Protein 6A1K (pdb70)

CATH classification: 3.40.718.10

Structure (mmCIF, N/CA/C/O backbone):
data_6A1K
#
_entry.id   6A1K
#
_cell.length_a   108.520
_cell.length_b   144.760
_cell.length_c   84.840
_cell.angle_alpha   90.000
_cell.angle_beta   90.000
_cell.angle_gamma   90.000
#
_symmetry.space_group_name_H-M   'C 2 2 2'
#
loop_
_entity.id
_entity.type
_entity.pdbx_description
1 polymer 'Phosphate acyltransferase'
2 non-polymer 'SULFATE ION'
3 water water
#
loop_
_atom_site.group_PDB
_atom_site.id
_atom_site.type_symbol
_atom_site.label_atom_id
_atom_site.label_alt_id
_atom_site.label_comp_id
_atom_site.label_asym_id
_atom_site.label_entity_id
_atom_site.label_seq_id
_atom_site.pdbx_PDB_ins_code
_atom_site.Cartn_x
_atom_site.Cartn_y
_atom_site.Cartn_z
_atom_site.occupancy
_atom_site.B_iso_or_equiv
_atom_site.auth_seq_id
_atom_site.auth_comp_id
_atom_site.auth_asym_id
_atom_site.auth_atom_id
_atom_site.pdbx_PDB_model_num
ATOM 1 N N . MET A 1 1 ? 41.526 42.660 21.997 1.00 33.96 1 MET A N 1
ATOM 2 C CA . MET A 1 1 ? 41.470 41.230 21.768 1.00 28.87 1 MET A CA 1
ATOM 3 C C . MET A 1 1 ? 42.068 40.769 20.436 1.00 25.25 1 MET A C 1
ATOM 4 O O . MET A 1 1 ? 41.604 41.167 19.367 1.00 21.58 1 MET A O 1
ATOM 9 N N . ARG A 1 2 ? 43.057 39.882 20.513 1.00 23.84 2 ARG A N 1
ATOM 10 C CA . ARG A 1 2 ? 43.783 39.403 19.345 1.00 23.54 2 ARG A CA 1
ATOM 11 C C . ARG A 1 2 ? 43.624 37.890 19.210 1.00 18.48 2 ARG A C 1
ATOM 12 O O . ARG A 1 2 ? 43.839 37.151 20.174 1.00 16.79 2 ARG A O 1
ATOM 14 N N . ILE A 1 3 ? 43.261 37.428 18.015 1.00 16.37 3 ILE A N 1
ATOM 15 C CA . ILE A 1 3 ? 43.107 36.001 17.737 1.00 17.81 3 ILE A CA 1
ATOM 16 C C . ILE A 1 3 ? 44.007 35.631 16.563 1.00 19.28 3 ILE A C 1
ATOM 17 O O . ILE A 1 3 ? 43.968 36.285 15.518 1.00 21.05 3 ILE A O 1
ATOM 22 N N . ALA A 1 4 ? 44.802 34.571 16.735 1.00 18.02 4 ALA A N 1
ATOM 23 C CA . ALA A 1 4 ? 45.645 34.022 15.678 1.00 14.98 4 ALA A CA 1
ATOM 24 C C . ALA A 1 4 ? 44.885 32.908 14.975 1.00 16.77 4 ALA A C 1
ATOM 25 O O . ALA A 1 4 ? 44.324 32.025 15.634 1.00 19.44 4 ALA A O 1
ATOM 27 N N . VAL A 1 5 ? 44.840 32.959 13.648 1.00 15.24 5 VAL A N 1
ATOM 28 C CA . VAL A 1 5 ? 44.102 31.980 12.859 1.00 17.63 5 VAL A CA 1
ATOM 29 C C . VAL A 1 5 ? 45.037 31.340 11.843 1.00 17.34 5 VAL A C 1
ATOM 30 O O . VAL A 1 5 ? 45.701 32.042 11.073 1.00 15.85 5 VAL A O 1
ATOM 34 N N . ASP A 1 6 ? 45.030 30.010 11.798 1.00 18.77 6 ASP A N 1
ATOM 35 C CA . ASP A 1 6 ? 45.781 29.264 10.797 1.00 17.82 6 ASP A CA 1
ATOM 36 C C . ASP A 1 6 ? 45.012 29.363 9.485 1.00 22.99 6 ASP A C 1
ATOM 37 O O . ASP A 1 6 ? 43.943 28.764 9.332 1.00 25.45 6 ASP A O 1
ATOM 42 N N . ALA A 1 7 ? 45.549 30.134 8.540 1.00 23.38 7 ALA A N 1
ATOM 43 C CA . ALA A 1 7 ? 44.883 30.323 7.263 1.00 23.53 7 ALA A CA 1
ATOM 44 C C . ALA A 1 7 ? 44.996 29.109 6.343 1.00 21.06 7 ALA A C 1
ATOM 45 O O . ALA A 1 7 ? 44.247 29.023 5.369 1.00 19.70 7 ALA A O 1
ATOM 47 N N . MET A 1 8 ? 45.927 28.194 6.602 1.00 23.00 8 MET A N 1
ATOM 48 C CA . MET A 1 8 ? 46.253 27.119 5.666 1.00 20.73 8 MET A CA 1
ATOM 49 C C . MET A 1 8 ? 45.562 25.790 5.966 1.00 20.82 8 MET A C 1
ATOM 50 O O . MET A 1 8 ? 45.393 24.984 5.056 1.00 21.92 8 MET A O 1
ATOM 55 N N . GLY A 1 9 ? 45.200 25.498 7.210 1.00 23.87 9 GLY A N 1
ATOM 56 C CA . GLY A 1 9 ? 44.545 24.231 7.491 1.00 22.54 9 GLY A CA 1
ATOM 57 C C . GLY A 1 9 ? 43.090 24.219 7.056 1.00 21.24 9 GLY A C 1
ATOM 58 O O . GLY A 1 9 ? 42.372 25.215 7.166 1.00 19.25 9 GLY A O 1
ATOM 59 N N . GLY A 1 10 ? 42.635 23.051 6.596 1.00 21.38 10 GLY A N 1
ATOM 60 C CA . GLY A 1 10 ? 41.234 22.841 6.250 1.00 22.05 10 GLY A CA 1
ATOM 61 C C . GLY A 1 10 ? 40.960 22.546 4.783 1.00 23.27 10 GLY A C 1
ATOM 62 O O . GLY A 1 10 ? 41.737 22.939 3.906 1.00 23.53 10 GLY A O 1
ATOM 63 N N . ASP A 1 11 ? 39.856 21.840 4.515 1.00 23.45 11 ASP A N 1
ATOM 64 C CA . ASP A 1 11 ? 39.535 21.415 3.149 1.00 27.18 11 ASP A CA 1
ATOM 65 C C . ASP A 1 11 ? 39.354 22.600 2.207 1.00 26.77 11 ASP A C 1
ATOM 66 O O . ASP A 1 11 ? 39.740 22.532 1.038 1.00 25.86 11 ASP A O 1
ATOM 71 N N . HIS A 1 12 ? 38.730 23.678 2.675 1.00 27.96 12 HIS A N 1
ATOM 72 C CA . HIS A 1 12 ? 38.493 24.837 1.829 1.00 25.66 12 HIS A CA 1
ATOM 73 C C . HIS A 1 12 ? 39.441 25.980 2.130 1.00 26.64 12 HIS A C 1
ATOM 74 O O . HIS A 1 12 ? 39.166 27.118 1.742 1.00 29.00 12 HIS A O 1
ATOM 81 N N . ALA A 1 13 ? 40.522 25.708 2.854 1.00 27.60 13 ALA A N 1
ATOM 82 C CA . ALA A 1 13 ? 41.544 26.711 3.096 1.00 26.24 13 ALA A CA 1
ATOM 83 C C . ALA A 1 13 ? 42.364 26.954 1.827 1.00 23.53 13 ALA A C 1
ATOM 84 O O . ALA A 1 13 ? 42.618 26.029 1.058 1.00 24.45 13 ALA A O 1
ATOM 86 N N . PRO A 1 14 ? 42.834 28.186 1.609 1.00 25.99 14 PRO A N 1
ATOM 87 C CA . PRO A 1 14 ? 42.728 29.301 2.555 1.00 27.69 14 PRO A CA 1
ATOM 88 C C . PRO A 1 14 ? 41.542 30.229 2.323 1.00 28.31 14 PRO A C 1
ATOM 89 O O . PRO A 1 14 ? 41.315 31.106 3.148 1.00 29.01 14 PRO A O 1
ATOM 93 N N . LYS A 1 15 ? 40.773 30.016 1.256 1.00 29.51 15 LYS A N 1
ATOM 94 C CA . LYS A 1 15 ? 39.730 30.976 0.906 1.00 27.72 15 LYS A CA 1
ATOM 95 C C . LYS A 1 15 ? 38.632 31.042 1.964 1.00 24.21 15 LYS A C 1
ATOM 96 O O . LYS A 1 15 ? 38.203 32.133 2.354 1.00 23.77 15 LYS A O 1
ATOM 102 N N . ALA A 1 16 ? 38.139 29.888 2.420 1.00 22.75 16 ALA A N 1
ATOM 103 C CA . ALA A 1 16 ? 37.040 29.895 3.385 1.00 20.04 16 ALA A CA 1
ATOM 104 C C . ALA A 1 16 ? 37.473 30.484 4.719 1.00 17.01 16 ALA A C 1
ATOM 105 O O . ALA A 1 16 ? 36.689 31.179 5.386 1.00 18.14 16 ALA A O 1
ATOM 107 N N . VAL A 1 17 ? 38.711 30.200 5.132 1.00 14.03 17 VAL A N 1
ATOM 108 C CA . VAL A 1 17 ? 39.217 30.732 6.390 1.00 20.17 17 VAL A CA 1
ATOM 109 C C . VAL A 1 17 ? 39.339 32.250 6.312 1.00 21.67 17 VAL A C 1
ATOM 110 O O . VAL A 1 17 ? 38.936 32.971 7.234 1.00 25.04 17 VAL A O 1
ATOM 114 N N . ILE A 1 18 ? 39.874 32.761 5.205 1.00 20.97 18 ILE A N 1
ATOM 115 C CA . ILE A 1 18 ? 40.009 34.208 5.039 1.00 20.41 18 ILE A CA 1
ATOM 116 C C . ILE A 1 18 ? 38.635 34.876 4.992 1.00 18.28 18 ILE A C 1
ATOM 117 O O . ILE A 1 18 ? 38.415 35.922 5.611 1.00 21.56 18 ILE A O 1
ATOM 122 N N . ASP A 1 19 ? 37.688 34.278 4.264 1.00 16.32 19 ASP A N 1
ATOM 123 C CA . ASP A 1 19 ? 36.339 34.834 4.182 1.00 18.05 19 ASP A CA 1
ATOM 124 C C . ASP A 1 19 ? 35.649 34.861 5.559 1.00 20.38 19 ASP A C 1
ATOM 125 O O . ASP A 1 19 ? 34.921 35.813 5.894 1.00 17.48 19 ASP A O 1
ATOM 130 N N . GLY A 1 20 ? 35.854 33.817 6.367 1.00 18.73 20 GLY A N 1
ATOM 131 C CA . GLY A 1 20 ? 35.310 33.834 7.716 1.00 14.69 20 GLY A CA 1
ATOM 132 C C . GLY A 1 20 ? 35.963 34.893 8.585 1.00 17.19 20 GLY A C 1
ATOM 133 O O . GLY A 1 20 ? 35.288 35.568 9.375 1.00 16.95 20 GLY A O 1
ATOM 134 N N . VAL A 1 21 ? 37.281 35.067 8.441 1.00 15.19 21 VAL A N 1
ATOM 135 C CA . VAL A 1 21 ? 37.975 36.116 9.181 1.00 16.01 21 VAL A CA 1
ATOM 136 C C . VAL A 1 21 ? 37.407 37.485 8.819 1.00 22.44 21 VAL A C 1
ATOM 137 O O . VAL A 1 21 ? 37.172 38.325 9.697 1.00 22.64 21 VAL A O 1
ATOM 141 N N . ILE A 1 22 ? 37.163 37.728 7.523 1.00 21.65 22 ILE A N 1
ATOM 142 C CA . ILE A 1 22 ? 36.587 39.002 7.096 1.00 19.92 22 ILE A CA 1
ATOM 143 C C . ILE A 1 22 ? 35.193 39.196 7.704 1.00 22.02 22 ILE A C 1
ATOM 144 O O . ILE A 1 22 ? 34.834 40.303 8.135 1.00 21.93 22 ILE A O 1
ATOM 149 N N . LYS A 1 23 ? 34.385 38.128 7.753 1.00 21.24 23 LYS A N 1
ATOM 150 C CA . LYS A 1 23 ? 33.079 38.238 8.413 1.00 19.47 23 LYS A CA 1
ATOM 151 C C . LYS A 1 23 ? 33.218 38.594 9.898 1.00 16.67 23 LYS A C 1
ATOM 152 O O . LYS A 1 23 ? 32.471 39.428 10.418 1.00 15.52 23 LYS A O 1
ATOM 158 N N . GLY A 1 24 ? 34.164 37.970 10.598 1.00 20.44 24 GLY A N 1
ATOM 159 C CA . GLY A 1 24 ? 34.365 38.307 12.004 1.00 21.25 24 GLY A CA 1
ATOM 160 C C . GLY A 1 24 ? 34.850 39.730 12.214 1.00 20.81 24 GLY A C 1
ATOM 161 O O . GLY A 1 24 ? 34.423 40.410 13.149 1.00 22.84 24 GLY A O 1
ATOM 162 N N . ILE A 1 25 ? 35.770 40.190 11.361 1.00 19.84 25 ILE A N 1
ATOM 163 C CA . ILE A 1 25 ? 36.270 41.559 11.447 1.00 22.44 25 ILE A CA 1
ATOM 164 C C . ILE A 1 25 ? 35.149 42.561 11.197 1.00 23.99 25 ILE A C 1
ATOM 165 O O . ILE A 1 25 ? 35.067 43.605 11.859 1.00 26.48 25 ILE A O 1
ATOM 170 N N . GLU A 1 26 ? 34.275 42.270 10.235 1.00 21.25 26 GLU A N 1
ATOM 171 C CA . GLU A 1 26 ? 33.158 43.172 9.996 1.00 25.35 26 GLU A CA 1
ATOM 172 C C . GLU A 1 26 ? 32.127 43.117 11.127 1.00 23.96 26 GLU A C 1
ATOM 173 O O . GLU A 1 26 ? 31.460 44.122 11.400 1.00 26.17 26 GLU A O 1
ATOM 179 N N . ALA A 1 27 ? 31.956 41.958 11.773 1.00 21.02 27 ALA A N 1
ATOM 180 C CA . ALA A 1 27 ? 30.969 41.846 12.848 1.00 22.18 27 ALA A CA 1
ATOM 181 C C . ALA A 1 27 ? 31.447 42.436 14.175 1.00 25.95 27 ALA A C 1
ATOM 182 O O . ALA A 1 27 ? 30.642 43.035 14.894 1.00 27.44 27 ALA A O 1
ATOM 184 N N . PHE A 1 28 ? 32.723 42.268 14.546 1.00 24.94 28 PHE A N 1
ATOM 185 C CA . PHE A 1 28 ? 33.186 42.655 15.883 1.00 24.34 28 PHE A CA 1
ATOM 186 C C . PHE A 1 28 ? 34.272 43.726 15.782 1.00 27.89 28 PHE A C 1
ATOM 187 O O . PHE A 1 28 ? 35.401 43.430 15.370 1.00 28.83 28 PHE A O 1
ATOM 195 N N . ASP A 1 29 ? 33.931 44.958 16.193 1.00 23.97 29 ASP A N 1
ATOM 196 C CA . ASP A 1 29 ? 34.849 46.098 16.117 1.00 26.88 29 ASP A CA 1
ATOM 197 C C . ASP A 1 29 ? 36.111 45.914 16.958 1.00 26.07 29 ASP A C 1
ATOM 198 O O . ASP A 1 29 ? 37.173 46.434 16.603 1.00 24.52 29 ASP A O 1
ATOM 203 N N . ASP A 1 30 ? 35.994 45.296 18.130 1.00 26.24 30 ASP A N 1
ATOM 204 C CA . ASP A 1 30 ? 37.126 45.169 19.045 1.00 27.28 30 ASP A CA 1
ATOM 205 C C . ASP A 1 30 ? 38.125 44.094 18.624 1.00 27.85 30 ASP A C 1
ATOM 206 O O . ASP A 1 30 ? 39.150 43.931 19.288 1.00 27.81 30 ASP A O 1
ATOM 211 N N . LEU A 1 31 ? 37.849 43.356 17.553 1.00 28.29 31 LEU A N 1
ATOM 212 C CA . LEU A 1 31 ? 38.613 42.170 17.186 1.00 23.54 31 LEU A CA 1
ATOM 213 C C . LEU A 1 31 ? 39.797 42.498 16.280 1.00 24.78 31 LEU A C 1
ATOM 214 O O . LEU A 1 31 ? 39.663 43.247 15.306 1.00 23.17 31 LEU A O 1
ATOM 219 N N . HIS A 1 32 ? 40.948 41.922 16.601 1.00 23.54 32 HIS A N 1
ATOM 220 C CA . HIS A 1 32 ? 42.137 41.970 15.763 1.00 24.77 32 HIS A CA 1
ATOM 221 C C . HIS A 1 32 ? 42.495 40.530 15.438 1.00 23.47 32 HIS A C 1
ATOM 222 O O . HIS A 1 32 ? 42.461 39.673 16.330 1.00 21.77 32 HIS A O 1
ATOM 229 N N . ILE A 1 33 ? 42.808 40.255 14.171 1.00 22.87 33 ILE A N 1
ATOM 230 C CA . ILE A 1 33 ? 43.103 38.901 13.710 1.00 21.95 33 ILE A CA 1
ATOM 231 C C . ILE A 1 33 ? 44.509 38.873 13.131 1.00 23.28 33 ILE A C 1
ATOM 232 O O . ILE A 1 33 ? 44.864 39.724 12.308 1.00 20.32 33 ILE A O 1
ATOM 237 N N . THR A 1 34 ? 45.294 37.876 13.531 1.00 22.09 34 THR A N 1
ATOM 238 C CA . THR A 1 34 ? 46.560 37.571 12.881 1.00 21.61 34 THR A CA 1
ATOM 239 C C . THR A 1 34 ? 46.351 36.322 12.028 1.00 19.08 34 THR A C 1
ATOM 240 O O . THR A 1 34 ? 46.158 35.232 12.561 1.00 18.81 34 THR A O 1
ATOM 244 N N . LEU A 1 35 ? 46.399 36.476 10.712 1.00 19.87 35 LEU A N 1
ATOM 245 C CA . LEU A 1 35 ? 46.229 35.369 9.775 1.00 19.56 35 LEU A CA 1
ATOM 246 C C . LEU A 1 35 ? 47.611 34.816 9.456 1.00 19.31 35 LEU A C 1
ATOM 247 O O . LEU A 1 35 ? 48.496 35.571 9.050 1.00 14.77 35 LEU A O 1
ATOM 252 N N . VAL A 1 36 ? 47.808 33.518 9.671 1.00 18.87 36 VAL A N 1
ATOM 253 C CA . VAL A 1 36 ? 49.124 32.894 9.576 1.00 17.73 36 VAL A CA 1
ATOM 254 C C . VAL A 1 36 ? 49.124 31.955 8.379 1.00 19.02 36 VAL A C 1
ATOM 255 O O . VAL A 1 36 ? 48.269 31.067 8.280 1.00 23.01 36 VAL A O 1
ATOM 259 N N . GLY A 1 37 ? 50.069 32.151 7.469 1.00 20.49 37 GLY A N 1
ATOM 260 C CA . GLY A 1 37 ? 50.164 31.275 6.313 1.00 19.03 37 GLY A CA 1
ATOM 261 C C . GLY A 1 37 ? 51.000 31.919 5.220 1.00 19.67 37 GLY A C 1
ATOM 262 O O . GLY A 1 37 ? 51.862 32.750 5.491 1.00 19.11 37 GLY A O 1
ATOM 263 N N . ASP A 1 38 ? 50.741 31.497 3.984 1.00 22.81 38 ASP A N 1
ATOM 264 C CA . ASP A 1 38 ? 51.449 32.084 2.848 1.00 23.78 38 ASP A CA 1
ATOM 265 C C . ASP A 1 38 ? 50.963 33.517 2.671 1.00 20.70 38 ASP A C 1
ATOM 266 O O . ASP A 1 38 ? 49.823 33.744 2.250 1.00 18.94 38 ASP A O 1
ATOM 271 N N . LYS A 1 39 ? 51.849 34.476 2.951 1.00 17.53 39 LYS A N 1
ATOM 272 C CA . LYS A 1 39 ? 51.450 35.872 3.046 1.00 17.16 39 LYS A CA 1
ATOM 273 C C . LYS A 1 39 ? 50.918 36.412 1.722 1.00 16.81 39 LYS A C 1
ATOM 274 O O . LYS A 1 39 ? 49.888 37.087 1.694 1.00 21.21 39 LYS A O 1
ATOM 280 N N . THR A 1 40 ? 51.617 36.155 0.612 1.00 20.16 40 THR A N 1
ATOM 281 C CA . THR A 1 40 ? 51.156 36.687 -0.676 1.00 14.99 40 THR A CA 1
ATOM 282 C C . THR A 1 40 ? 49.818 36.081 -1.077 1.00 19.87 40 THR A C 1
ATOM 283 O O . THR A 1 40 ? 48.921 36.797 -1.553 1.00 28.58 40 THR A O 1
ATOM 287 N N . THR A 1 41 ? 49.664 34.762 -0.904 1.00 22.85 41 THR A N 1
ATOM 288 C CA . THR A 1 41 ? 48.381 34.134 -1.212 1.00 27.44 41 THR A CA 1
ATOM 289 C C . THR A 1 41 ? 47.276 34.711 -0.334 1.00 27.59 41 THR A C 1
ATOM 290 O O . THR A 1 41 ? 46.196 35.051 -0.832 1.00 27.38 41 THR A O 1
ATOM 294 N N . ILE A 1 42 ? 47.550 34.874 0.966 1.00 22.00 42 ILE A N 1
ATOM 295 C CA . ILE A 1 42 ? 46.547 35.411 1.887 1.00 21.65 42 ILE A CA 1
ATOM 296 C C . ILE A 1 42 ? 46.151 36.812 1.461 1.00 21.13 42 ILE A C 1
ATOM 297 O O . ILE A 1 42 ? 44.967 37.169 1.463 1.00 23.69 42 ILE A O 1
ATOM 302 N N . GLU A 1 43 ? 47.140 37.624 1.083 1.00 22.70 43 GLU A N 1
ATOM 303 C CA . GLU A 1 43 ? 46.883 38.993 0.651 1.00 25.38 43 GLU A CA 1
ATOM 304 C C . GLU A 1 43 ? 46.083 39.037 -0.642 1.00 25.49 43 GLU A C 1
ATOM 305 O O . GLU A 1 43 ? 45.363 40.009 -0.881 1.00 29.31 43 GLU A O 1
ATOM 311 N N . SER A 1 44 ? 46.190 38.007 -1.487 1.00 27.60 44 SER A N 1
ATOM 312 C CA . SER A 1 44 ? 45.414 38.018 -2.727 1.00 35.01 44 SER A CA 1
ATOM 313 C C . SER A 1 44 ? 43.913 38.061 -2.446 1.00 42.25 44 SER A C 1
ATOM 314 O O . SER A 1 44 ? 43.161 38.705 -3.189 1.00 43.42 44 SER A O 1
ATOM 317 N N . HIS A 1 45 ? 43.452 37.389 -1.380 1.00 42.37 45 HIS A N 1
ATOM 318 C CA . HIS A 1 45 ? 42.030 37.378 -1.040 1.00 39.06 45 HIS A CA 1
ATOM 319 C C . HIS A 1 45 ? 41.615 38.572 -0.194 1.00 39.68 45 HIS A C 1
ATOM 320 O O . HIS A 1 45 ? 40.419 38.784 0.010 1.00 40.29 45 HIS A O 1
ATOM 327 N N . LEU A 1 46 ? 42.573 39.347 0.307 1.00 41.23 46 LEU A N 1
ATOM 328 C CA . LEU A 1 46 ? 42.324 40.431 1.246 1.00 42.44 46 LEU A CA 1
ATOM 329 C C . LEU A 1 46 ? 42.191 41.786 0.562 1.00 49.28 46 LEU A C 1
ATOM 330 O O . LEU A 1 46 ? 42.463 42.820 1.186 1.00 51.42 46 LEU A O 1
ATOM 335 N N . THR A 1 47 ? 41.751 41.822 -0.693 1.00 53.03 47 THR A N 1
ATOM 336 C CA . THR A 1 47 ? 41.779 43.100 -1.392 1.00 60.53 47 THR A CA 1
ATOM 337 C C . THR A 1 47 ? 40.622 44.025 -1.042 1.00 64.91 47 THR A C 1
ATOM 338 O O . THR A 1 47 ? 40.688 45.209 -1.386 1.00 64.90 47 THR A O 1
ATOM 342 N N . THR A 1 48 ? 39.577 43.539 -0.373 1.00 66.77 48 THR A N 1
ATOM 343 C CA . THR A 1 48 ? 38.447 44.392 -0.030 1.00 66.61 48 THR A CA 1
ATOM 344 C C . THR A 1 48 ? 38.368 44.758 1.446 1.00 65.65 48 THR A C 1
ATOM 345 O O . THR A 1 48 ? 37.893 45.849 1.768 1.00 67.14 48 THR A O 1
ATOM 347 N N . THR A 1 49 ? 38.811 43.882 2.347 1.00 63.82 49 THR A N 1
ATOM 348 C CA . THR A 1 49 ? 38.830 44.157 3.783 1.00 61.74 49 THR A CA 1
ATOM 349 C C . THR A 1 49 ? 40.205 43.862 4.371 1.00 60.27 49 THR A C 1
ATOM 350 O O . THR A 1 49 ? 40.659 42.714 4.330 1.00 58.53 49 THR A O 1
ATOM 352 N N . SER A 1 50 ? 40.892 44.906 4.878 1.00 61.47 50 SER A N 1
ATOM 353 C CA . SER A 1 50 ? 42.191 44.714 5.522 1.00 62.06 50 SER A CA 1
ATOM 354 C C . SER A 1 50 ? 42.387 45.563 6.784 1.00 60.88 50 SER A C 1
ATOM 355 O O . SER A 1 50 ? 43.536 45.798 7.182 1.00 64.31 50 SER A O 1
ATOM 358 N N . ASP A 1 51 ? 41.317 45.981 7.461 1.00 58.04 51 ASP A N 1
ATOM 359 C CA . ASP A 1 51 ? 41.426 46.963 8.544 1.00 57.66 51 ASP A CA 1
ATOM 360 C C . ASP A 1 51 ? 42.247 46.510 9.755 1.00 52.98 51 ASP A C 1
ATOM 361 O O . ASP A 1 51 ? 43.320 47.066 10.027 1.00 55.14 51 ASP A O 1
ATOM 363 N N . ARG A 1 52 ? 41.723 45.547 10.516 1.00 40.76 52 ARG A N 1
ATOM 364 C CA . ARG A 1 52 ? 42.318 45.045 11.755 1.00 30.46 52 ARG A CA 1
ATOM 365 C C . ARG A 1 52 ? 42.936 43.656 11.582 1.00 27.96 52 ARG A C 1
ATOM 366 O O . ARG A 1 52 ? 42.948 42.844 12.516 1.00 24.78 52 ARG A O 1
ATOM 374 N N . ILE A 1 53 ? 43.409 43.359 10.374 1.00 28.15 53 ILE A N 1
ATOM 375 C CA . ILE A 1 53 ? 44.026 42.084 10.032 1.00 26.87 53 ILE A CA 1
ATOM 376 C C . ILE A 1 53 ? 45.524 42.281 9.842 1.00 30.73 53 ILE A C 1
ATOM 377 O O . ILE A 1 53 ? 45.959 43.208 9.150 1.00 31.53 53 ILE A O 1
ATOM 382 N N . THR A 1 54 ? 46.304 41.431 10.492 1.00 28.64 54 THR A N 1
ATOM 383 C CA . THR A 1 54 ? 47.739 41.342 10.289 1.00 29.09 54 THR A CA 1
ATOM 384 C C . THR A 1 54 ? 48.018 39.992 9.648 1.00 23.74 54 THR A C 1
ATOM 385 O O . THR A 1 54 ? 47.415 38.995 10.033 1.00 23.36 54 THR A O 1
ATOM 389 N N . VAL A 1 55 ? 48.909 39.951 8.663 1.00 21.18 55 VAL A N 1
ATOM 390 C CA . VAL A 1 55 ? 49.246 38.707 7.979 1.00 20.66 55 VAL A CA 1
ATOM 391 C C . VAL A 1 55 ? 50.674 38.328 8.361 1.00 23.16 55 VAL A C 1
ATOM 392 O O . VAL A 1 55 ? 51.611 39.105 8.144 1.00 21.03 55 VAL A O 1
ATOM 396 N N . LEU A 1 56 ? 50.837 37.129 8.911 1.00 24.91 56 LEU A N 1
ATOM 397 C CA . LEU A 1 56 ? 52.121 36.608 9.353 1.00 24.16 56 LEU A CA 1
ATOM 398 C C . LEU A 1 56 ? 52.515 35.453 8.442 1.00 25.41 56 LEU A C 1
ATOM 399 O O . LEU A 1 56 ? 51.782 34.460 8.331 1.00 23.99 56 LEU A O 1
ATOM 404 N N . HIS A 1 57 ? 53.656 35.598 7.773 1.00 24.76 57 HIS A N 1
ATOM 405 C CA . HIS A 1 57 ? 54.079 34.632 6.770 1.00 25.22 57 HIS A CA 1
ATOM 406 C C . HIS A 1 57 ? 54.659 33.376 7.415 1.00 25.44 57 HIS A C 1
ATOM 407 O O . HIS A 1 57 ? 55.504 33.452 8.317 1.00 25.06 57 HIS A O 1
ATOM 414 N N . ALA A 1 58 ? 54.217 32.226 6.914 1.00 22.67 58 ALA A N 1
ATOM 415 C CA . ALA A 1 58 ? 54.695 30.911 7.303 1.00 22.22 58 ALA A CA 1
ATOM 416 C C . ALA A 1 58 ? 55.158 30.192 6.039 1.00 29.34 58 ALA A C 1
ATOM 417 O O . ALA A 1 58 ? 54.359 29.960 5.124 1.00 26.60 58 ALA A O 1
ATOM 419 N N . ASP A 1 59 ? 56.450 29.851 5.996 1.00 33.88 59 ASP A N 1
ATOM 420 C CA . ASP A 1 59 ? 57.050 29.242 4.810 1.00 38.34 59 ASP A CA 1
ATOM 421 C C . ASP A 1 59 ? 56.571 27.810 4.577 1.00 44.72 59 ASP A C 1
ATOM 422 O O . ASP A 1 59 ? 56.618 27.329 3.440 1.00 46.60 59 ASP A O 1
ATOM 424 N N . GLU A 1 60 ? 56.182 27.091 5.630 1.00 46.49 60 GLU A N 1
ATOM 425 C CA . GLU A 1 60 ? 55.816 25.685 5.514 1.00 49.43 60 GLU A CA 1
ATOM 426 C C . GLU A 1 60 ? 54.431 25.441 6.097 1.00 52.89 60 GLU A C 1
ATOM 427 O O . GLU A 1 60 ? 53.835 26.310 6.738 1.00 54.85 60 GLU A O 1
ATOM 433 N N . VAL A 1 61 ? 53.885 24.267 5.781 1.00 55.56 61 VAL A N 1
ATOM 434 C CA . VAL A 1 61 ? 52.570 23.837 6.242 1.00 56.33 61 VAL A CA 1
ATOM 435 C C . VAL A 1 61 ? 52.689 22.405 6.752 1.00 59.85 61 VAL A C 1
ATOM 436 O O . VAL A 1 61 ? 53.540 21.632 6.295 1.00 59.82 61 VAL A O 1
ATOM 440 N N . ILE A 1 62 ? 51.855 22.064 7.730 1.00 59.83 62 ILE A N 1
ATOM 441 C CA . ILE A 1 62 ? 51.753 20.696 8.228 1.00 61.59 62 ILE A CA 1
ATOM 442 C C . ILE A 1 62 ? 50.676 19.968 7.431 1.00 62.35 62 ILE A C 1
ATOM 443 O O . ILE A 1 62 ? 49.519 20.401 7.399 1.00 61.07 62 ILE A O 1
ATOM 448 N N . GLU A 1 63 ? 51.056 18.866 6.780 1.00 65.86 63 GLU A N 1
ATOM 449 C CA . GLU A 1 63 ? 50.114 18.107 5.968 1.00 66.11 63 GLU A CA 1
ATOM 450 C C . GLU A 1 63 ? 49.314 17.136 6.842 1.00 67.34 63 GLU A C 1
ATOM 451 O O . GLU A 1 63 ? 49.711 16.831 7.971 1.00 69.39 63 GLU A O 1
ATOM 453 N N . PRO A 1 64 ? 48.177 16.632 6.343 1.00 64.75 64 PRO A N 1
ATOM 454 C CA . PRO A 1 64 ? 47.358 15.728 7.173 1.00 65.25 64 PRO A CA 1
ATOM 455 C C . PRO A 1 64 ? 47.974 14.353 7.417 1.00 65.89 64 PRO A C 1
ATOM 456 O O . PRO A 1 64 ? 47.616 13.713 8.413 1.00 64.66 64 PRO A O 1
ATOM 460 N N . THR A 1 65 ? 48.881 13.874 6.559 1.00 67.07 65 THR A N 1
ATOM 461 C CA . THR A 1 65 ? 49.437 12.532 6.714 1.00 69.17 65 THR A CA 1
ATOM 462 C C . THR A 1 65 ? 50.659 12.473 7.623 1.00 71.25 65 THR A C 1
ATOM 463 O O . THR A 1 65 ? 51.137 11.372 7.920 1.00 74.74 65 THR A O 1
ATOM 465 N N . ASP A 1 66 ? 51.178 13.622 8.043 1.00 67.95 66 ASP A N 1
ATOM 466 C CA . ASP A 1 66 ? 52.369 13.650 8.892 1.00 66.13 66 ASP A CA 1
ATOM 467 C C . ASP A 1 66 ? 52.067 13.414 10.370 1.00 60.96 66 ASP A C 1
ATOM 468 O O . ASP A 1 66 ? 51.000 13.782 10.860 1.00 59.78 66 ASP A O 1
ATOM 473 N N . GLU A 1 67 ? 53.014 12.799 11.077 1.00 58.03 67 GLU A N 1
ATOM 474 C CA . GLU A 1 67 ? 52.839 12.535 12.505 1.00 56.33 67 GLU A CA 1
ATOM 475 C C . GLU A 1 67 ? 52.902 13.849 13.282 1.00 54.22 67 GLU A C 1
ATOM 476 O O . GLU A 1 67 ? 53.831 14.643 13.077 1.00 52.52 67 GLU A O 1
ATOM 478 N N . PRO A 1 68 ? 51.960 14.094 14.200 1.00 50.33 68 PRO A N 1
ATOM 479 C CA . PRO A 1 68 ? 51.852 15.433 14.812 1.00 47.50 68 PRO A CA 1
ATOM 480 C C . PRO A 1 68 ? 53.075 15.899 15.590 1.00 43.76 68 PRO A C 1
ATOM 481 O O . PRO A 1 68 ? 53.511 17.039 15.400 1.00 39.92 68 PRO A O 1
ATOM 485 N N . VAL A 1 69 ? 53.606 15.084 16.506 1.00 42.97 69 VAL A N 1
ATOM 486 C CA . VAL A 1 69 ? 54.711 15.551 17.343 1.00 40.70 69 VAL A CA 1
ATOM 487 C C . VAL A 1 69 ? 55.923 15.880 16.477 1.00 39.17 69 VAL A C 1
ATOM 488 O O . VAL A 1 69 ? 56.590 16.910 16.669 1.00 34.86 69 VAL A O 1
ATOM 492 N N . ARG A 1 70 ? 56.227 15.007 15.515 1.00 40.58 70 ARG A N 1
ATOM 493 C CA . ARG A 1 70 ? 57.363 15.244 14.636 1.00 39.61 70 ARG A CA 1
ATOM 494 C C . ARG A 1 70 ? 57.160 16.516 13.820 1.00 35.32 70 ARG A C 1
ATOM 495 O O . ARG A 1 70 ? 58.058 17.359 13.735 1.00 35.04 70 ARG A O 1
ATOM 497 N N . ALA A 1 71 ? 55.963 16.693 13.249 1.00 32.64 71 ALA A N 1
ATOM 498 C CA . ALA A 1 71 ? 55.705 17.883 12.442 1.00 32.44 71 ALA A CA 1
ATOM 499 C C . ALA A 1 71 ? 55.796 19.152 13.276 1.00 32.12 71 ALA A C 1
ATOM 500 O O . ALA A 1 71 ? 56.377 20.152 12.841 1.00 30.81 71 ALA A O 1
ATOM 502 N N . VAL A 1 72 ? 55.239 19.131 14.485 1.00 33.50 72 VAL A N 1
ATOM 503 C CA . VAL A 1 72 ? 55.245 20.328 15.317 1.00 37.01 72 VAL A CA 1
ATOM 504 C C . VAL A 1 72 ? 56.665 20.684 15.748 1.00 39.20 72 VAL A C 1
ATOM 505 O O . VAL A 1 72 ? 57.050 21.863 15.746 1.00 39.91 72 VAL A O 1
ATOM 509 N N . ARG A 1 73 ? 57.475 19.681 16.108 1.00 38.79 73 ARG A N 1
ATOM 510 C CA . ARG A 1 73 ? 58.838 19.985 16.540 1.00 38.82 73 ARG A CA 1
ATOM 511 C C . ARG A 1 73 ? 59.712 20.417 15.364 1.00 39.34 73 ARG A C 1
ATOM 512 O O . ARG A 1 73 ? 60.470 21.393 15.463 1.00 39.00 73 ARG A O 1
ATOM 514 N N . ARG A 1 74 ? 59.623 19.695 14.241 1.00 38.02 74 ARG A N 1
ATOM 515 C CA . ARG A 1 74 ? 60.509 19.950 13.107 1.00 38.50 74 ARG A CA 1
ATOM 516 C C . ARG A 1 74 ? 60.111 21.206 12.337 1.00 38.11 74 ARG A C 1
ATOM 517 O O . ARG A 1 74 ? 60.971 22.023 11.996 1.00 39.72 74 ARG A O 1
ATOM 525 N N . LYS A 1 75 ? 58.819 21.395 12.065 1.00 35.32 75 LYS A N 1
ATOM 526 C CA . LYS A 1 75 ? 58.393 22.460 11.156 1.00 35.75 75 LYS A CA 1
ATOM 527 C C . LYS A 1 75 ? 58.043 23.722 11.942 1.00 32.15 75 LYS A C 1
ATOM 528 O O . LYS A 1 75 ? 56.894 24.159 12.017 1.00 32.60 75 LYS A O 1
ATOM 534 N N . LYS A 1 76 ? 59.092 24.337 12.490 1.00 32.04 76 LYS A N 1
ATOM 535 C CA . LYS A 1 76 ? 58.935 25.529 13.314 1.00 31.19 76 LYS A CA 1
ATOM 536 C C . LYS A 1 76 ? 58.287 26.689 12.560 1.00 31.14 76 LYS A C 1
ATOM 537 O O . LYS A 1 76 ? 57.759 27.606 13.199 1.00 26.28 76 LYS A O 1
ATOM 539 N N . ASN A 1 77 ? 58.314 26.683 11.221 1.00 29.02 77 ASN A N 1
ATOM 540 C CA . ASN A 1 77 ? 57.740 27.779 10.448 1.00 27.65 77 ASN A CA 1
ATOM 541 C C . ASN A 1 77 ? 56.448 27.381 9.744 1.00 21.73 77 ASN A C 1
ATOM 542 O O . ASN A 1 77 ? 56.037 28.032 8.775 1.00 19.69 77 ASN A O 1
ATOM 547 N N . SER A 1 78 ? 55.808 26.314 10.203 1.00 21.93 78 SER A N 1
ATOM 548 C CA . SER A 1 78 ? 54.492 25.949 9.703 1.00 20.31 78 SER A CA 1
ATOM 549 C C . SER A 1 78 ? 53.447 26.925 10.227 1.00 21.76 78 SER A C 1
ATOM 550 O O . SER A 1 78 ? 53.615 27.535 11.286 1.00 26.77 78 SER A O 1
ATOM 553 N N . SER A 1 79 ? 52.344 27.064 9.484 1.00 20.88 79 SER A N 1
ATOM 554 C CA . SER A 1 79 ? 51.317 28.013 9.900 1.00 19.35 79 SER A CA 1
ATOM 555 C C . SER A 1 79 ? 50.738 27.642 11.268 1.00 20.63 79 SER A C 1
ATOM 556 O O . SER A 1 79 ? 50.391 28.521 12.061 1.00 18.13 79 SER A O 1
ATOM 559 N N . MET A 1 80 ? 50.617 26.351 11.564 1.00 24.31 80 MET A N 1
ATOM 560 C CA . MET A 1 80 ? 50.053 25.978 12.860 1.00 26.73 80 MET A CA 1
ATOM 561 C C . MET A 1 80 ? 51.003 26.301 14.010 1.00 27.27 80 MET A C 1
ATOM 562 O O . MET A 1 80 ? 50.561 26.767 15.071 1.00 30.71 80 MET A O 1
ATOM 567 N N . VAL A 1 81 ? 52.303 26.030 13.835 1.00 25.98 81 VAL A N 1
ATOM 568 C CA . VAL A 1 81 ? 53.262 26.281 14.908 1.00 19.79 81 VAL A CA 1
ATOM 569 C C . VAL A 1 81 ? 53.416 27.771 15.153 1.00 21.49 81 VAL A C 1
ATOM 570 O O . VAL A 1 81 ? 53.439 28.223 16.302 1.00 21.53 81 VAL A O 1
ATOM 574 N N . LEU A 1 82 ? 53.535 28.558 14.079 1.00 21.22 82 LEU A N 1
ATOM 575 C CA . LEU A 1 82 ? 53.656 30.008 14.227 1.00 20.41 82 LEU A CA 1
ATOM 576 C C . LEU A 1 82 ? 52.394 30.612 14.828 1.00 22.05 82 LEU A C 1
ATOM 577 O O . LEU A 1 82 ? 52.467 31.611 15.550 1.00 25.72 82 LEU A O 1
ATOM 582 N N . MET A 1 83 ? 51.231 30.047 14.510 1.00 19.83 83 MET A N 1
ATOM 583 C CA . MET A 1 83 ? 49.989 30.499 15.127 1.00 18.87 83 MET A CA 1
ATOM 584 C C . MET A 1 83 ? 50.013 30.284 16.640 1.00 15.09 83 MET A C 1
ATOM 585 O O . MET A 1 83 ? 49.728 31.206 17.413 1.00 17.39 83 MET A O 1
ATOM 590 N N . ALA A 1 84 ? 50.391 29.081 17.085 1.00 14.63 84 ALA A N 1
ATOM 591 C CA . ALA A 1 84 ? 50.435 28.799 18.525 1.00 15.88 84 ALA A CA 1
ATOM 592 C C . ALA A 1 84 ? 51.487 29.657 19.225 1.00 22.74 84 ALA A C 1
ATOM 593 O O . ALA A 1 84 ? 51.299 30.083 20.373 1.00 20.03 84 ALA A O 1
ATOM 595 N N . GLN A 1 85 ? 52.600 29.915 18.539 1.00 21.74 85 GLN A N 1
ATOM 596 C CA . GLN A 1 85 ? 53.663 30.758 19.069 1.00 21.74 85 GLN A CA 1
ATOM 597 C C . GLN A 1 85 ? 53.184 32.183 19.336 1.00 22.74 85 GLN A C 1
ATOM 598 O O . GLN A 1 85 ? 53.651 32.830 20.280 1.00 24.31 85 GLN A O 1
ATOM 604 N N . GLU A 1 86 ? 52.287 32.710 18.489 1.00 25.40 86 GLU A N 1
ATOM 605 C CA . GLU A 1 86 ? 51.701 34.026 18.747 1.00 22.92 86 GLU A CA 1
ATOM 606 C C . GLU A 1 86 ? 51.027 34.072 20.115 1.00 21.15 86 GLU A C 1
ATOM 607 O O . GLU A 1 86 ? 51.165 35.054 20.855 1.00 25.76 86 GLU A O 1
ATOM 613 N N . VAL A 1 87 ? 50.275 33.027 20.456 1.00 19.33 87 VAL A N 1
ATOM 614 C CA . VAL A 1 87 ? 49.623 32.949 21.759 1.00 20.82 87 VAL A CA 1
ATOM 615 C C . VAL A 1 87 ? 50.666 32.825 22.868 1.00 24.20 87 VAL A C 1
ATOM 616 O O . VAL A 1 87 ? 50.586 33.504 23.901 1.00 22.79 87 VAL A O 1
ATOM 620 N N . ALA A 1 88 ? 51.660 31.950 22.671 1.00 23.70 88 ALA A N 1
ATOM 621 C CA . ALA A 1 88 ? 52.657 31.716 23.711 1.00 27.19 88 ALA A CA 1
ATOM 622 C C . ALA A 1 88 ? 53.489 32.967 23.973 1.00 28.51 88 ALA A C 1
ATOM 623 O O . ALA A 1 88 ? 53.837 33.255 25.117 1.00 32.07 88 ALA A O 1
ATOM 625 N N . GLU A 1 89 ? 53.810 33.725 22.932 1.00 29.93 89 GLU A N 1
ATOM 626 C CA . GLU A 1 89 ? 54.563 34.961 23.091 1.00 28.81 89 GLU A CA 1
ATOM 627 C C . GLU A 1 89 ? 53.665 36.148 23.439 1.00 29.37 89 GLU A C 1
ATOM 628 O O . GLU A 1 89 ? 54.121 37.294 23.380 1.00 28.40 89 GLU A O 1
ATOM 630 N N . ASN A 1 90 ? 52.400 35.889 23.774 1.00 32.61 90 ASN A N 1
ATOM 631 C CA . ASN A 1 90 ? 51.428 36.882 24.224 1.00 34.30 90 ASN A CA 1
ATOM 632 C C . ASN A 1 90 ? 51.088 37.907 23.161 1.00 28.48 90 ASN A C 1
ATOM 633 O O . ASN A 1 90 ? 50.599 38.983 23.487 1.00 29.55 90 ASN A O 1
ATOM 638 N N . ARG A 1 91 ? 51.333 37.602 21.892 1.00 26.38 91 ARG A N 1
ATOM 639 C CA . ARG A 1 91 ? 50.886 38.466 20.812 1.00 25.46 91 ARG A CA 1
ATOM 640 C C . ARG A 1 91 ? 49.471 38.137 20.351 1.00 27.17 91 ARG A C 1
ATOM 641 O O . ARG A 1 91 ? 48.928 38.863 19.517 1.00 34.04 91 ARG A O 1
ATOM 649 N N . ALA A 1 92 ? 48.862 37.079 20.890 1.00 23.53 92 ALA A N 1
ATOM 650 C CA . ALA A 1 92 ? 47.472 36.741 20.627 1.00 19.49 92 ALA A CA 1
ATOM 651 C C . ALA A 1 92 ? 46.849 36.165 21.892 1.00 21.24 92 ALA A C 1
ATOM 652 O O . ALA A 1 92 ? 47.529 35.556 22.725 1.00 24.29 92 ALA A O 1
ATOM 654 N N . ASP A 1 93 ? 45.545 36.380 22.038 1.00 19.48 93 ASP A N 1
ATOM 655 C CA . ASP A 1 93 ? 44.802 35.858 23.182 1.00 22.74 93 ASP A CA 1
ATOM 656 C C . ASP A 1 93 ? 44.163 34.498 22.943 1.00 20.87 93 ASP A C 1
ATOM 657 O O . ASP A 1 93 ? 43.739 33.854 23.909 1.00 19.99 93 ASP A O 1
ATOM 662 N N . ALA A 1 94 ? 44.018 34.079 21.692 1.00 18.66 94 ALA A N 1
ATOM 663 C CA . ALA A 1 94 ? 43.382 32.808 21.375 1.00 18.69 94 ALA A CA 1
ATOM 664 C C . ALA A 1 94 ? 43.843 32.421 19.983 1.00 17.54 94 ALA A C 1
ATOM 665 O O . ALA A 1 94 ? 44.393 33.244 19.257 1.00 14.97 94 ALA A O 1
ATOM 667 N N . CYS A 1 95 ? 43.630 31.159 19.612 1.00 19.61 95 CYS A N 1
ATOM 668 C CA . CYS A 1 95 ? 43.959 30.777 18.244 1.00 18.41 95 CYS A CA 1
ATOM 669 C C . CYS A 1 95 ? 42.982 29.729 17.735 1.00 16.08 95 CYS A C 1
ATOM 670 O O . CYS A 1 95 ? 42.344 29.006 18.506 1.00 16.53 95 CYS A O 1
ATOM 673 N N . ILE A 1 96 ? 42.852 29.682 16.411 1.00 15.06 96 ILE A N 1
ATOM 674 C CA . ILE A 1 96 ? 41.890 28.820 15.731 1.00 16.41 96 ILE A CA 1
ATOM 675 C C . ILE A 1 96 ? 42.591 28.186 14.542 1.00 15.56 96 ILE A C 1
ATOM 676 O O . ILE A 1 96 ? 43.276 28.882 13.783 1.00 16.09 96 ILE A O 1
ATOM 681 N N . SER A 1 97 ? 42.419 26.872 14.364 1.00 13.31 97 SER A N 1
ATOM 682 C CA . SER A 1 97 ? 42.902 26.236 13.143 1.00 10.29 97 SER A CA 1
ATOM 683 C C . SER A 1 97 ? 41.866 25.236 12.646 1.00 18.00 97 SER A C 1
ATOM 684 O O . SER A 1 97 ? 41.194 24.577 13.444 1.00 16.97 97 SER A O 1
ATOM 687 N N . ALA A 1 98 ? 41.741 25.119 11.325 1.00 17.98 98 ALA A N 1
ATOM 688 C CA . ALA A 1 98 ? 40.927 24.072 10.725 1.00 20.85 98 ALA A CA 1
ATOM 689 C C . ALA A 1 98 ? 41.766 22.871 10.310 1.00 19.02 98 ALA A C 1
ATOM 690 O O . ALA A 1 98 ? 41.239 21.952 9.684 1.00 18.59 98 ALA A O 1
ATOM 692 N N . GLY A 1 99 ? 43.043 22.846 10.689 1.00 19.64 99 GLY A N 1
ATOM 693 C CA . GLY A 1 99 ? 43.966 21.805 10.289 1.00 21.11 99 GLY A CA 1
ATOM 694 C C . GLY A 1 99 ? 43.873 20.543 11.126 1.00 20.67 99 GLY A C 1
ATOM 695 O O . GLY A 1 99 ? 42.890 20.280 11.822 1.00 20.52 99 GLY A O 1
ATOM 696 N N . ASN A 1 100 ? 44.918 19.729 11.000 1.00 22.31 100 ASN A N 1
ATOM 697 C CA . ASN A 1 100 ? 44.960 18.397 11.586 1.00 28.66 100 ASN A CA 1
ATOM 698 C C . ASN A 1 100 ? 44.777 18.434 13.100 1.00 28.56 100 ASN A C 1
ATOM 699 O O . ASN A 1 100 ? 45.499 19.142 13.812 1.00 28.08 100 ASN A O 1
ATOM 704 N N . THR A 1 101 ? 43.814 17.650 13.590 1.00 27.91 101 THR A N 1
ATOM 705 C CA . THR A 1 101 ? 43.467 17.678 15.006 1.00 24.40 101 THR A CA 1
ATOM 706 C C . THR A 1 101 ? 44.657 17.317 15.890 1.00 23.90 101 THR A C 1
ATOM 707 O O . THR A 1 101 ? 44.962 18.028 16.854 1.00 21.31 101 THR A O 1
ATOM 711 N N . GLY A 1 102 ? 45.342 16.212 15.576 1.00 24.14 102 GLY A N 1
ATOM 712 C CA . GLY A 1 102 ? 46.460 15.790 16.404 1.00 19.46 102 GLY A CA 1
ATOM 713 C C . GLY A 1 102 ? 47.573 16.817 16.449 1.00 24.15 102 GLY A C 1
ATOM 714 O O . GLY A 1 102 ? 48.153 17.069 17.508 1.00 28.04 102 GLY A O 1
ATOM 715 N N . ALA A 1 103 ? 47.880 17.434 15.300 1.00 21.45 103 ALA A N 1
ATOM 716 C CA . ALA A 1 103 ? 48.909 18.466 15.269 1.00 24.06 103 ALA A CA 1
ATOM 717 C C . ALA A 1 103 ? 48.528 19.643 16.155 1.00 25.78 103 ALA A C 1
ATOM 718 O O . ALA A 1 103 ? 49.372 20.174 16.891 1.00 26.49 103 ALA A O 1
ATOM 720 N N . LEU A 1 104 ? 47.262 20.067 16.095 1.00 23.27 104 LEU A N 1
ATOM 721 C CA . LEU A 1 104 ? 46.821 21.206 16.892 1.00 24.51 104 LEU A CA 1
ATOM 722 C C . LEU A 1 104 ? 46.877 20.893 18.384 1.00 23.49 104 LEU A C 1
ATOM 723 O O . LEU A 1 104 ? 47.262 21.751 19.193 1.00 19.86 104 LEU A O 1
ATOM 728 N N . MET A 1 105 ? 46.492 19.672 18.770 1.00 21.32 105 MET A N 1
ATOM 729 C CA . MET A 1 105 ? 46.572 19.304 20.181 1.00 25.50 105 MET A CA 1
ATOM 730 C C . MET A 1 105 ? 48.019 19.280 20.646 1.00 26.23 105 MET A C 1
ATOM 731 O O . MET A 1 105 ? 48.338 19.747 21.743 1.00 28.29 105 MET A O 1
ATOM 736 N N . THR A 1 106 ? 48.916 18.770 19.804 1.00 26.21 106 THR A N 1
ATOM 737 C CA . THR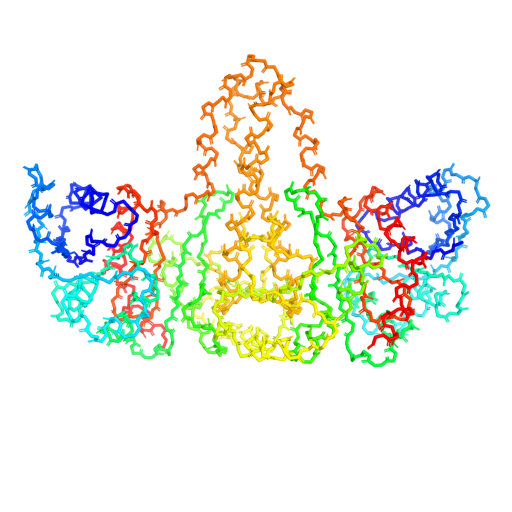 A 1 106 ? 50.332 18.767 20.149 1.00 27.94 106 THR A CA 1
ATOM 738 C C . THR A 1 106 ? 50.852 20.188 20.305 1.00 25.83 106 THR A C 1
ATOM 739 O O . THR A 1 106 ? 51.496 20.520 21.300 1.00 25.29 106 THR A O 1
ATOM 743 N N . ALA A 1 107 ? 50.552 21.049 19.338 1.00 26.39 107 ALA A N 1
ATOM 744 C CA . ALA A 1 107 ? 51.016 22.427 19.417 1.00 26.61 107 ALA A CA 1
ATOM 745 C C . ALA A 1 107 ? 50.416 23.145 20.625 1.00 31.24 107 ALA A C 1
ATOM 746 O O . ALA A 1 107 ? 51.105 23.910 21.310 1.00 34.03 107 ALA A O 1
ATOM 748 N N . GLY A 1 108 ? 49.128 22.927 20.897 1.00 28.04 108 GLY A N 1
ATOM 749 C CA . GLY A 1 108 ? 48.530 23.550 22.064 1.00 26.37 108 GLY A CA 1
ATOM 750 C C . GLY A 1 108 ? 49.211 23.125 23.349 1.00 25.68 108 GLY A C 1
ATOM 751 O O . GLY A 1 108 ? 49.624 23.961 24.155 1.00 25.81 108 GLY A O 1
ATOM 752 N N . LEU A 1 109 ? 49.405 21.819 23.519 1.00 25.35 109 LEU A N 1
ATOM 753 C CA . LEU A 1 109 ? 50.059 21.305 24.719 1.00 27.73 109 LEU A CA 1
ATOM 754 C C . LEU A 1 109 ? 51.513 21.748 24.808 1.00 32.32 109 LEU A C 1
ATOM 755 O O . LEU A 1 109 ? 51.959 22.237 25.853 1.00 34.00 109 LEU A O 1
ATOM 760 N N . PHE A 1 110 ? 52.275 21.570 23.727 1.00 36.13 110 PHE A N 1
ATOM 761 C CA . PHE A 1 110 ? 53.709 21.849 23.775 1.00 40.94 110 PHE A CA 1
ATOM 762 C C . PHE A 1 110 ? 53.991 23.343 23.851 1.00 35.67 110 PHE A C 1
ATOM 763 O O . PHE A 1 110 ? 54.858 23.780 24.613 1.00 36.32 110 PHE A O 1
ATOM 771 N N . ILE A 1 111 ? 53.300 24.137 23.041 1.00 29.84 111 ILE A N 1
ATOM 772 C CA . ILE A 1 111 ? 53.611 25.551 22.884 1.00 23.15 111 ILE A CA 1
ATOM 773 C C . ILE A 1 111 ? 52.745 26.430 23.781 1.00 23.14 111 ILE A C 1
ATOM 774 O O . ILE A 1 111 ? 53.252 27.321 24.458 1.00 26.11 111 ILE A O 1
ATOM 779 N N . VAL A 1 112 ? 51.426 26.240 23.773 1.00 24.91 112 VAL A N 1
ATOM 780 C CA . VAL A 1 112 ? 50.582 27.111 24.586 1.00 22.40 112 VAL A CA 1
ATOM 781 C C . VAL A 1 112 ? 50.681 26.738 26.064 1.00 23.92 112 VAL A C 1
ATOM 782 O O . VAL A 1 112 ? 50.781 27.619 26.929 1.00 25.67 112 VAL A O 1
ATOM 786 N N . GLY A 1 113 ? 50.653 25.446 26.386 1.00 21.43 113 GLY A N 1
ATOM 787 C CA . GLY A 1 113 ? 50.847 25.017 27.759 1.00 23.70 113 GLY A CA 1
ATOM 788 C C . GLY A 1 113 ? 49.547 24.897 28.541 1.00 24.99 113 GLY A C 1
ATOM 789 O O . GLY A 1 113 ? 48.514 25.458 28.186 1.00 28.86 113 GLY A O 1
ATOM 790 N N . ARG A 1 114 ? 49.609 24.144 29.634 1.00 26.76 114 ARG A N 1
ATOM 791 C CA . ARG A 1 114 ? 48.416 23.873 30.424 1.00 30.54 114 ARG A CA 1
ATOM 792 C C . ARG A 1 114 ? 48.162 24.942 31.478 1.00 27.56 114 ARG A C 1
ATOM 793 O O . ARG A 1 114 ? 49.085 25.576 31.985 1.00 30.95 114 ARG A O 1
ATOM 801 N N . ILE A 1 115 ? 46.877 25.152 31.778 1.00 27.83 115 ILE A N 1
ATOM 802 C CA . ILE A 1 115 ? 46.492 25.943 32.939 1.00 30.03 115 ILE A CA 1
ATOM 803 C C . ILE A 1 115 ? 47.088 25.300 34.188 1.00 29.27 115 ILE A C 1
ATOM 804 O O . ILE A 1 115 ? 47.173 24.070 34.294 1.00 27.12 115 ILE A O 1
ATOM 809 N N . LYS A 1 116 ? 47.549 26.132 35.121 1.00 32.07 116 LYS A N 1
ATOM 810 C CA . LYS A 1 116 ? 48.116 25.614 36.363 1.00 35.58 116 LYS A CA 1
ATOM 811 C C . LYS A 1 116 ? 47.075 24.809 37.130 1.00 31.35 116 LYS A C 1
ATOM 812 O O . LYS A 1 116 ? 45.988 25.304 37.434 1.00 34.54 116 LYS A O 1
ATOM 814 N N . GLY A 1 117 ? 47.411 23.568 37.454 1.00 26.93 117 GLY A N 1
ATOM 815 C CA . GLY A 1 117 ? 46.492 22.698 38.156 1.00 27.75 117 GLY A CA 1
ATOM 816 C C . GLY A 1 117 ? 45.679 21.780 37.273 1.00 29.87 117 GLY A C 1
ATOM 817 O O . GLY A 1 117 ? 45.037 20.862 37.795 1.00 26.49 117 GLY A O 1
ATOM 818 N N . ILE A 1 118 ? 45.734 21.964 35.953 1.00 32.81 118 ILE A N 1
ATOM 819 C CA . ILE A 1 118 ? 45.033 21.109 34.999 1.00 33.56 118 ILE A CA 1
ATOM 820 C C . ILE A 1 118 ? 46.002 20.023 34.549 1.00 36.51 118 ILE A C 1
ATOM 821 O O . ILE A 1 118 ? 47.071 20.317 34.006 1.00 38.40 118 ILE A O 1
ATOM 826 N N . ASP A 1 119 ? 45.639 18.766 34.798 1.00 35.90 119 ASP A N 1
ATOM 827 C CA . ASP A 1 119 ? 46.515 17.657 34.439 1.00 40.14 119 ASP A CA 1
ATOM 828 C C . ASP A 1 119 ? 46.528 17.383 32.934 1.00 38.41 119 ASP A C 1
ATOM 829 O O . ASP A 1 119 ? 47.597 17.334 32.317 1.00 34.91 119 ASP A O 1
ATOM 834 N N . ARG A 1 120 ? 45.354 17.192 32.324 1.00 38.55 120 ARG A N 1
ATOM 835 C CA . ARG A 1 120 ? 45.260 16.783 30.922 1.00 37.97 120 ARG A CA 1
ATOM 836 C C . ARG A 1 120 ? 44.218 17.619 30.205 1.00 32.14 120 ARG A C 1
ATOM 837 O O . ARG A 1 120 ? 43.090 17.791 30.716 1.00 25.78 120 ARG A O 1
ATOM 845 N N . PRO A 1 121 ? 44.514 18.155 29.019 1.00 27.15 121 PRO A N 1
ATOM 846 C CA . PRO A 1 121 ? 43.501 18.901 28.276 1.00 23.67 121 PRO A CA 1
ATOM 847 C C . PRO A 1 121 ? 42.431 17.965 27.728 1.00 20.41 121 PRO A C 1
ATOM 848 O O . PRO A 1 121 ? 42.599 16.748 27.675 1.00 21.06 121 PRO A O 1
ATOM 852 N N . ALA A 1 122 ? 41.298 18.552 27.348 1.00 21.13 122 ALA A N 1
ATOM 853 C 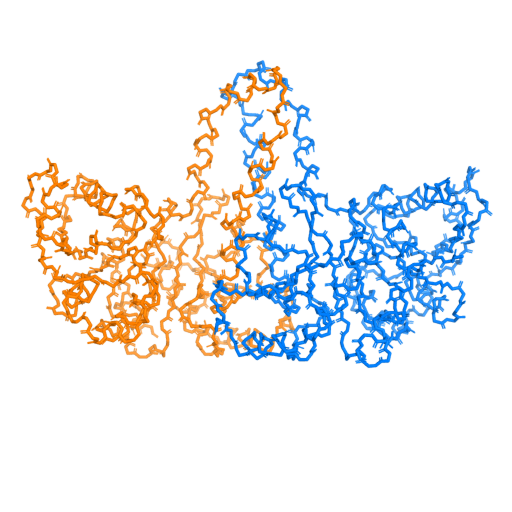CA . ALA A 1 122 ? 40.189 17.797 26.787 1.00 19.46 122 ALA A CA 1
ATOM 854 C C . ALA A 1 122 ? 39.716 18.456 25.506 1.00 17.78 122 ALA A C 1
ATOM 855 O O . ALA A 1 122 ? 39.635 19.682 25.428 1.00 18.98 122 ALA A O 1
ATOM 857 N N . LEU A 1 123 ? 39.339 17.627 24.535 1.00 19.39 123 LEU A N 1
ATOM 858 C CA . LEU A 1 123 ? 38.757 18.076 23.274 1.00 18.71 123 LEU A CA 1
ATOM 859 C C . LEU A 1 123 ? 37.242 18.083 23.440 1.00 17.79 123 LEU A C 1
ATOM 860 O O . LEU A 1 123 ? 36.652 17.072 23.843 1.00 17.17 123 LEU A O 1
ATOM 865 N N . ALA A 1 124 ? 36.630 19.242 23.222 1.00 15.40 124 ALA A N 1
ATOM 866 C CA . ALA A 1 124 ? 35.231 19.455 23.583 1.00 16.06 124 ALA A CA 1
ATOM 867 C C . ALA A 1 124 ? 34.446 20.151 22.482 1.00 14.21 124 ALA A C 1
ATOM 868 O O . ALA A 1 124 ? 34.408 21.396 22.440 1.00 19.45 124 ALA A O 1
ATOM 870 N N . PRO A 1 125 ? 33.757 19.414 21.626 1.00 12.44 125 PRO A N 1
ATOM 871 C CA . PRO A 1 125 ? 32.816 20.048 20.698 1.00 15.17 125 PRO A CA 1
ATOM 872 C C . PRO A 1 125 ? 31.437 20.213 21.315 1.00 18.47 125 PRO A C 1
ATOM 873 O O . PRO A 1 125 ? 31.053 19.510 22.250 1.00 17.68 125 PRO A O 1
ATOM 877 N N . THR A 1 126 ? 30.711 21.198 20.789 1.00 19.03 126 THR A N 1
ATOM 878 C CA . THR A 1 126 ? 29.305 21.403 21.117 1.00 22.31 126 THR A CA 1
ATOM 879 C C . THR A 1 126 ? 28.488 20.696 20.047 1.00 19.76 126 THR A C 1
ATOM 880 O O . THR A 1 126 ? 28.690 20.925 18.849 1.00 17.70 126 THR A O 1
ATOM 884 N N . LEU A 1 127 ? 27.614 19.805 20.471 1.00 19.15 127 LEU A N 1
ATOM 885 C CA . LEU A 1 127 ? 26.828 18.980 19.570 1.00 19.40 127 LEU A CA 1
ATOM 886 C C . LEU A 1 127 ? 25.372 19.425 19.590 1.00 23.62 127 LEU A C 1
ATOM 887 O O . LEU A 1 127 ? 24.913 20.031 20.563 1.00 22.80 127 LEU A O 1
ATOM 892 N N . PRO A 1 128 ? 24.613 19.139 18.533 1.00 20.81 128 PRO A N 1
ATOM 893 C CA . PRO A 1 128 ? 23.213 19.570 18.497 1.00 19.32 128 PRO A CA 1
ATOM 894 C C . PRO A 1 128 ? 22.298 18.700 19.347 1.00 20.51 128 PRO A C 1
ATOM 895 O O . PRO A 1 128 ? 22.623 17.579 19.731 1.00 21.84 128 PRO A O 1
ATOM 899 N N . THR A 1 129 ? 21.142 19.271 19.672 1.00 18.62 129 THR A N 1
ATOM 900 C CA . THR A 1 129 ? 20.061 18.554 20.324 1.00 19.44 129 THR A CA 1
ATOM 901 C C . THR A 1 129 ? 18.772 18.821 19.559 1.00 18.87 129 THR A C 1
ATOM 902 O O . THR A 1 129 ? 18.707 19.709 18.702 1.00 14.28 129 THR A O 1
ATOM 906 N N . VAL A 1 130 ? 17.740 18.038 19.880 1.00 17.77 130 VAL A N 1
ATOM 907 C CA . VAL A 1 130 ? 16.450 18.190 19.211 1.00 21.02 130 VAL A CA 1
ATOM 908 C C . VAL A 1 130 ? 15.886 19.584 19.445 1.00 22.01 130 VAL A C 1
ATOM 909 O O . VAL A 1 130 ? 15.346 20.215 18.525 1.00 22.31 130 VAL A O 1
ATOM 913 N N . SER A 1 131 ? 15.997 20.089 20.673 1.00 19.43 131 SER A N 1
ATOM 914 C CA . SER A 1 131 ? 15.503 21.430 20.980 1.00 21.84 131 SER A CA 1
ATOM 915 C C . SER A 1 131 ? 16.349 22.536 20.357 1.00 24.12 131 SER A C 1
ATOM 916 O O . SER A 1 131 ? 15.906 23.690 20.321 1.00 23.96 131 SER A O 1
ATOM 919 N N . GLY A 1 132 ? 17.558 22.219 19.893 1.00 21.67 132 GLY A N 1
ATOM 920 C CA . GLY A 1 132 ? 18.488 23.212 19.417 1.00 20.42 132 GLY A CA 1
ATOM 921 C C . GLY A 1 132 ? 19.363 23.839 20.482 1.00 22.88 132 GLY A C 1
ATOM 922 O O . GLY A 1 132 ? 20.255 24.622 20.134 1.00 26.56 132 GLY A O 1
ATOM 923 N N . ASP A 1 133 ? 19.159 23.498 21.765 1.00 20.96 133 ASP A N 1
ATOM 924 C CA . ASP A 1 133 ? 19.998 24.038 22.834 1.00 24.10 133 ASP A CA 1
ATOM 925 C C . ASP A 1 133 ? 21.440 23.563 22.718 1.00 23.92 133 ASP A C 1
ATOM 926 O O . ASP A 1 133 ? 22.373 24.290 23.083 1.00 25.80 133 ASP A O 1
ATOM 931 N N . GLY A 1 134 ? 21.647 22.333 22.270 1.00 19.07 134 GLY A N 1
ATOM 932 C CA . GLY A 1 134 ? 22.983 21.804 22.136 1.00 15.72 134 GLY A CA 1
ATOM 933 C C . GLY A 1 134 ? 23.565 21.375 23.476 1.00 18.55 134 GLY A C 1
ATOM 934 O O . GLY A 1 134 ? 23.088 21.728 24.553 1.00 16.67 134 GLY A O 1
ATOM 935 N N . PHE A 1 135 ? 24.659 20.628 23.398 1.00 19.44 135 PHE A N 1
ATOM 936 C CA . PHE A 1 135 ? 25.331 20.175 24.601 1.00 21.05 135 PHE A CA 1
ATOM 937 C C . PHE A 1 135 ? 26.806 19.965 24.296 1.00 21.78 135 PHE A C 1
ATOM 938 O O . PHE A 1 135 ? 27.207 19.749 23.151 1.00 18.23 135 PHE A O 1
ATOM 946 N N . LEU A 1 136 ? 27.603 20.012 25.353 1.00 19.58 136 LEU A N 1
ATOM 947 C CA . LEU A 1 136 ? 29.044 19.883 25.258 1.00 17.67 136 LEU A CA 1
ATOM 948 C C . LEU A 1 136 ? 29.451 18.440 25.561 1.00 14.02 136 LEU A C 1
ATOM 949 O O . LEU A 1 136 ? 29.063 17.887 26.588 1.00 15.92 136 LEU A O 1
ATOM 954 N N . LEU A 1 137 ? 30.202 17.830 24.654 1.00 16.37 137 LEU A N 1
ATOM 955 C CA . LEU A 1 137 ? 30.737 16.481 24.821 1.00 20.19 137 LEU A CA 1
ATOM 956 C C . LEU A 1 137 ? 32.242 16.603 24.963 1.00 20.42 137 LEU A C 1
ATOM 957 O O . LEU A 1 137 ? 32.901 17.240 24.126 1.00 19.65 137 LEU A O 1
ATOM 962 N N . LEU A 1 138 ? 32.772 16.197 26.097 1.00 19.52 138 LEU A N 1
ATOM 963 C CA . LEU A 1 138 ? 34.192 16.345 26.305 1.00 24.12 138 LEU A CA 1
ATOM 964 C C . LEU A 1 138 ? 34.698 15.165 27.063 1.00 33.08 138 LEU A C 1
ATOM 965 O O . LEU A 1 138 ? 34.388 14.947 28.224 1.00 37.00 138 LEU A O 1
ATOM 970 N N . ASP A 1 139 ? 35.373 14.249 26.384 1.00 34.96 139 ASP A N 1
ATOM 971 C CA . ASP A 1 139 ? 36.684 14.395 25.792 1.00 28.01 139 ASP A CA 1
ATOM 972 C C . ASP A 1 139 ? 36.545 13.443 24.631 1.00 23.66 139 ASP A C 1
ATOM 973 O O . ASP A 1 139 ? 36.291 12.252 24.817 1.00 22.54 139 ASP A O 1
ATOM 978 N N . VAL A 1 140 ? 36.715 13.962 23.428 1.00 25.40 140 VAL A N 1
ATOM 979 C CA . VAL A 1 140 ? 36.480 13.156 22.241 1.00 24.81 140 VAL A CA 1
ATOM 980 C C . VAL A 1 140 ? 37.792 12.742 21.582 1.00 33.40 140 VAL A C 1
ATOM 981 O O . VAL A 1 140 ? 37.874 12.626 20.358 1.00 36.95 140 VAL A O 1
ATOM 985 N N . GLY A 1 141 ? 38.799 12.424 22.386 1.00 40.61 141 GLY A N 1
ATOM 986 C CA . GLY A 1 141 ? 40.042 11.874 21.879 1.00 45.98 141 GLY A CA 1
ATOM 987 C C . GLY A 1 141 ? 41.317 12.659 22.108 1.00 42.72 141 GLY A C 1
ATOM 988 O O . GLY A 1 141 ? 42.353 12.287 21.548 1.00 46.85 141 GLY A O 1
ATOM 989 N N . ALA A 1 142 ? 41.293 13.711 22.921 1.00 33.20 142 ALA A N 1
ATOM 990 C CA . ALA A 1 142 ? 42.544 14.341 23.333 1.00 31.16 142 ALA A CA 1
ATOM 991 C C . ALA A 1 142 ? 43.381 13.418 24.217 1.00 35.00 142 ALA A C 1
ATOM 992 O O . ALA A 1 142 ? 44.611 13.409 24.115 1.00 38.43 142 ALA A O 1
ATOM 994 N N . ASN A 1 143 ? 42.750 12.660 25.109 1.00 37.07 143 ASN A N 1
ATOM 995 C CA . ASN A 1 143 ? 43.467 11.802 26.065 1.00 40.86 143 ASN A CA 1
ATOM 996 C C . ASN A 1 143 ? 42.833 10.412 26.126 1.00 43.61 143 ASN A C 1
ATOM 997 O O . ASN A 1 143 ? 41.791 10.250 26.737 1.00 47.05 143 ASN A O 1
ATOM 1002 N N . VAL A 1 144 ? 43.480 9.395 25.558 1.00 41.70 144 VAL A N 1
ATOM 1003 C CA . VAL A 1 144 ? 42.842 8.078 25.481 1.00 40.59 144 VAL A CA 1
ATOM 1004 C C . VAL A 1 144 ? 42.837 7.371 26.832 1.00 38.66 144 VAL A C 1
ATOM 1005 O O . VAL A 1 144 ? 41.872 6.675 27.174 1.00 37.26 144 VAL A O 1
ATOM 1009 N N . ASP A 1 145 ? 43.908 7.497 27.607 1.00 38.42 145 ASP A N 1
ATOM 1010 C CA . ASP A 1 145 ? 43.967 6.870 28.922 1.00 40.72 145 ASP A CA 1
ATOM 1011 C C . ASP A 1 145 ? 43.726 7.949 29.967 1.00 41.11 145 ASP A C 1
ATOM 1012 O O . ASP A 1 145 ? 44.545 8.860 30.126 1.00 48.06 145 ASP A O 1
ATOM 1017 N N . ALA A 1 146 ? 42.625 7.832 30.692 1.00 32.77 146 ALA A N 1
ATOM 1018 C CA . ALA A 1 146 ? 42.186 8.876 31.603 1.00 26.50 146 ALA A CA 1
ATOM 1019 C C . ALA A 1 146 ? 42.050 8.305 33.004 1.00 24.80 146 ALA A C 1
ATOM 1020 O O . ALA A 1 146 ? 41.797 7.110 33.181 1.00 27.07 146 ALA A O 1
ATOM 1022 N N . LYS A 1 147 ? 42.280 9.155 33.985 1.00 24.68 147 LYS A N 1
ATOM 1023 C CA . LYS A 1 147 ? 42.036 8.918 35.398 1.00 25.48 147 LYS A CA 1
ATOM 1024 C C . LYS A 1 147 ? 40.764 9.623 35.848 1.00 25.90 147 LYS A C 1
ATOM 1025 O O . LYS A 1 147 ? 40.273 10.536 35.175 1.00 22.52 147 LYS A O 1
ATOM 1027 N N . PRO A 1 148 ? 40.176 9.200 36.975 1.00 29.51 148 PRO A N 1
ATOM 1028 C CA . PRO A 1 148 ? 38.950 9.871 37.450 1.00 24.66 148 PRO A CA 1
ATOM 1029 C C . PRO A 1 148 ? 39.127 11.362 37.707 1.00 24.17 148 PRO A C 1
ATOM 1030 O O . PRO A 1 148 ? 38.226 12.168 37.404 1.00 23.16 148 PRO A O 1
ATOM 1034 N N . GLU A 1 149 ? 40.284 11.755 38.254 1.00 25.29 149 GLU A N 1
ATOM 1035 C CA . GLU A 1 149 ? 40.539 13.167 38.522 1.00 25.20 149 GLU A CA 1
ATOM 1036 C C . GLU A 1 149 ? 40.520 13.989 37.245 1.00 25.02 149 GLU A C 1
ATOM 1037 O O . GLU A 1 149 ? 40.039 15.132 37.251 1.00 32.34 149 GLU A O 1
ATOM 1039 N N . HIS A 1 150 ? 41.002 13.411 36.136 1.00 21.70 150 HIS A N 1
ATOM 1040 C CA . HIS A 1 150 ? 40.956 14.102 34.852 1.00 23.14 150 HIS A CA 1
ATOM 1041 C C . HIS A 1 150 ? 39.518 14.413 34.455 1.00 22.28 150 HIS A C 1
ATOM 1042 O O . HIS A 1 150 ? 39.197 15.544 34.063 1.00 21.08 150 HIS A O 1
ATOM 1049 N N . LEU A 1 151 ? 38.636 13.415 34.562 1.00 20.39 151 LEU A N 1
ATOM 1050 C CA . LEU A 1 151 ? 37.232 13.617 34.218 1.00 22.49 151 LEU A CA 1
ATOM 1051 C C . LEU A 1 151 ? 36.587 14.668 35.108 1.00 24.43 151 LEU A C 1
ATOM 1052 O O . LEU A 1 151 ? 35.740 15.443 34.644 1.00 24.05 151 LEU A O 1
ATOM 1057 N N . VAL A 1 152 ? 36.958 14.701 36.395 1.00 27.46 152 VAL A N 1
ATOM 1058 C CA . VAL A 1 152 ? 36.412 15.729 37.284 1.00 26.41 152 VAL A CA 1
ATOM 1059 C C . VAL A 1 152 ? 36.811 17.116 36.789 1.00 23.12 152 VAL A C 1
ATOM 1060 O O . VAL A 1 152 ? 35.989 18.049 36.744 1.00 22.47 152 VAL A O 1
ATOM 1064 N N . GLN A 1 153 ? 38.073 17.269 36.385 1.00 25.07 153 GLN A N 1
ATOM 1065 C CA . GLN A 1 153 ? 38.489 18.544 35.802 1.00 24.44 153 GLN A CA 1
ATOM 1066 C C . GLN A 1 153 ? 37.726 18.850 34.505 1.00 18.71 153 GLN A C 1
ATOM 1067 O O . GLN A 1 153 ? 37.372 20.006 34.245 1.00 15.65 153 GLN A O 1
ATOM 1073 N N . TYR A 1 154 ? 37.446 17.827 33.691 1.00 17.82 154 TYR A N 1
ATOM 1074 C CA . TYR A 1 154 ? 36.645 18.048 32.486 1.00 20.13 154 TYR A CA 1
ATOM 1075 C C . TYR A 1 154 ? 35.267 18.591 32.835 1.00 26.17 154 TYR A C 1
ATOM 1076 O O . TYR A 1 154 ? 34.755 19.494 32.158 1.00 23.00 154 TYR A O 1
ATOM 1085 N N . ALA A 1 155 ? 34.650 18.047 33.892 1.00 24.62 155 ALA A N 1
ATOM 1086 C CA . ALA A 1 155 ? 33.334 18.524 34.295 1.00 21.83 155 ALA A CA 1
ATOM 1087 C C . ALA A 1 155 ? 33.389 19.985 34.719 1.00 25.08 155 ALA A C 1
ATOM 1088 O O . ALA A 1 155 ? 32.508 20.784 34.363 1.00 22.59 155 ALA A O 1
ATOM 1090 N N . ILE A 1 156 ? 34.424 20.356 35.473 1.00 24.91 156 ILE A N 1
ATOM 1091 C CA . ILE A 1 156 ? 34.535 21.744 35.910 1.00 22.20 156 ILE A CA 1
ATOM 1092 C C . ILE A 1 156 ? 34.733 22.680 34.711 1.00 22.61 156 ILE A C 1
ATOM 1093 O O . ILE A 1 156 ? 34.083 23.730 34.608 1.00 27.91 156 ILE A O 1
ATOM 1098 N N . MET A 1 157 ? 35.617 22.312 33.781 1.00 19.41 157 MET A N 1
ATOM 1099 C CA . MET A 1 157 ? 35.883 23.182 32.632 1.00 15.93 157 MET A CA 1
ATOM 1100 C C . MET A 1 157 ? 34.656 23.321 31.743 1.00 17.01 157 MET A C 1
ATOM 1101 O O . MET A 1 157 ? 34.335 24.427 31.281 1.00 14.73 157 MET A O 1
ATOM 1106 N N . GLY A 1 158 ? 33.971 22.205 31.476 1.00 16.79 158 GLY A N 1
ATOM 1107 C CA . GLY A 1 158 ? 32.761 22.263 30.687 1.00 17.65 158 GLY A CA 1
ATOM 1108 C C . GLY A 1 158 ? 31.676 23.084 31.353 1.00 23.28 158 GLY A C 1
ATOM 1109 O O . GLY A 1 158 ? 30.891 23.751 30.667 1.00 22.62 158 GLY A O 1
ATOM 1110 N N . SER A 1 159 ? 31.604 23.041 32.693 1.00 18.94 159 SER A N 1
ATOM 1111 C CA . SER A 1 159 ? 30.615 23.852 33.393 1.00 19.34 159 SER A CA 1
ATOM 1112 C C . SER A 1 159 ? 30.940 25.335 33.280 1.00 19.16 159 SER A C 1
ATOM 1113 O O . SER A 1 159 ? 30.043 26.164 33.067 1.00 19.97 159 SER A O 1
ATOM 1118 N N . VAL A 1 160 ? 32.221 25.693 33.419 1.00 19.98 160 VAL A N 1
ATOM 1119 C CA . VAL A 1 160 ? 32.605 27.098 33.298 1.00 19.57 160 VAL A CA 1
ATOM 1120 C C . VAL A 1 160 ? 32.334 27.601 31.885 1.00 19.13 160 VAL A C 1
ATOM 1121 O O . VAL A 1 160 ? 31.822 28.707 31.699 1.00 20.86 160 VAL A O 1
ATOM 1125 N N . TYR A 1 161 ? 32.660 26.799 30.868 1.00 18.13 161 TYR A N 1
ATOM 1126 C CA . TYR A 1 161 ? 32.385 27.214 29.489 1.00 17.57 161 TYR A CA 1
ATOM 1127 C C . TYR A 1 161 ? 30.888 27.360 29.246 1.00 19.58 161 TYR A C 1
ATOM 1128 O O . TYR A 1 161 ? 30.430 28.355 28.666 1.00 18.40 161 TYR A O 1
ATOM 1137 N N . SER A 1 162 ? 30.108 26.376 29.695 1.00 20.26 162 SER A N 1
ATOM 1138 C CA . SER A 1 162 ? 28.669 26.418 29.473 1.00 21.72 162 SER A CA 1
ATOM 1139 C C . SER A 1 162 ? 28.050 27.646 30.135 1.00 23.32 162 SER A C 1
ATOM 1140 O O . SER A 1 162 ? 27.129 28.268 29.584 1.00 18.56 162 SER A O 1
ATOM 1143 N N . GLN A 1 163 ? 28.560 28.022 31.311 1.00 25.25 163 GLN A N 1
ATOM 1144 C CA . GLN A 1 163 ? 28.035 29.191 32.010 1.00 27.65 163 GLN A CA 1
ATOM 1145 C C . GLN A 1 163 ? 28.484 30.490 31.341 1.00 25.99 163 GLN A C 1
ATOM 1146 O O . GLN A 1 163 ? 27.661 31.364 31.042 1.00 26.30 163 GLN A O 1
ATOM 1152 N N . GLN A 1 164 ? 29.785 30.631 31.088 1.00 25.80 164 GLN A N 1
ATOM 1153 C CA . GLN A 1 164 ? 30.336 31.886 30.580 1.00 23.80 164 GLN A CA 1
ATOM 1154 C C . GLN A 1 164 ? 30.066 32.107 29.092 1.00 23.00 164 GLN A C 1
ATOM 1155 O O . GLN A 1 164 ? 29.841 33.247 28.671 1.00 22.67 164 GLN A O 1
ATOM 1161 N N . VAL A 1 165 ? 30.164 31.074 28.264 1.00 22.74 165 VAL A N 1
ATOM 1162 C CA . VAL A 1 165 ? 30.067 31.261 26.819 1.00 19.41 165 VAL A CA 1
ATOM 1163 C C . VAL A 1 165 ? 28.668 30.954 26.306 1.00 20.28 165 VAL A C 1
ATOM 1164 O O . VAL A 1 165 ? 28.121 31.702 25.498 1.00 23.74 165 VAL A O 1
ATOM 1168 N N . ARG A 1 166 ? 28.069 29.868 26.761 1.00 17.55 166 ARG A N 1
ATOM 1169 C CA . ARG A 1 166 ? 26.723 29.541 26.323 1.00 19.83 166 ARG A CA 1
ATOM 1170 C C . ARG A 1 166 ? 25.649 30.208 27.184 1.00 22.12 166 ARG A C 1
ATOM 1171 O O . ARG A 1 166 ? 24.468 30.130 26.848 1.00 20.14 166 ARG A O 1
ATOM 1179 N N . GLY A 1 167 ? 26.033 30.906 28.249 1.00 22.38 167 GLY A N 1
ATOM 1180 C CA . GLY A 1 167 ? 25.054 31.582 29.088 1.00 26.62 167 GLY A CA 1
ATOM 1181 C C . GLY A 1 167 ? 24.087 30.668 29.814 1.00 27.37 167 GLY A C 1
ATOM 1182 O O . GLY A 1 167 ? 22.959 31.079 30.093 1.00 25.33 167 GLY A O 1
ATOM 1183 N N . VAL A 1 168 ? 24.506 29.454 30.169 1.00 27.58 168 VAL A N 1
ATOM 1184 C CA . VAL A 1 168 ? 23.668 28.538 30.943 1.00 27.58 168 VAL A CA 1
ATOM 1185 C C . VAL A 1 168 ? 23.993 28.748 32.420 1.00 30.30 168 VAL A C 1
ATOM 1186 O O . VAL A 1 168 ? 25.132 28.522 32.849 1.00 28.52 168 VAL A O 1
ATOM 1190 N N . THR A 1 169 ? 22.988 29.173 33.202 1.00 33.60 169 THR A N 1
ATOM 1191 C CA . THR A 1 169 ? 23.241 29.616 34.578 1.00 36.47 169 THR A CA 1
ATOM 1192 C C . THR A 1 169 ? 23.808 28.497 35.455 1.00 33.28 169 THR A C 1
ATOM 1193 O O . THR A 1 169 ? 24.801 28.694 36.164 1.00 33.46 169 THR A O 1
ATOM 1197 N N . SER A 1 170 ? 23.175 27.326 35.448 1.00 29.05 170 SER A N 1
ATOM 1198 C CA . SER A 1 170 ? 23.592 26.199 36.282 1.00 29.69 170 SER A CA 1
ATOM 1199 C C . SER A 1 170 ? 23.670 24.961 35.399 1.00 27.91 170 SER A C 1
ATOM 1200 O O . SER A 1 170 ? 22.748 24.134 35.384 1.00 27.51 170 SER A O 1
ATOM 1203 N N . PRO A 1 171 ? 24.764 24.801 34.654 1.00 25.07 171 PRO A N 1
ATOM 1204 C CA . PRO A 1 171 ? 24.832 23.737 33.644 1.00 22.23 171 PRO A CA 1
ATOM 1205 C C . PRO A 1 171 ? 24.671 22.347 34.246 1.00 22.60 171 PRO A C 1
ATOM 1206 O O . PRO A 1 171 ? 25.373 21.969 35.184 1.00 24.82 171 PRO A O 1
ATOM 1210 N N . ARG A 1 172 ? 23.758 21.575 33.670 1.00 17.22 172 ARG A N 1
ATOM 1211 C CA . ARG A 1 172 ? 23.588 20.195 34.079 1.00 17.33 172 ARG A CA 1
ATOM 1212 C C . ARG A 1 172 ? 24.756 19.388 33.545 1.00 19.85 172 ARG A C 1
ATOM 1213 O O . ARG A 1 172 ? 24.979 19.322 32.330 1.00 20.23 172 ARG A O 1
ATOM 1221 N N . VAL A 1 173 ? 25.513 18.791 34.456 1.00 22.53 173 VAL A N 1
ATOM 1222 C CA . VAL A 1 173 ? 26.680 17.993 34.118 1.00 21.74 173 VAL A CA 1
ATOM 1223 C C . VAL A 1 173 ? 26.316 16.540 34.362 1.00 18.61 173 VAL A C 1
ATOM 1224 O O . VAL A 1 173 ? 25.935 16.167 35.478 1.00 21.77 173 VAL A O 1
ATOM 1228 N N . GLY A 1 174 ? 26.414 15.731 33.316 1.00 10.98 174 GLY A N 1
ATOM 1229 C CA . GLY A 1 174 ? 26.104 14.321 33.396 1.00 8.33 174 GLY A CA 1
ATOM 1230 C C . GLY A 1 174 ? 27.323 13.494 33.044 1.00 15.74 174 GLY A C 1
ATOM 1231 O O . GLY A 1 174 ? 28.192 13.926 32.279 1.00 19.38 174 GLY A O 1
ATOM 1232 N N . LEU A 1 175 ? 27.381 12.299 33.609 1.00 14.66 175 LEU A N 1
ATOM 1233 C CA . LEU A 1 175 ? 28.471 11.375 33.350 1.00 17.34 175 LEU A CA 1
ATOM 1234 C C . LEU A 1 175 ? 27.988 10.329 32.355 1.00 18.16 175 LEU A C 1
ATOM 1235 O O . LEU A 1 175 ? 27.054 9.583 32.655 1.00 20.03 175 LEU A O 1
ATOM 1240 N N . LEU A 1 176 ? 28.610 10.284 31.173 1.00 20.71 176 LEU A N 1
ATOM 1241 C CA . LEU A 1 176 ? 28.210 9.304 30.162 1.00 18.13 176 LEU A CA 1
ATOM 1242 C C . LEU A 1 176 ? 28.438 7.899 30.702 1.00 19.54 176 LEU A C 1
ATOM 1243 O O . LEU A 1 176 ? 29.518 7.580 31.202 1.00 20.14 176 LEU A O 1
ATOM 1248 N N . ASN A 1 177 ? 27.418 7.059 30.625 1.00 21.76 177 ASN A N 1
ATOM 1249 C CA . ASN A 1 177 ? 27.470 5.786 31.329 1.00 21.10 177 ASN A CA 1
ATOM 1250 C C . ASN A 1 177 ? 26.546 4.806 30.629 1.00 24.58 177 ASN A C 1
ATOM 1251 O O . ASN A 1 177 ? 25.848 5.154 29.673 1.00 21.52 177 ASN A O 1
ATOM 1256 N N . VAL A 1 178 ? 26.546 3.567 31.138 1.00 25.57 178 VAL A N 1
ATOM 1257 C CA . VAL A 1 178 ? 25.727 2.491 30.589 1.00 28.52 178 VAL A CA 1
ATOM 1258 C C . VAL A 1 178 ? 24.310 2.483 31.134 1.00 31.27 178 VAL A C 1
ATOM 1259 O O . VAL A 1 178 ? 23.464 1.743 30.616 1.00 34.78 178 VAL A O 1
ATOM 1263 N N . GLY A 1 179 ? 24.025 3.280 32.161 1.00 30.00 179 GLY A N 1
ATOM 1264 C CA . GLY A 1 179 ? 22.685 3.357 32.719 1.00 29.92 179 GLY A CA 1
ATOM 1265 C C . GLY A 1 179 ? 22.496 4.651 33.480 1.00 31.94 179 GLY A C 1
ATOM 1266 O O . GLY A 1 179 ? 23.450 5.386 33.737 1.00 32.90 179 GLY A O 1
ATOM 1267 N N . THR A 1 180 ? 21.229 4.938 33.816 1.00 33.90 180 THR A N 1
ATOM 1268 C CA . THR A 1 180 ? 20.877 6.086 34.651 1.00 35.45 180 THR A CA 1
ATOM 1269 C C . THR A 1 180 ? 21.121 5.830 36.134 1.00 37.37 180 THR A C 1
ATOM 1270 O O . THR A 1 180 ? 21.147 6.785 36.917 1.00 39.30 180 THR A O 1
ATOM 1274 N N . GLU A 1 181 ? 21.221 4.566 36.542 1.00 38.09 181 GLU A N 1
ATOM 1275 C CA . GLU A 1 181 ? 21.412 4.225 37.945 1.00 38.95 181 GLU A CA 1
ATOM 1276 C C . GLU A 1 181 ? 22.745 4.772 38.449 1.00 37.05 181 GLU A C 1
ATOM 1277 O O . GLU A 1 181 ? 23.701 4.923 37.685 1.00 39.08 181 GLU A O 1
ATOM 1283 N N . ASP A 1 182 ? 22.805 5.069 39.757 1.00 32.62 182 ASP A N 1
ATOM 1284 C CA . ASP A 1 182 ? 23.974 5.754 40.316 1.00 34.71 182 ASP A CA 1
ATOM 1285 C C . ASP A 1 182 ? 25.250 4.907 40.269 1.00 37.45 182 ASP A C 1
ATOM 1286 O O . ASP A 1 182 ? 26.332 5.438 40.000 1.00 41.93 182 ASP A O 1
ATOM 1291 N N . LYS A 1 183 ? 25.158 3.601 40.509 1.00 38.03 183 LYS A N 1
ATOM 1292 C CA . LYS A 1 183 ? 26.343 2.753 40.675 1.00 37.14 183 LYS A CA 1
ATOM 1293 C C . LYS A 1 183 ? 26.877 2.131 39.376 1.00 35.74 183 LYS A C 1
ATOM 1294 O O . LYS A 1 183 ? 27.775 1.282 39.434 1.00 37.06 183 LYS A O 1
ATOM 1300 N N . LYS A 1 184 ? 26.374 2.539 38.219 1.00 32.55 184 LYS A N 1
ATOM 1301 C CA . LYS A 1 184 ? 26.731 1.887 36.965 1.00 32.74 184 LYS A CA 1
ATOM 1302 C C . LYS A 1 184 ? 28.154 2.228 36.504 1.00 29.78 184 LYS A C 1
ATOM 1303 O O . LYS A 1 184 ? 28.789 3.175 36.976 1.00 26.42 184 LYS A O 1
ATOM 1309 N N . GLY A 1 185 ? 28.656 1.410 35.578 1.00 27.35 185 GLY A N 1
ATOM 1310 C CA . GLY A 1 185 ? 29.844 1.728 34.807 1.00 26.33 185 GLY A CA 1
ATOM 1311 C C . GLY A 1 185 ? 31.027 0.826 35.107 1.00 28.14 185 GLY A C 1
ATOM 1312 O O . GLY A 1 185 ? 30.971 -0.088 35.929 1.00 28.33 185 GLY A O 1
ATOM 1313 N N . ASN A 1 186 ? 32.098 1.074 34.356 1.00 28.31 186 ASN A N 1
ATOM 1314 C CA . ASN A 1 186 ? 33.355 0.401 34.614 1.00 28.49 186 ASN A CA 1
ATOM 1315 C C . ASN A 1 186 ? 34.072 1.113 35.762 1.00 30.35 186 ASN A C 1
ATOM 1316 O O . ASN A 1 186 ? 33.540 2.049 36.374 1.00 29.43 186 ASN A O 1
ATOM 1321 N N . GLU A 1 187 ? 35.290 0.656 36.074 1.00 29.26 187 GLU A N 1
ATOM 1322 C CA . GLU A 1 187 ? 35.989 1.156 37.254 1.00 26.82 187 GLU A CA 1
ATOM 1323 C C . GLU A 1 187 ? 36.185 2.665 37.177 1.00 26.95 187 GLU A C 1
ATOM 1324 O O . GLU A 1 187 ? 35.859 3.398 38.123 1.00 27.58 187 GLU A O 1
ATOM 1326 N N . LEU A 1 188 ? 36.685 3.148 36.032 1.00 25.07 188 LEU A N 1
ATOM 1327 C CA . LEU A 1 188 ? 36.932 4.577 35.873 1.00 22.88 188 LEU A CA 1
ATOM 1328 C C . LEU A 1 188 ? 35.648 5.378 36.053 1.00 22.05 188 LEU A C 1
ATOM 1329 O O . LEU A 1 188 ? 35.631 6.404 36.748 1.00 28.77 188 LEU A O 1
ATOM 1334 N N . THR A 1 189 ? 34.554 4.910 35.460 1.00 17.89 189 THR A N 1
ATOM 1335 C CA . THR A 1 189 ? 33.326 5.696 35.512 1.00 25.12 189 THR A CA 1
ATOM 1336 C C . THR A 1 189 ? 32.713 5.710 36.915 1.00 28.14 189 THR A C 1
ATOM 1337 O O . THR A 1 189 ? 32.226 6.752 37.363 1.00 24.95 189 THR A O 1
ATOM 1341 N N . LYS A 1 190 ? 32.688 4.568 37.600 1.00 31.16 190 LYS A N 1
ATOM 1342 C CA . LYS A 1 190 ? 32.159 4.567 38.964 1.00 34.27 190 LYS A CA 1
ATOM 1343 C C . LYS A 1 190 ? 33.008 5.395 39.941 1.00 31.75 190 LYS A C 1
ATOM 1344 O O . LYS A 1 190 ? 32.467 6.119 40.757 1.00 32.29 190 LYS A O 1
ATOM 1350 N N . GLN A 1 191 ? 34.329 5.302 39.847 1.00 30.07 191 GLN A N 1
ATOM 1351 C CA . GLN A 1 191 ? 35.179 6.135 40.696 1.00 27.97 191 GLN A CA 1
ATOM 1352 C C . GLN A 1 191 ? 34.933 7.612 40.411 1.00 27.51 191 GLN A C 1
ATOM 1353 O O . GLN A 1 191 ? 34.854 8.447 41.337 1.00 24.74 191 GLN A O 1
ATOM 1359 N N . THR A 1 192 ? 34.790 7.948 39.122 1.00 24.79 192 THR A N 1
ATOM 1360 C CA . THR A 1 192 ? 34.484 9.320 38.761 1.00 20.33 192 THR A CA 1
ATOM 1361 C C . THR A 1 192 ? 33.136 9.757 39.315 1.00 17.97 192 THR A C 1
ATOM 1362 O O . THR A 1 192 ? 33.009 10.873 39.819 1.00 15.68 192 THR A O 1
ATOM 1366 N N . PHE A 1 193 ? 32.119 8.893 39.242 1.00 16.00 193 PHE A N 1
ATOM 1367 C CA . PHE A 1 193 ? 30.803 9.278 39.748 1.00 18.71 193 PHE A CA 1
ATOM 1368 C C . PHE A 1 193 ? 30.902 9.669 41.206 1.00 23.67 193 PHE A C 1
ATOM 1369 O O . PHE A 1 193 ? 30.334 10.688 41.625 1.00 21.99 193 PHE A O 1
ATOM 1377 N N . GLN A 1 194 ? 31.653 8.889 41.990 1.00 24.41 194 GLN A N 1
ATOM 1378 C CA . GLN A 1 194 ? 31.722 9.196 43.412 1.00 27.62 194 GLN A CA 1
ATOM 1379 C C . GLN A 1 194 ? 32.433 10.522 43.656 1.00 29.90 194 GLN A C 1
ATOM 1380 O O . GLN A 1 194 ? 32.032 11.284 44.545 1.00 25.56 194 GLN A O 1
ATOM 1386 N N . ILE A 1 195 ? 33.494 10.822 42.892 1.00 30.72 195 ILE A N 1
ATOM 1387 C CA . ILE A 1 195 ? 34.141 12.127 43.086 1.00 27.43 195 ILE A CA 1
ATOM 1388 C C . ILE A 1 195 ? 33.231 13.266 42.632 1.00 29.79 195 ILE A C 1
ATOM 1389 O O . ILE A 1 195 ? 33.174 14.326 43.268 1.00 36.25 195 ILE A O 1
ATOM 1394 N N . LEU A 1 196 ? 32.536 13.083 41.509 1.00 27.45 196 LEU A N 1
ATOM 1395 C CA . LEU A 1 196 ? 31.648 14.116 40.983 1.00 24.38 196 LEU A CA 1
ATOM 1396 C C . LEU A 1 196 ? 30.542 14.431 41.974 1.00 24.38 196 LEU A C 1
ATOM 1397 O O . LEU A 1 196 ? 30.173 15.597 42.155 1.00 19.75 196 LEU A O 1
ATOM 1402 N N . LYS A 1 197 ? 30.036 13.396 42.653 1.00 28.09 197 LYS A N 1
ATOM 1403 C CA . LYS A 1 197 ? 29.008 13.561 43.674 1.00 30.41 197 LYS A CA 1
ATOM 1404 C C . LYS A 1 197 ? 29.472 14.472 44.804 1.00 29.97 197 LYS A C 1
ATOM 1405 O O . LYS A 1 197 ? 28.649 15.123 45.455 1.00 32.23 197 LYS A O 1
ATOM 1408 N N . GLU A 1 198 ? 30.774 14.520 45.065 1.00 27.94 198 GLU A N 1
ATOM 1409 C CA . GLU A 1 198 ? 31.324 15.351 46.125 1.00 30.33 198 GLU A CA 1
ATOM 1410 C C . GLU A 1 198 ? 31.902 16.666 45.621 1.00 32.15 198 GLU A C 1
ATOM 1411 O O . GLU A 1 198 ? 32.491 17.410 46.411 1.00 33.13 198 GLU A O 1
ATOM 1413 N N . THR A 1 199 ? 31.753 16.977 44.338 1.00 34.16 199 THR A N 1
ATOM 1414 C CA . THR A 1 199 ? 32.333 18.194 43.782 1.00 33.86 199 THR A CA 1
ATOM 1415 C C . THR A 1 199 ? 31.336 19.341 43.942 1.00 35.46 199 THR A C 1
ATOM 1416 O O . THR A 1 199 ? 30.252 19.327 43.346 1.00 31.36 199 THR A O 1
ATOM 1420 N N . ALA A 1 200 ? 31.738 20.357 44.711 1.00 40.32 200 ALA A N 1
ATOM 1421 C CA . ALA A 1 200 ? 30.800 21.368 45.199 1.00 41.81 200 ALA A CA 1
ATOM 1422 C C . ALA A 1 200 ? 30.354 22.329 44.104 1.00 40.85 200 ALA A C 1
ATOM 1423 O O . ALA A 1 200 ? 29.192 22.752 44.084 1.00 40.27 200 ALA A O 1
ATOM 1424 N N . ASN A 1 201 ? 31.266 22.720 43.217 1.00 37.99 201 ASN A N 1
ATOM 1425 C CA . ASN A 1 201 ? 31.043 23.856 42.331 1.00 35.76 201 ASN A CA 1
ATOM 1426 C C . ASN A 1 201 ? 30.322 23.490 41.027 1.00 31.01 201 ASN A C 1
ATOM 1427 O O . ASN A 1 201 ? 30.328 24.292 40.089 1.00 29.75 201 ASN A O 1
ATOM 1429 N N . ILE A 1 202 ? 29.711 22.309 40.939 1.00 26.17 202 ILE A N 1
ATOM 1430 C CA . ILE A 1 202 ? 29.061 21.864 39.714 1.00 27.48 202 ILE A CA 1
ATOM 1431 C C . ILE A 1 202 ? 27.657 21.375 40.044 1.00 28.16 202 ILE A C 1
ATOM 1432 O O . ILE A 1 202 ? 27.366 20.955 41.172 1.00 32.80 202 ILE A O 1
ATOM 1437 N N . ASN A 1 203 ? 26.779 21.439 39.043 1.00 20.74 203 ASN A N 1
ATOM 1438 C CA . ASN A 1 203 ? 25.429 20.897 39.148 1.00 21.18 203 ASN A CA 1
ATOM 1439 C C . ASN A 1 203 ? 25.466 19.510 38.512 1.00 21.48 203 ASN A C 1
ATOM 1440 O O . ASN A 1 203 ? 25.122 19.315 37.343 1.00 23.88 203 ASN A O 1
ATOM 1445 N N . PHE A 1 204 ? 25.915 18.534 39.306 1.00 21.66 204 PHE A N 1
ATOM 1446 C CA . PHE A 1 204 ? 26.049 17.157 38.848 1.00 22.44 204 PHE A CA 1
ATOM 1447 C C . PHE A 1 204 ? 24.679 16.499 38.902 1.00 25.67 204 PHE A C 1
ATOM 1448 O O . PHE A 1 204 ? 24.058 16.442 39.967 1.00 31.62 204 PHE A O 1
ATOM 1456 N N . ILE A 1 205 ? 24.170 16.075 37.743 1.00 23.60 205 ILE A N 1
ATOM 1457 C CA . ILE A 1 205 ? 22.860 15.448 37.680 1.00 19.15 205 ILE A CA 1
ATOM 1458 C C . ILE A 1 205 ? 22.941 13.936 37.558 1.00 17.38 205 ILE A C 1
ATOM 1459 O O . ILE A 1 205 ? 21.897 13.279 37.444 1.00 18.24 205 ILE A O 1
ATOM 1464 N N . GLY A 1 206 ? 24.134 13.361 37.591 1.00 15.55 206 GLY A N 1
ATOM 1465 C CA . GLY A 1 206 ? 24.262 11.923 37.630 1.00 16.78 206 GLY A CA 1
ATOM 1466 C C . GLY A 1 206 ? 24.646 11.297 36.306 1.00 18.99 206 GLY A C 1
ATOM 1467 O O . GLY A 1 206 ? 25.217 11.924 35.414 1.00 26.33 206 GLY A O 1
ATOM 1468 N N . ASN A 1 207 ? 24.373 10.003 36.219 1.00 18.94 207 ASN A N 1
ATOM 1469 C CA . ASN A 1 207 ? 24.659 9.234 35.021 1.00 20.30 207 ASN A CA 1
ATOM 1470 C C . ASN A 1 207 ? 23.653 9.534 33.919 1.00 24.75 207 ASN A C 1
ATOM 1471 O O . ASN A 1 207 ? 22.462 9.713 34.176 1.00 27.42 207 ASN A O 1
ATOM 1476 N N . VAL A 1 208 ? 24.141 9.589 32.681 1.00 27.33 208 VAL A N 1
ATOM 1477 C CA . VAL A 1 208 ? 23.292 9.772 31.512 1.00 28.51 208 VAL A CA 1
ATOM 1478 C C . VAL A 1 208 ? 23.599 8.653 30.531 1.00 25.81 208 VAL A C 1
ATOM 1479 O O . VAL A 1 208 ? 24.764 8.290 30.326 1.00 25.68 208 VAL A O 1
ATOM 1483 N N . GLU A 1 209 ? 22.547 8.098 29.940 1.00 25.39 209 GLU A N 1
ATOM 1484 C CA . GLU A 1 209 ? 22.665 7.040 28.951 1.00 24.98 209 GLU A CA 1
ATOM 1485 C C . GLU A 1 209 ? 22.903 7.646 27.567 1.00 21.29 209 GLU A C 1
ATOM 1486 O O . GLU A 1 209 ? 22.466 8.760 27.275 1.00 19.37 209 GLU A O 1
ATOM 1489 N N . ALA A 1 210 ? 23.626 6.909 26.717 1.00 21.96 210 ALA A N 1
ATOM 1490 C CA . ALA A 1 210 ? 23.999 7.443 25.408 1.00 21.84 210 ALA A CA 1
ATOM 1491 C C . ALA A 1 210 ? 22.778 7.671 24.515 1.00 22.90 210 ALA A C 1
ATOM 1492 O O . ALA A 1 210 ? 22.765 8.615 23.705 1.00 17.86 210 ALA A O 1
ATOM 1494 N N . ARG A 1 211 ? 21.734 6.882 24.714 1.00 24.19 211 ARG A N 1
ATOM 1495 C CA . ARG A 1 211 ? 20.544 6.970 23.881 1.00 24.42 211 ARG A CA 1
ATOM 1496 C C . ARG A 1 211 ? 19.849 8.322 23.973 1.00 26.59 211 ARG A C 1
ATOM 1497 O O . ARG A 1 211 ? 19.101 8.690 23.082 1.00 26.19 211 ARG A O 1
ATOM 1505 N N . ASP A 1 212 ? 20.088 9.046 25.057 1.00 28.82 212 ASP A N 1
ATOM 1506 C CA . ASP A 1 212 ? 19.439 10.330 25.281 1.00 24.27 212 ASP A CA 1
ATOM 1507 C C . ASP A 1 212 ? 20.314 11.531 24.938 1.00 23.10 212 ASP A C 1
ATOM 1508 O O . ASP A 1 212 ? 19.885 12.667 25.177 1.00 24.60 212 ASP A O 1
ATOM 1513 N N . LEU A 1 213 ? 21.508 11.327 24.358 1.00 19.96 213 LEU A N 1
ATOM 1514 C CA . LEU A 1 213 ? 22.431 12.459 24.208 1.00 18.18 213 LEU A CA 1
ATOM 1515 C C . LEU A 1 213 ? 21.818 13.627 23.437 1.00 21.05 213 LEU A C 1
ATOM 1516 O O . LEU A 1 213 ? 21.968 14.787 23.841 1.00 22.39 213 LEU A O 1
ATOM 1521 N N . LEU A 1 214 ? 21.132 13.349 22.323 1.00 18.06 214 LEU A N 1
ATOM 1522 C CA . LEU A 1 214 ? 20.605 14.421 21.488 1.00 18.15 214 LEU A CA 1
ATOM 1523 C C . LEU A 1 214 ? 19.266 14.935 21.982 1.00 17.84 214 LEU A C 1
ATOM 1524 O O . LEU A 1 214 ? 18.706 15.837 21.355 1.00 15.63 214 LEU A O 1
ATOM 1529 N N . ASP A 1 215 ? 18.761 14.406 23.098 1.00 22.32 215 ASP A N 1
ATOM 1530 C CA . ASP A 1 215 ? 17.443 14.762 23.611 1.00 25.67 215 ASP A CA 1
ATOM 1531 C C . ASP A 1 215 ? 17.522 15.720 24.797 1.00 22.36 215 ASP A C 1
ATOM 1532 O O . ASP A 1 215 ? 16.620 15.737 25.640 1.00 24.49 215 ASP A O 1
ATOM 1537 N N . ASP A 1 216 ? 18.573 16.546 24.848 1.00 18.02 216 ASP A N 1
ATOM 1538 C CA . ASP A 1 216 ? 18.733 17.579 25.871 1.00 21.72 216 ASP A CA 1
ATOM 1539 C C . ASP A 1 216 ? 18.738 16.985 27.283 1.00 26.84 216 ASP A C 1
ATOM 1540 O O . ASP A 1 216 ? 18.182 17.551 28.226 1.00 26.70 216 ASP A O 1
ATOM 1545 N N . VAL A 1 217 ? 19.433 15.857 27.428 1.00 27.45 217 VAL A N 1
ATOM 1546 C CA . VAL A 1 217 ? 19.598 15.192 28.715 1.00 29.47 217 VAL A CA 1
ATOM 1547 C C . VAL A 1 217 ? 20.532 15.968 29.643 1.00 25.25 217 VAL A C 1
ATOM 1548 O O . VAL A 1 217 ? 20.400 15.887 30.868 1.00 22.75 217 VAL A O 1
ATOM 1552 N N . ALA A 1 218 ? 21.488 16.714 29.090 1.00 19.98 218 ALA A N 1
ATOM 1553 C CA . ALA A 1 218 ? 22.481 17.407 29.896 1.00 17.38 218 ALA A CA 1
ATOM 1554 C C . ALA A 1 218 ? 23.056 18.565 29.092 1.00 18.02 218 ALA A C 1
ATOM 1555 O O . ALA A 1 218 ? 23.001 18.578 27.862 1.00 18.44 218 ALA A O 1
ATOM 1557 N N . ASP A 1 219 ? 23.578 19.558 29.811 1.00 21.24 219 ASP A N 1
ATOM 1558 C CA . ASP A 1 219 ? 24.317 20.641 29.174 1.00 21.15 219 ASP A CA 1
ATOM 1559 C C . ASP A 1 219 ? 25.766 20.267 28.901 1.00 21.28 219 ASP A C 1
ATOM 1560 O O . ASP A 1 219 ? 26.354 20.749 27.926 1.00 20.82 219 ASP A O 1
ATOM 1565 N N . VAL A 1 220 ? 26.355 19.448 29.767 1.00 22.29 220 VAL A N 1
ATOM 1566 C CA . VAL A 1 220 ? 27.725 18.976 29.649 1.00 21.58 220 VAL A CA 1
ATOM 1567 C C . VAL A 1 220 ? 27.712 17.476 29.880 1.00 20.89 220 VAL A C 1
ATOM 1568 O O . VAL A 1 220 ? 27.158 17.013 30.878 1.00 21.43 220 VAL A O 1
ATOM 1572 N N . VAL A 1 221 ? 28.316 16.714 28.975 1.00 20.44 221 VAL A N 1
ATOM 1573 C CA . VAL A 1 221 ? 28.388 15.264 29.122 1.00 15.89 221 VAL A CA 1
ATOM 1574 C C . VAL A 1 221 ? 29.859 14.880 29.150 1.00 18.03 221 VAL A C 1
ATOM 1575 O O . VAL A 1 221 ? 30.599 15.157 28.196 1.00 13.58 221 VAL A O 1
ATOM 1579 N N . VAL A 1 222 ? 30.276 14.226 30.233 1.00 16.56 222 VAL A N 1
ATOM 1580 C CA . VAL A 1 222 ? 31.680 13.971 30.512 1.00 16.82 222 VAL A CA 1
ATOM 1581 C C . VAL A 1 222 ? 31.966 12.500 30.270 1.00 16.52 222 VAL A C 1
ATOM 1582 O O . VAL A 1 222 ? 31.171 11.629 30.646 1.00 18.63 222 VAL A O 1
ATOM 1586 N N . THR A 1 223 ? 33.104 12.231 29.637 1.00 20.01 223 THR A N 1
ATOM 1587 C CA . THR A 1 223 ? 33.552 10.880 29.330 1.00 19.81 223 THR A CA 1
ATOM 1588 C C . THR A 1 223 ? 35.060 10.937 29.136 1.00 17.20 223 THR A C 1
ATOM 1589 O O . THR A 1 223 ? 35.653 12.016 29.083 1.00 12.42 223 THR A O 1
ATOM 1593 N N . ASP A 1 224 ? 35.683 9.757 29.073 1.00 21.23 224 ASP A N 1
ATOM 1594 C CA . ASP A 1 224 ? 37.087 9.659 28.701 1.00 21.73 224 ASP A CA 1
ATOM 1595 C C . ASP A 1 224 ? 37.262 9.741 27.174 1.00 20.53 224 ASP A C 1
ATOM 1596 O O . ASP A 1 224 ? 36.369 9.403 26.402 1.00 18.40 224 ASP A O 1
ATOM 1601 N N . GLY A 1 225 ? 38.469 10.138 26.755 1.00 20.27 225 GLY A N 1
ATOM 1602 C CA . GLY A 1 225 ? 38.730 10.444 25.354 1.00 20.73 225 GLY A CA 1
ATOM 1603 C C . GLY A 1 225 ? 38.465 9.301 24.396 1.00 21.16 225 GLY A C 1
ATOM 1604 O O . GLY A 1 225 ? 38.091 9.530 23.240 1.00 27.64 225 GLY A O 1
ATOM 1605 N N . PHE A 1 226 ? 38.700 8.067 24.830 1.00 16.90 226 PHE A N 1
ATOM 1606 C CA . PHE A 1 226 ? 38.420 6.927 23.963 1.00 17.71 226 PHE A CA 1
ATOM 1607 C C . PHE A 1 226 ? 36.919 6.738 23.752 1.00 19.55 226 PHE A C 1
ATOM 1608 O O . PHE A 1 226 ? 36.435 6.681 22.610 1.00 18.82 226 PHE A O 1
ATOM 1616 N N . THR A 1 227 ? 36.165 6.642 24.850 1.00 20.39 227 THR A N 1
ATOM 1617 C CA . THR A 1 227 ? 34.722 6.476 24.735 1.00 19.47 227 THR A CA 1
ATOM 1618 C C . THR A 1 227 ? 34.094 7.670 24.035 1.00 15.73 227 THR A C 1
ATOM 1619 O O . THR A 1 227 ? 33.171 7.508 23.238 1.00 14.81 227 THR A O 1
ATOM 1623 N N . GLY A 1 228 ? 34.568 8.881 24.332 1.00 18.25 228 GLY A N 1
ATOM 1624 C CA . GLY A 1 228 ? 34.014 10.058 23.682 1.00 15.64 228 GLY A CA 1
ATOM 1625 C C . GLY A 1 228 ? 34.275 10.072 22.186 1.00 20.65 228 GLY A C 1
ATOM 1626 O O . GLY A 1 228 ? 33.393 10.424 21.398 1.00 19.38 228 GLY A O 1
ATOM 1627 N N . ASN A 1 229 ? 35.492 9.685 21.776 1.00 17.71 229 ASN A N 1
ATOM 1628 C CA . ASN A 1 229 ? 35.828 9.620 20.354 1.00 16.42 229 ASN A CA 1
ATOM 1629 C C . ASN A 1 229 ? 34.934 8.611 19.639 1.00 13.88 229 ASN A C 1
ATOM 1630 O O . ASN A 1 229 ? 34.342 8.908 18.588 1.00 15.45 229 ASN A O 1
ATOM 1635 N N . VAL A 1 230 ? 34.794 7.416 20.223 1.00 17.18 230 VAL A N 1
ATOM 1636 C CA . VAL A 1 230 ? 33.888 6.410 19.665 1.00 21.61 230 VAL A CA 1
ATOM 1637 C C . VAL A 1 230 ? 32.450 6.938 19.602 1.00 20.46 230 VAL A C 1
ATOM 1638 O O . VAL A 1 230 ? 31.728 6.680 18.635 1.00 21.73 230 VAL A O 1
ATOM 1642 N N . THR A 1 231 ? 32.012 7.676 20.630 1.00 19.77 231 THR A N 1
ATOM 1643 C CA . THR A 1 231 ? 30.646 8.205 20.657 1.00 18.28 231 THR A CA 1
ATOM 1644 C C . THR A 1 231 ? 30.426 9.207 19.532 1.00 15.22 231 THR A C 1
ATOM 1645 O O . THR A 1 231 ? 29.416 9.160 18.818 1.00 16.72 231 THR A O 1
ATOM 1649 N N . LEU A 1 232 ? 31.366 10.133 19.373 1.00 17.88 232 LEU A N 1
ATOM 1650 C CA . LEU A 1 232 ? 31.251 11.161 18.348 1.00 18.96 232 LEU A CA 1
ATOM 1651 C C . LEU A 1 232 ? 31.232 10.549 16.946 1.00 19.75 232 LEU A C 1
ATOM 1652 O O . LEU A 1 232 ? 30.426 10.954 16.091 1.00 22.45 232 LEU A O 1
ATOM 1657 N N . LYS A 1 233 ? 32.109 9.575 16.682 1.00 15.13 233 LYS A N 1
ATOM 1658 C CA . LYS A 1 233 ? 32.085 8.962 15.356 1.00 16.52 233 LYS A CA 1
ATOM 1659 C C . LYS A 1 233 ? 30.813 8.145 15.141 1.00 15.00 233 LYS A C 1
ATOM 1660 O O . LYS A 1 233 ? 30.309 8.059 14.013 1.00 16.53 233 LYS A O 1
ATOM 1666 N N . THR A 1 234 ? 30.314 7.487 16.195 1.00 15.98 234 THR A N 1
ATOM 1667 C CA . THR A 1 234 ? 29.034 6.794 16.073 1.00 15.92 234 THR A CA 1
ATOM 1668 C C . THR A 1 234 ? 27.932 7.782 15.698 1.00 15.99 234 THR A C 1
ATOM 1669 O O . THR A 1 234 ? 27.105 7.503 14.821 1.00 14.78 234 THR A O 1
ATOM 1673 N N . LEU A 1 235 ? 27.931 8.962 16.327 1.00 19.31 235 LEU A N 1
ATOM 1674 C CA . LEU A 1 235 ? 26.927 9.973 16.000 1.00 18.68 235 LEU A CA 1
ATOM 1675 C C . LEU A 1 235 ? 27.033 10.386 14.540 1.00 19.78 235 LEU A C 1
ATOM 1676 O O . LEU A 1 235 ? 26.013 10.499 13.843 1.00 20.86 235 LEU A O 1
ATOM 1681 N N . GLU A 1 236 ? 28.262 10.576 14.051 1.00 19.37 236 GLU A N 1
ATOM 1682 C CA . GLU A 1 236 ? 28.457 11.001 12.664 1.00 21.15 236 GLU A CA 1
ATOM 1683 C C . GLU A 1 236 ? 27.947 9.948 11.687 1.00 18.46 236 GLU A C 1
ATOM 1684 O O . GLU A 1 236 ? 27.178 10.262 10.769 1.00 22.80 236 GLU A O 1
ATOM 1686 N N . GLY A 1 237 ? 28.355 8.687 11.873 1.00 16.44 237 GLY A N 1
ATOM 1687 C CA . GLY A 1 237 ? 27.884 7.627 10.979 1.00 15.57 237 GLY A CA 1
ATOM 1688 C C . GLY A 1 237 ? 26.374 7.429 11.033 1.00 16.88 237 GLY A C 1
ATOM 1689 O O . GLY A 1 237 ? 25.735 7.136 10.018 1.00 21.43 237 GLY A O 1
ATOM 1690 N N . SER A 1 238 ? 25.782 7.571 12.219 1.00 18.51 238 SER A N 1
ATOM 1691 C CA . SER A 1 238 ? 24.329 7.477 12.323 1.00 16.75 238 SER A CA 1
ATOM 1692 C C . SER A 1 238 ? 23.647 8.614 11.567 1.00 17.43 238 SER A C 1
ATOM 1693 O O . SER A 1 238 ? 22.656 8.391 10.855 1.00 19.55 238 SER A O 1
ATOM 1696 N N . ALA A 1 239 ? 24.180 9.838 11.687 1.00 17.09 239 ALA A N 1
ATOM 1697 C CA . ALA A 1 239 ? 23.629 10.957 10.920 1.00 20.00 239 ALA A CA 1
ATOM 1698 C C . ALA A 1 239 ? 23.716 10.701 9.411 1.00 18.40 239 ALA A C 1
ATOM 1699 O O . ALA A 1 239 ? 22.755 10.960 8.673 1.00 14.50 239 ALA A O 1
ATOM 1701 N N . LEU A 1 240 ? 24.842 10.166 8.933 1.00 22.58 240 LEU A N 1
ATOM 1702 C CA . LEU A 1 240 ? 24.940 9.879 7.496 1.00 24.32 240 LEU A CA 1
ATOM 1703 C C . LEU A 1 240 ? 23.938 8.813 7.068 1.00 22.17 240 LEU A C 1
ATOM 1704 O O . LEU A 1 240 ? 23.288 8.940 6.022 1.00 23.78 240 LEU A O 1
ATOM 1709 N N . SER A 1 241 ? 23.788 7.761 7.868 1.00 25.27 241 SER A N 1
ATOM 1710 C CA . SER A 1 241 ? 22.847 6.708 7.514 1.00 28.02 241 SER A CA 1
ATOM 1711 C C . SER A 1 241 ? 21.421 7.252 7.415 1.00 25.34 241 SER A C 1
ATOM 1712 O O . SER A 1 241 ? 20.690 6.963 6.454 1.00 24.44 241 SER A O 1
ATOM 1715 N N . ILE A 1 242 ? 21.001 8.042 8.406 1.00 23.86 242 ILE A N 1
ATOM 1716 C CA . ILE A 1 242 ? 19.623 8.516 8.379 1.00 23.31 242 ILE A CA 1
ATOM 1717 C C . ILE A 1 242 ? 19.411 9.519 7.250 1.00 19.51 242 ILE A C 1
ATOM 1718 O O . ILE A 1 242 ? 18.369 9.503 6.585 1.00 18.92 242 ILE A O 1
ATOM 1723 N N . PHE A 1 243 ? 20.397 10.381 6.985 1.00 18.46 243 PHE A N 1
ATOM 1724 C CA . PHE A 1 243 ? 20.236 11.302 5.861 1.00 19.06 243 PHE A CA 1
ATOM 1725 C C . PHE A 1 243 ? 20.102 10.545 4.541 1.00 21.13 243 PHE A C 1
ATOM 1726 O O . PHE A 1 243 ? 19.275 10.901 3.694 1.00 17.53 243 PHE A O 1
ATOM 1734 N N . LYS A 1 244 ? 20.869 9.476 4.391 1.00 24.36 244 LYS A N 1
ATOM 1735 C CA . LYS A 1 244 ? 20.823 8.653 3.197 1.00 27.09 244 LYS A CA 1
ATOM 1736 C C . LYS A 1 244 ? 19.447 8.004 3.018 1.00 27.12 244 LYS A C 1
ATOM 1737 O O . LYS A 1 244 ? 18.904 7.982 1.921 1.00 28.81 244 LYS A O 1
ATOM 1743 N N . MET A 1 245 ? 18.876 7.494 4.101 1.00 22.98 245 MET A N 1
ATOM 1744 C CA . MET A 1 245 ? 17.550 6.879 4.030 1.00 28.50 245 MET A CA 1
ATOM 1745 C C . MET A 1 245 ? 16.480 7.912 3.698 1.00 28.80 245 MET A C 1
ATOM 1746 O O . MET A 1 245 ? 15.557 7.640 2.914 1.00 29.32 245 MET A O 1
ATOM 1751 N N . MET A 1 246 ? 16.587 9.104 4.296 1.00 25.84 246 MET A N 1
ATOM 1752 C CA . MET A 1 246 ? 15.621 10.164 4.034 1.00 23.18 246 MET A CA 1
ATOM 1753 C C . MET A 1 246 ? 15.718 10.660 2.598 1.00 23.63 246 MET A C 1
ATOM 1754 O O . MET A 1 246 ? 14.697 10.923 1.954 1.00 23.51 246 MET A O 1
ATOM 1759 N N . ARG A 1 247 ? 16.937 10.794 2.076 1.00 22.89 247 ARG A N 1
ATOM 1760 C CA . ARG A 1 247 ? 17.091 11.233 0.699 1.00 21.98 247 ARG A CA 1
ATOM 1761 C C . ARG A 1 247 ? 16.482 10.224 -0.248 1.00 25.15 247 ARG A C 1
ATOM 1762 O O . ARG A 1 247 ? 15.875 10.595 -1.253 1.00 26.57 247 ARG A O 1
ATOM 1770 N N . ASP A 1 248 ? 16.602 8.941 0.078 1.00 28.70 248 ASP A N 1
ATOM 1771 C CA . ASP A 1 248 ? 15.972 7.943 -0.765 1.00 30.65 248 ASP A CA 1
ATOM 1772 C C . ASP A 1 248 ? 14.453 8.052 -0.696 1.00 31.85 248 ASP A C 1
ATOM 1773 O O . ASP A 1 248 ? 13.774 7.923 -1.720 1.00 31.99 248 ASP A O 1
ATOM 1778 N N . VAL A 1 249 ? 13.900 8.320 0.493 1.00 28.31 249 VAL A N 1
ATOM 1779 C CA . VAL A 1 249 ? 12.446 8.425 0.604 1.00 29.41 249 VAL A CA 1
ATOM 1780 C C . VAL A 1 249 ? 11.921 9.659 -0.139 1.00 28.79 249 VAL A C 1
ATOM 1781 O O . VAL A 1 249 ? 10.887 9.598 -0.814 1.00 29.05 249 VAL A O 1
ATOM 1785 N N . MET A 1 250 ? 12.634 10.785 -0.055 1.00 25.60 250 MET A N 1
ATOM 1786 C CA . MET A 1 250 ? 12.157 12.035 -0.646 1.00 24.58 250 MET A CA 1
ATOM 1787 C C . MET A 1 250 ? 12.502 12.197 -2.120 1.00 25.24 250 MET A C 1
ATOM 1788 O O . MET A 1 250 ? 11.964 13.107 -2.762 1.00 23.97 250 MET A O 1
ATOM 1793 N N . THR A 1 251 ? 13.319 11.314 -2.689 1.00 27.02 251 THR A N 1
ATOM 1794 C CA . THR A 1 251 ? 13.703 11.407 -4.094 1.00 30.74 251 THR A CA 1
ATOM 1795 C C . THR A 1 251 ? 13.380 10.129 -4.867 1.00 38.97 251 THR A C 1
ATOM 1796 O O . THR A 1 251 ? 13.888 9.928 -5.974 1.00 40.78 251 THR A O 1
ATOM 1798 N N . SER A 1 252 ? 12.516 9.278 -4.324 1.00 45.83 252 SER A N 1
ATOM 1799 C CA . SER A 1 252 ? 12.193 8.016 -4.971 1.00 49.87 252 SER A CA 1
ATOM 1800 C C . SER A 1 252 ? 11.148 8.185 -6.066 1.00 49.47 252 SER A C 1
ATOM 1801 O O . SER A 1 252 ? 10.225 8.998 -5.960 1.00 47.88 252 SER A O 1
ATOM 1804 N N . THR A 1 253 ? 11.300 7.373 -7.118 1.00 51.20 253 THR A N 1
ATOM 1805 C CA . THR A 1 253 ? 10.369 7.375 -8.245 1.00 51.38 253 THR A CA 1
ATOM 1806 C C . THR A 1 253 ? 8.982 6.902 -7.825 1.00 54.03 253 THR A C 1
ATOM 1807 O O . THR A 1 253 ? 7.979 7.294 -8.436 1.00 55.94 253 THR A O 1
ATOM 1811 N N . LEU A 1 254 ? 8.911 6.012 -6.829 1.00 53.13 254 LEU A N 1
ATOM 1812 C CA . LEU A 1 254 ? 7.628 5.487 -6.374 1.00 53.27 254 LEU A CA 1
ATOM 1813 C C . LEU A 1 254 ? 6.762 6.566 -5.737 1.00 55.36 254 LEU A C 1
ATOM 1814 O O . LEU A 1 254 ? 5.529 6.470 -5.778 1.00 56.97 254 LEU A O 1
ATOM 1816 N N . THR A 1 255 ? 7.371 7.602 -5.171 1.00 55.46 255 THR A N 1
ATOM 1817 C CA . THR A 1 255 ? 6.587 8.654 -4.544 1.00 55.60 255 THR A CA 1
ATOM 1818 C C . THR A 1 255 ? 5.992 9.593 -5.596 1.00 48.50 255 THR A C 1
ATOM 1819 O O . THR A 1 255 ? 6.407 9.626 -6.759 1.00 45.98 255 THR A O 1
ATOM 1821 N N . SER A 1 256 ? 5.017 10.383 -5.155 1.00 45.33 256 SER A N 1
ATOM 1822 C CA . SER A 1 256 ? 4.392 11.375 -6.017 1.00 39.93 256 SER A CA 1
ATOM 1823 C C . SER A 1 256 ? 5.438 12.323 -6.590 1.00 36.72 256 SER A C 1
ATOM 1824 O O . SER A 1 256 ? 6.310 12.823 -5.869 1.00 36.14 256 SER A O 1
ATOM 1827 N N . LYS A 1 257 ? 5.359 12.549 -7.905 1.00 31.35 257 LYS A N 1
ATOM 1828 C CA . LYS A 1 257 ? 6.294 13.466 -8.541 1.00 24.93 257 LYS A CA 1
ATOM 1829 C C . LYS A 1 257 ? 6.087 14.881 -8.023 1.00 22.90 257 LYS A C 1
ATOM 1830 O O . LYS A 1 257 ? 7.056 15.616 -7.822 1.00 21.02 257 LYS A O 1
ATOM 1836 N N . LEU A 1 258 ? 4.832 15.267 -7.770 1.00 26.32 258 LEU A N 1
ATOM 1837 C CA . LEU A 1 258 ? 4.547 16.578 -7.193 1.00 28.93 258 LEU A CA 1
ATOM 1838 C C . LEU A 1 258 ? 5.229 16.763 -5.840 1.00 28.72 258 LEU A C 1
ATOM 1839 O O . LEU A 1 258 ? 5.734 17.853 -5.539 1.00 22.70 258 LEU A O 1
ATOM 1844 N N . ALA A 1 259 ? 5.369 15.698 -5.061 1.00 33.22 259 ALA A N 1
ATOM 1845 C CA . ALA A 1 259 ? 6.077 15.839 -3.796 1.00 41.32 259 ALA A CA 1
ATOM 1846 C C . ALA A 1 259 ? 7.519 16.311 -4.012 1.00 42.59 259 ALA A C 1
ATOM 1847 O O . ALA A 1 259 ? 8.299 16.335 -3.059 1.00 37.57 259 ALA A O 1
ATOM 1849 N N . ALA A 1 260 ? 7.843 16.730 -5.263 1.00 46.51 260 ALA A N 1
ATOM 1850 C CA . ALA A 1 260 ? 9.046 17.487 -5.645 1.00 40.17 260 ALA A CA 1
ATOM 1851 C C . ALA A 1 260 ? 9.119 18.838 -4.945 1.00 39.63 260 ALA A C 1
ATOM 1852 O O . ALA A 1 260 ? 10.180 19.480 -4.934 1.00 40.52 260 ALA A O 1
ATOM 1854 N N . ALA A 1 261 ? 7.992 19.303 -4.407 1.00 34.98 261 ALA A N 1
ATOM 1855 C CA . ALA A 1 261 ? 8.022 20.411 -3.468 1.00 31.94 261 ALA A CA 1
ATOM 1856 C C . ALA A 1 261 ? 9.051 20.147 -2.371 1.00 29.01 261 ALA A C 1
ATOM 1857 O O . ALA A 1 261 ? 9.668 21.081 -1.851 1.00 33.04 261 ALA A O 1
ATOM 1859 N N . VAL A 1 262 ? 9.297 18.871 -2.058 1.00 27.14 262 VAL A N 1
ATOM 1860 C CA . VAL A 1 262 ? 10.182 18.489 -0.961 1.00 29.41 262 VAL A CA 1
ATOM 1861 C C . VAL A 1 262 ? 11.662 18.467 -1.334 1.00 28.35 262 VAL A C 1
ATOM 1862 O O . VAL A 1 262 ? 12.503 18.332 -0.431 1.00 24.95 262 VAL A O 1
ATOM 1866 N N . LEU A 1 263 ? 12.029 18.702 -2.607 1.00 27.11 263 LEU A N 1
ATOM 1867 C CA . LEU A 1 263 ? 13.455 18.612 -2.953 1.00 30.97 263 LEU A CA 1
ATOM 1868 C C . LEU A 1 263 ? 14.294 19.608 -2.152 1.00 33.72 263 LEU A C 1
ATOM 1869 O O . LEU A 1 263 ? 15.363 19.260 -1.634 1.00 31.25 263 LEU A O 1
ATOM 1874 N N . LYS A 1 264 ? 13.818 20.848 -2.035 1.00 38.16 264 LYS A N 1
ATOM 1875 C CA . LYS A 1 264 ? 14.550 21.875 -1.297 1.00 38.74 264 LYS A CA 1
ATOM 1876 C C . LYS A 1 264 ? 14.771 21.550 0.184 1.00 34.99 264 LYS A C 1
ATOM 1877 O O . LYS A 1 264 ? 15.815 21.963 0.725 1.00 31.10 264 LYS A O 1
ATOM 1881 N N . PRO A 1 265 ? 13.843 20.919 0.911 1.00 37.39 265 PRO A N 1
ATOM 1882 C CA . PRO A 1 265 ? 14.148 20.545 2.303 1.00 34.60 265 PRO A CA 1
ATOM 1883 C C . PRO A 1 265 ? 15.330 19.606 2.493 1.00 32.30 265 PRO A C 1
ATOM 1884 O O . PRO A 1 265 ? 15.854 19.565 3.616 1.00 31.07 265 PRO A O 1
ATOM 1888 N N . LYS A 1 266 ? 15.830 18.924 1.451 1.00 30.61 266 LYS A N 1
ATOM 1889 C CA . LYS A 1 266 ? 16.931 17.992 1.684 1.00 32.30 266 LYS A CA 1
ATOM 1890 C C . LYS A 1 266 ? 18.144 18.712 2.234 1.00 33.72 266 LYS A C 1
ATOM 1891 O O . LYS A 1 266 ? 18.719 18.299 3.252 1.00 32.85 266 LYS A O 1
ATOM 1897 N N . LEU A 1 267 ? 18.461 19.865 1.658 1.00 35.12 267 LEU A N 1
ATOM 1898 C CA . LEU A 1 267 ? 19.586 20.640 2.155 1.00 36.18 267 LEU A CA 1
ATOM 1899 C C . LEU A 1 267 ? 19.355 21.051 3.597 1.00 33.53 267 LEU A C 1
ATOM 1900 O O . LEU A 1 267 ? 20.234 20.860 4.450 1.00 39.71 267 LEU A O 1
ATOM 1905 N N . LYS A 1 268 ? 18.139 21.507 3.916 1.00 25.96 268 LYS A N 1
ATOM 1906 C CA . LYS A 1 268 ? 17.864 21.901 5.292 1.00 22.93 268 LYS A CA 1
ATOM 1907 C C . LYS A 1 268 ? 18.071 20.726 6.233 1.00 24.82 268 LYS A C 1
ATOM 1908 O O . LYS A 1 268 ? 18.657 20.879 7.313 1.00 26.60 268 LYS A O 1
ATOM 1910 N N . GLU A 1 269 ? 17.679 19.526 5.801 1.00 25.29 269 GLU A N 1
ATOM 1911 C CA . GLU A 1 269 ? 17.836 18.372 6.673 1.00 26.71 269 GLU A CA 1
ATOM 1912 C C . GLU A 1 269 ? 19.307 18.061 6.879 1.00 31.65 269 GLU A C 1
ATOM 1913 O O . GLU A 1 269 ? 19.753 17.848 8.019 1.00 33.25 269 GLU A O 1
ATOM 1919 N N . MET A 1 270 ? 20.091 18.143 5.805 1.00 33.39 270 MET A N 1
ATOM 1920 C CA . MET A 1 270 ? 21.526 17.945 5.934 1.00 40.77 270 MET A CA 1
ATOM 1921 C C . MET A 1 270 ? 22.118 18.952 6.906 1.00 44.34 270 MET A C 1
ATOM 1922 O O . MET A 1 270 ? 23.047 18.633 7.657 1.00 41.44 270 MET A O 1
ATOM 1927 N N . LYS A 1 271 ? 21.591 20.178 6.904 1.00 47.27 271 LYS A N 1
ATOM 1928 C CA . LYS A 1 271 ? 22.148 21.202 7.771 1.00 47.13 271 LYS A CA 1
ATOM 1929 C C . LYS A 1 271 ? 21.910 20.875 9.235 1.00 52.60 271 LYS A C 1
ATOM 1930 O O . LYS A 1 271 ? 22.789 21.101 10.074 1.00 53.86 271 LYS A O 1
ATOM 1932 N N . MET A 1 272 ? 20.743 20.308 9.558 1.00 57.14 272 MET A N 1
ATOM 1933 C CA . MET A 1 272 ? 20.334 20.252 10.960 1.00 58.42 272 MET A CA 1
ATOM 1934 C C . MET A 1 272 ? 21.252 19.375 11.803 1.00 59.10 272 MET A C 1
ATOM 1935 O O . MET A 1 272 ? 21.584 19.726 12.944 1.00 58.00 272 MET A O 1
ATOM 1940 N N . LYS A 1 273 ? 21.686 18.243 11.273 1.00 61.53 273 LYS A N 1
ATOM 1941 C CA . LYS A 1 273 ? 22.535 17.373 12.072 1.00 64.63 273 LYS A CA 1
ATOM 1942 C C . LYS A 1 273 ? 23.987 17.355 11.624 1.00 74.21 273 LYS A C 1
ATOM 1943 O O . LYS A 1 273 ? 24.886 17.466 12.462 1.00 74.04 273 LYS A O 1
ATOM 1949 N N . MET A 1 274 ? 24.233 17.305 10.312 1.00 81.63 274 MET A N 1
ATOM 1950 C CA . MET A 1 274 ? 25.596 17.112 9.826 1.00 83.59 274 MET A CA 1
ATOM 1951 C C . MET A 1 274 ? 26.507 18.259 10.243 1.00 83.71 274 MET A C 1
ATOM 1952 O O . MET A 1 274 ? 27.660 18.033 10.634 1.00 88.46 274 MET A O 1
ATOM 1954 N N . GLU A 1 275 ? 26.021 19.493 10.138 1.00 74.62 275 GLU A N 1
ATOM 1955 C CA . GLU A 1 275 ? 26.806 20.686 10.441 1.00 64.80 275 GLU A CA 1
ATOM 1956 C C . GLU A 1 275 ? 26.448 21.219 11.831 1.00 54.67 275 GLU A C 1
ATOM 1957 O O . GLU A 1 275 ? 25.459 21.941 11.984 1.00 52.54 275 GLU A O 1
ATOM 1959 N N . TYR A 1 276 ? 27.229 20.845 12.854 1.00 45.45 276 TYR A N 1
ATOM 1960 C CA . TYR A 1 276 ? 27.193 21.537 14.142 1.00 36.61 276 TYR A CA 1
ATOM 1961 C C . TYR A 1 276 ? 28.240 22.654 14.259 1.00 30.06 276 TYR A C 1
ATOM 1962 O O . TYR A 1 276 ? 28.506 23.123 15.374 1.00 25.11 276 TYR A O 1
ATOM 1971 N N . SER A 1 277 ? 28.840 23.085 13.143 1.00 29.55 277 SER A N 1
ATOM 1972 C CA . SER A 1 277 ? 29.845 24.153 13.187 1.00 26.09 277 SER A CA 1
ATOM 1973 C C . SER A 1 277 ? 29.251 25.492 13.624 1.00 24.08 277 SER A C 1
ATOM 1974 O O . SER A 1 277 ? 29.999 26.366 14.077 1.00 19.49 277 SER A O 1
ATOM 1977 N N . ASN A 1 278 ? 27.934 25.693 13.462 1.00 23.31 278 ASN A N 1
ATOM 1978 C CA . ASN A 1 278 ? 27.301 26.920 13.931 1.00 20.93 278 ASN A CA 1
ATOM 1979 C C . ASN A 1 278 ? 27.484 27.113 15.435 1.00 25.93 278 ASN A C 1
ATOM 1980 O O . ASN A 1 278 ? 27.295 28.236 15.929 1.00 22.70 278 ASN A O 1
ATOM 1985 N N . TYR A 1 279 ? 27.820 26.044 16.174 1.00 27.74 279 TYR A N 1
ATOM 1986 C CA . TYR A 1 279 ? 28.088 26.135 17.607 1.00 30.93 279 TYR A CA 1
ATOM 1987 C C . TYR A 1 279 ? 29.498 26.605 17.938 1.00 34.09 279 TYR A C 1
ATOM 1988 O O . TYR A 1 279 ? 29.748 26.958 19.098 1.00 35.66 279 TYR A O 1
ATOM 1997 N N . GLY A 1 280 ? 30.435 26.579 16.985 1.00 33.83 280 GLY A N 1
ATOM 1998 C CA . GLY A 1 280 ? 31.742 27.196 17.159 1.00 38.32 280 GLY A CA 1
ATOM 1999 C C . GLY A 1 280 ? 32.936 26.298 16.908 1.00 43.62 280 GLY A C 1
ATOM 2000 O O . GLY A 1 280 ? 34.009 26.794 16.557 1.00 53.78 280 GLY A O 1
ATOM 2001 N N . GLY A 1 281 ? 32.804 25.000 17.098 1.00 37.77 281 GLY A N 1
ATOM 2002 C CA . GLY A 1 281 ? 33.997 24.198 16.908 1.00 31.19 281 GLY A CA 1
ATOM 2003 C C . GLY A 1 281 ? 34.517 23.614 18.220 1.00 23.60 281 GLY A C 1
ATOM 2004 O O . GLY A 1 281 ? 34.109 24.000 19.320 1.00 24.16 281 GLY A O 1
ATOM 2005 N N . ALA A 1 282 ? 35.429 22.643 18.089 1.00 18.76 282 ALA A N 1
ATOM 2006 C CA . ALA A 1 282 ? 35.902 21.894 19.250 1.00 18.90 282 ALA A CA 1
ATOM 2007 C C . ALA A 1 282 ? 36.966 22.672 20.002 1.00 23.71 282 ALA A C 1
ATOM 2008 O O . ALA A 1 282 ? 38.034 22.965 19.461 1.00 24.31 282 ALA A O 1
ATOM 2010 N N . SER A 1 283 ? 36.699 22.951 21.269 1.00 26.82 283 SER A N 1
ATOM 2011 C CA . SER A 1 283 ? 37.638 23.705 22.081 1.00 30.06 283 SER A CA 1
ATOM 2012 C C . SER A 1 283 ? 38.599 22.759 22.802 1.00 27.04 283 SER A C 1
ATOM 2013 O O . SER A 1 283 ? 38.208 21.674 23.236 1.00 29.99 283 SER A O 1
ATOM 2016 N N . LEU A 1 284 ? 39.872 23.145 22.882 1.00 24.28 284 LEU A N 1
ATOM 2017 C CA . LEU A 1 284 ? 40.850 22.415 23.701 1.00 24.72 284 LEU A CA 1
ATOM 2018 C C . LEU A 1 284 ? 40.905 23.028 25.095 1.00 24.64 284 LEU A C 1
ATOM 2019 O O . LEU A 1 284 ? 41.684 23.947 25.361 1.00 27.12 284 LEU A O 1
ATOM 2024 N N . PHE A 1 285 ? 40.106 22.471 26.002 1.00 20.64 285 PHE A N 1
ATOM 2025 C CA . PHE A 1 285 ? 40.027 22.931 27.383 1.00 26.65 285 PHE A CA 1
ATOM 2026 C C . PHE A 1 285 ? 41.243 22.477 28.178 1.00 26.98 285 PHE A C 1
ATOM 2027 O O . PHE A 1 285 ? 41.742 21.358 28.007 1.00 28.49 285 PHE A O 1
ATOM 2035 N N . GLY A 1 286 ? 41.724 23.350 29.046 1.00 24.22 286 GLY A N 1
ATOM 2036 C CA . GLY A 1 286 ? 42.854 23.032 29.881 1.00 26.46 286 GLY A CA 1
ATOM 2037 C C . GLY A 1 286 ? 44.144 23.696 29.480 1.00 25.69 286 GLY A C 1
ATOM 2038 O O . GLY A 1 286 ? 45.119 23.608 30.234 1.00 29.11 286 GLY A O 1
ATOM 2039 N N . LEU A 1 287 ? 44.178 24.360 28.328 1.00 26.59 287 LEU A N 1
ATOM 2040 C CA . LEU A 1 287 ? 45.334 25.132 27.891 1.00 29.35 287 LEU A CA 1
ATOM 2041 C C . LEU A 1 287 ? 45.260 26.559 28.439 1.00 31.22 287 LEU A C 1
ATOM 2042 O O . LEU A 1 287 ? 44.195 27.049 28.817 1.00 30.28 287 LEU A O 1
ATOM 2047 N N . LYS A 1 288 ? 46.416 27.235 28.452 1.00 32.25 288 LYS A N 1
ATOM 2048 C CA . LYS A 1 288 ? 46.511 28.558 29.071 1.00 29.97 288 LYS A CA 1
ATOM 2049 C C . LYS A 1 288 ? 45.657 29.596 28.357 1.00 29.37 288 LYS A C 1
ATOM 2050 O O . LYS A 1 288 ? 45.296 30.610 28.965 1.00 32.48 288 LYS A O 1
ATOM 2056 N N . ALA A 1 289 ? 45.370 29.397 27.075 1.00 25.27 289 ALA A N 1
ATOM 2057 C CA . ALA A 1 289 ? 44.516 30.284 26.302 1.00 21.07 289 ALA A CA 1
ATOM 2058 C C . ALA A 1 289 ? 43.555 29.448 25.476 1.00 22.92 289 ALA A C 1
ATOM 2059 O O . ALA A 1 289 ? 43.762 28.238 25.314 1.00 22.74 289 ALA A O 1
ATOM 2061 N N . PRO A 1 290 ? 42.476 30.049 24.958 1.00 23.13 290 PRO A N 1
ATOM 2062 C CA . PRO A 1 290 ? 41.558 29.288 24.101 1.00 22.52 290 PRO A CA 1
ATOM 2063 C C . PRO A 1 290 ? 42.235 28.887 22.796 1.00 19.93 290 PRO A C 1
ATOM 2064 O O . PRO A 1 290 ? 42.816 29.720 22.090 1.00 22.32 290 PRO A O 1
ATOM 2068 N N . VAL A 1 291 ? 42.178 27.588 22.509 1.00 19.38 291 VAL A N 1
ATOM 2069 C CA . VAL A 1 291 ? 42.663 26.981 21.277 1.00 20.74 291 VAL A CA 1
ATOM 2070 C C . VAL A 1 291 ? 41.487 26.206 20.693 1.00 23.67 291 VAL A C 1
ATOM 2071 O O . VAL A 1 291 ? 40.910 25.349 21.373 1.00 22.25 291 VAL A O 1
ATOM 2075 N N . ILE A 1 292 ? 41.069 26.565 19.481 1.00 22.15 292 ILE A N 1
ATOM 2076 C CA . ILE A 1 292 ? 39.861 26.002 18.895 1.00 18.25 292 ILE A CA 1
ATOM 2077 C C . ILE A 1 292 ? 40.190 25.267 17.599 1.00 18.13 292 ILE A C 1
ATOM 2078 O O . ILE A 1 292 ? 40.763 25.847 16.665 1.00 15.05 292 ILE A O 1
ATOM 2083 N N . LYS A 1 293 ? 39.756 24.012 17.529 1.00 16.44 293 LYS A N 1
ATOM 2084 C CA . LYS A 1 293 ? 39.880 23.193 16.335 1.00 21.01 293 LYS A CA 1
ATOM 2085 C C . LYS A 1 293 ? 38.611 23.408 15.524 1.00 22.73 293 LYS A C 1
ATOM 2086 O O . LYS A 1 293 ? 37.527 22.959 15.907 1.00 21.34 293 LYS A O 1
ATOM 2092 N N . ALA A 1 294 ? 38.723 24.161 14.435 1.00 21.97 294 ALA A N 1
ATOM 2093 C CA . ALA A 1 294 ? 37.580 24.279 13.552 1.00 21.39 294 ALA A CA 1
ATOM 2094 C C . ALA A 1 294 ? 37.475 23.019 12.714 1.00 18.36 294 ALA A C 1
ATOM 2095 O O . ALA A 1 294 ? 38.482 22.385 12.388 1.00 19.35 294 ALA A O 1
ATOM 2097 N N . HIS A 1 295 ? 36.245 22.660 12.368 1.00 20.78 295 HIS A N 1
ATOM 2098 C CA . HIS A 1 295 ? 36.018 21.443 11.599 1.00 22.93 295 HIS A CA 1
ATOM 2099 C C . HIS A 1 295 ? 36.775 21.527 10.283 1.00 22.54 295 HIS A C 1
ATOM 2100 O O . HIS A 1 295 ? 36.920 22.606 9.697 1.00 22.05 295 HIS A O 1
ATOM 2102 N N . GLY A 1 296 ? 37.305 20.384 9.848 1.00 24.24 296 GLY A N 1
ATOM 2103 C CA . GLY A 1 296 ? 38.101 20.365 8.636 1.00 23.12 296 GLY A CA 1
ATOM 2104 C C . GLY A 1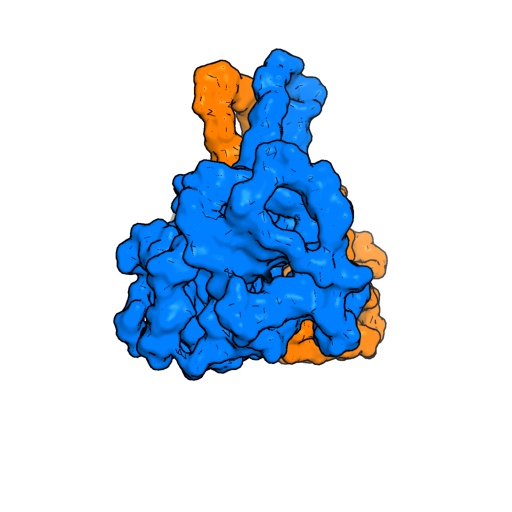 296 ? 37.347 20.856 7.418 1.00 23.52 296 GLY A C 1
ATOM 2105 O O . GLY A 1 296 ? 37.935 21.478 6.529 1.00 20.37 296 GLY A O 1
ATOM 2106 N N . SER A 1 297 ? 36.039 20.612 7.364 1.00 25.11 297 SER A N 1
ATOM 2107 C CA . SER A 1 297 ? 35.249 21.069 6.228 1.00 30.07 297 SER A CA 1
ATOM 2108 C C . SER A 1 297 ? 34.607 22.436 6.463 1.00 27.68 297 SER A C 1
ATOM 2109 O O . SER A 1 297 ? 33.632 22.773 5.779 1.00 27.83 297 SER A O 1
ATOM 2112 N N . SER A 1 298 ? 35.150 23.234 7.387 1.00 26.23 298 SER A N 1
ATOM 2113 C CA . SER A 1 298 ? 34.566 24.533 7.718 1.00 26.61 298 SER A CA 1
ATOM 2114 C C . SER A 1 298 ? 34.487 25.410 6.483 1.00 28.36 298 SER A C 1
ATOM 2115 O O . SER A 1 298 ? 35.464 25.533 5.739 1.00 29.39 298 SER A O 1
ATOM 2118 N N . ASP A 1 299 ? 33.306 25.990 6.246 1.00 28.01 299 ASP A N 1
ATOM 2119 C CA . ASP A 1 299 ? 33.155 27.056 5.268 1.00 29.83 299 ASP A CA 1
ATOM 2120 C C . ASP A 1 299 ? 33.336 28.387 5.994 1.00 28.15 299 ASP A C 1
ATOM 2121 O O . ASP A 1 299 ? 33.749 28.422 7.158 1.00 30.43 299 ASP A O 1
ATOM 2126 N N . SER A 1 300 ? 33.034 29.499 5.318 1.00 21.91 300 SER A N 1
ATOM 2127 C CA . SER A 1 300 ? 33.269 30.809 5.919 1.00 22.31 300 SER A CA 1
ATOM 2128 C C . SER A 1 300 ? 32.420 31.029 7.172 1.00 23.30 300 SER A C 1
ATOM 2129 O O . SER A 1 300 ? 32.920 31.562 8.172 1.00 25.84 300 SER A O 1
ATOM 2132 N N . ASN A 1 301 ? 31.142 30.615 7.149 1.00 19.71 301 ASN A N 1
ATOM 2133 C CA . ASN A 1 301 ? 30.283 30.770 8.326 1.00 20.58 301 ASN A CA 1
ATOM 2134 C C . ASN A 1 301 ? 30.804 29.983 9.526 1.00 18.14 301 ASN A C 1
ATOM 2135 O O . ASN A 1 301 ? 30.743 30.465 10.660 1.00 25.61 301 ASN A O 1
ATOM 2140 N N . ALA A 1 302 ? 31.288 28.761 9.299 1.00 17.13 302 ALA A N 1
ATOM 2141 C CA . ALA A 1 302 ? 31.871 27.967 10.375 1.00 19.67 302 ALA A CA 1
ATOM 2142 C C . ALA A 1 302 ? 33.066 28.676 11.015 1.00 25.06 302 ALA A C 1
ATOM 2143 O O . ALA A 1 302 ? 33.204 28.703 12.248 1.00 26.45 302 ALA A O 1
ATOM 2145 N N . VAL A 1 303 ? 33.941 29.253 10.189 1.00 22.14 303 VAL A N 1
ATOM 2146 C CA . VAL A 1 303 ? 35.090 29.992 10.695 1.00 21.96 303 VAL A CA 1
ATOM 2147 C C . VAL A 1 303 ? 34.619 31.194 11.490 1.00 20.30 303 VAL A C 1
ATOM 2148 O O . VAL A 1 303 ? 35.149 31.498 12.565 1.00 24.60 303 VAL A O 1
ATOM 2152 N N . PHE A 1 304 ? 33.593 31.879 10.983 1.00 17.86 304 PHE A N 1
ATOM 2153 C CA . PHE A 1 304 ? 33.027 33.021 11.688 1.00 15.82 304 PHE A CA 1
ATOM 2154 C C . PHE A 1 304 ? 32.513 32.622 13.072 1.00 17.68 304 PHE A C 1
ATOM 2155 O O . PHE A 1 304 ? 32.721 33.347 14.053 1.00 19.95 304 PHE A O 1
ATOM 2163 N N . HIS A 1 305 ? 31.809 31.490 13.168 1.00 15.98 305 HIS A N 1
ATOM 2164 C CA . HIS A 1 305 ? 31.277 31.074 14.467 1.00 20.97 305 HIS A CA 1
ATOM 2165 C C . HIS A 1 305 ? 32.380 30.632 15.421 1.00 19.28 305 HIS A C 1
ATOM 2166 O O . HIS A 1 305 ? 32.281 30.856 16.636 1.00 18.27 305 HIS A O 1
ATOM 2173 N N . ALA A 1 306 ? 33.438 30.014 14.894 1.00 22.46 306 ALA A N 1
ATOM 2174 C CA . ALA A 1 306 ? 34.601 29.711 15.724 1.00 17.18 306 ALA A CA 1
ATOM 2175 C C . ALA A 1 306 ? 35.229 30.989 16.271 1.00 18.26 306 ALA A C 1
ATOM 2176 O O . ALA A 1 306 ? 35.705 31.029 17.414 1.00 16.38 306 ALA A O 1
ATOM 2178 N N . ILE A 1 307 ? 35.275 32.035 15.447 1.00 19.36 307 ILE A N 1
ATOM 2179 C CA . ILE A 1 307 ? 35.783 33.318 15.911 1.00 17.25 307 ILE A CA 1
ATOM 2180 C C . ILE A 1 307 ? 34.889 33.874 17.012 1.00 19.19 307 ILE A C 1
ATOM 2181 O O . ILE A 1 307 ? 35.373 34.358 18.044 1.00 19.91 307 ILE A O 1
ATOM 2186 N N . ARG A 1 308 ? 33.569 33.791 16.822 1.00 17.24 308 ARG A N 1
ATOM 2187 C CA . ARG A 1 308 ? 32.639 34.343 17.800 1.00 16.46 308 ARG A CA 1
ATOM 2188 C C . ARG A 1 308 ? 32.787 33.634 19.149 1.00 18.64 308 ARG A C 1
ATOM 2189 O O . ARG A 1 308 ? 32.817 34.275 20.213 1.00 19.18 308 ARG A O 1
ATOM 2197 N N . GLN A 1 309 ? 32.945 32.311 19.109 1.00 16.81 309 GLN A N 1
ATOM 2198 C CA . GLN A 1 309 ? 33.153 31.523 20.314 1.00 15.76 309 GLN A CA 1
ATOM 2199 C C . GLN A 1 309 ? 34.484 31.860 20.990 1.00 18.91 309 GLN A C 1
ATOM 2200 O O . GLN A 1 309 ? 34.533 32.034 22.214 1.00 17.28 309 GLN A O 1
ATOM 2206 N N . ALA A 1 310 ? 35.569 31.986 20.211 1.00 20.28 310 ALA A N 1
ATOM 2207 C CA . ALA A 1 310 ? 36.869 32.325 20.797 1.00 21.05 310 ALA A CA 1
ATOM 2208 C C . ALA A 1 310 ? 36.848 33.698 21.448 1.00 19.60 310 ALA A C 1
ATOM 2209 O O . ALA A 1 310 ? 37.435 33.903 22.521 1.00 17.18 310 ALA A O 1
ATOM 2211 N N . ARG A 1 311 ? 36.180 34.649 20.800 1.00 18.71 311 ARG A N 1
ATOM 2212 C CA . ARG A 1 311 ? 36.009 35.989 21.345 1.00 19.04 311 ARG A CA 1
ATOM 2213 C C . ARG A 1 311 ? 35.283 35.952 22.695 1.00 20.40 311 ARG A C 1
ATOM 2214 O O . ARG A 1 311 ? 35.709 36.604 23.658 1.00 17.85 311 ARG A O 1
ATOM 2222 N N . GLU A 1 312 ? 34.185 35.190 22.791 1.00 17.73 312 GLU A N 1
ATOM 2223 C CA . GLU A 1 312 ? 33.510 35.085 24.087 1.00 21.99 312 GLU A CA 1
ATOM 2224 C C . GLU A 1 312 ? 34.390 34.394 25.131 1.00 25.68 312 GLU A C 1
ATOM 2225 O O . GLU A 1 312 ? 34.371 34.767 26.309 1.00 26.94 312 GLU A O 1
ATOM 2231 N N . MET A 1 313 ? 35.155 33.374 24.725 1.00 25.36 313 MET A N 1
ATOM 2232 C CA . MET A 1 313 ? 36.011 32.677 25.679 1.00 24.59 313 MET A CA 1
ATOM 2233 C C . MET A 1 313 ? 37.056 33.619 26.253 1.00 23.17 313 MET A C 1
ATOM 2234 O O . MET A 1 313 ? 37.405 33.528 27.437 1.00 20.88 313 MET A O 1
ATOM 2239 N N . VAL A 1 314 ? 37.587 34.514 25.419 1.00 22.31 314 VAL A N 1
ATOM 2240 C CA . VAL A 1 314 ? 38.566 35.479 25.904 1.00 21.66 314 VAL A CA 1
ATOM 2241 C C . VAL A 1 314 ? 37.890 36.540 26.770 1.00 22.30 314 VAL A C 1
ATOM 2242 O O . VAL A 1 314 ? 38.306 36.799 27.905 1.00 21.79 314 VAL A O 1
ATOM 2246 N N . SER A 1 315 ? 36.839 37.178 26.243 1.00 24.09 315 SER A N 1
ATOM 2247 C CA . SER A 1 315 ? 36.218 38.292 26.957 1.00 24.45 315 SER A CA 1
ATOM 2248 C C . SER A 1 315 ? 35.612 37.846 28.284 1.00 25.28 315 SER A C 1
ATOM 2249 O O . SER A 1 315 ? 35.570 38.630 29.240 1.00 22.95 315 SER A O 1
ATOM 2252 N N . GLN A 1 316 ? 35.144 36.599 28.370 1.00 23.52 316 GLN A N 1
ATOM 2253 C CA . GLN A 1 316 ? 34.537 36.104 29.593 1.00 20.39 316 GLN A CA 1
ATOM 2254 C C . GLN A 1 316 ? 35.533 35.380 30.488 1.00 19.57 316 GLN A C 1
ATOM 2255 O O . GLN A 1 316 ? 35.121 34.716 31.448 1.00 19.64 316 GLN A O 1
ATOM 2261 N N . ASN A 1 317 ? 36.828 35.508 30.195 1.00 23.67 317 ASN A N 1
ATOM 2262 C CA . ASN A 1 317 ? 37.918 35.056 31.068 1.00 27.79 317 ASN A CA 1
ATOM 2263 C C . ASN A 1 317 ? 37.794 33.587 31.458 1.00 26.17 317 ASN A C 1
ATOM 2264 O O . ASN A 1 317 ? 38.016 33.216 32.615 1.00 26.15 317 ASN A O 1
ATOM 2269 N N . VAL A 1 318 ? 37.457 32.732 30.488 1.00 26.42 318 VAL A N 1
ATOM 2270 C CA . VAL A 1 318 ? 37.211 31.324 30.812 1.00 24.37 318 VAL A CA 1
ATOM 2271 C C . VAL A 1 318 ? 38.450 30.660 31.408 1.00 25.04 318 VAL A C 1
ATOM 2272 O O . VAL A 1 318 ? 38.355 29.940 32.408 1.00 30.47 318 VAL A O 1
ATOM 2276 N N . ALA A 1 319 ? 39.627 30.889 30.823 1.00 23.43 319 ALA A N 1
ATOM 2277 C CA . ALA A 1 319 ? 40.833 30.212 31.308 1.00 27.47 319 ALA A CA 1
ATOM 2278 C C . ALA A 1 319 ? 41.121 30.545 32.774 1.00 28.32 319 ALA A C 1
ATOM 2279 O O . ALA A 1 319 ? 41.391 29.651 33.585 1.00 29.17 319 ALA A O 1
ATOM 2281 N N . ALA A 1 320 ? 41.068 31.830 33.132 1.00 28.24 320 ALA A N 1
ATOM 2282 C CA . ALA A 1 320 ? 41.327 32.231 34.512 1.00 29.95 320 ALA A CA 1
ATOM 2283 C C . ALA A 1 320 ? 40.288 31.646 35.458 1.00 31.66 320 ALA A C 1
ATOM 2284 O O . ALA A 1 320 ? 40.616 31.236 36.581 1.00 32.44 320 ALA A O 1
ATOM 2286 N N . LEU A 1 321 ? 39.023 31.620 35.029 1.00 30.04 321 LEU A N 1
ATOM 2287 C CA . LEU A 1 321 ? 37.974 31.066 35.872 1.00 24.45 321 LEU A CA 1
ATOM 2288 C C . LEU A 1 321 ? 38.193 29.581 36.097 1.00 24.75 321 LEU A C 1
ATOM 2289 O O . LEU A 1 321 ? 37.940 29.063 37.194 1.00 25.26 321 LEU A O 1
ATOM 2294 N N . ILE A 1 322 ? 38.647 28.876 35.063 1.00 25.93 322 ILE A N 1
ATOM 2295 C CA . ILE A 1 322 ? 38.980 27.467 35.219 1.00 24.34 322 ILE A CA 1
ATOM 2296 C C . ILE A 1 322 ? 40.141 27.301 36.189 1.00 29.08 322 ILE A C 1
ATOM 2297 O O . ILE A 1 322 ? 40.136 26.401 37.042 1.00 30.78 322 I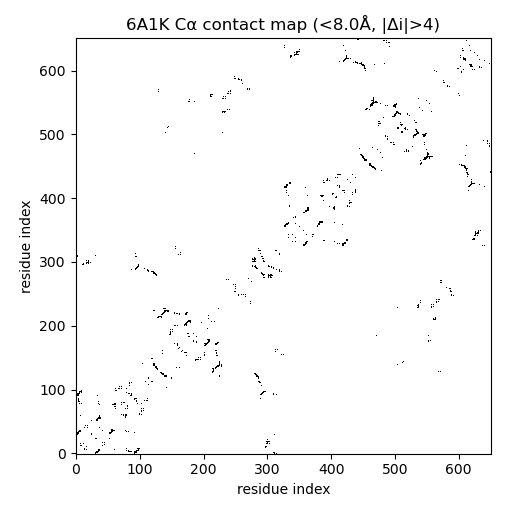LE A O 1
ATOM 2302 N N . GLN A 1 323 ? 41.144 28.172 36.092 1.00 28.24 323 GLN A N 1
ATOM 2303 C CA . GLN A 1 323 ? 42.271 28.064 37.009 1.00 31.49 323 GLN A CA 1
ATOM 2304 C C . GLN A 1 323 ? 41.807 28.221 38.449 1.00 32.90 323 GLN A C 1
ATOM 2305 O O . GLN A 1 323 ? 42.195 27.439 39.325 1.00 31.64 323 GLN A O 1
ATOM 2311 N N . GLU A 1 324 ? 40.951 29.209 38.705 1.00 33.20 324 GLU A N 1
ATOM 2312 C CA . GLU A 1 324 ? 40.439 29.398 40.056 1.00 34.37 324 GLU A CA 1
ATOM 2313 C C . GLU A 1 324 ? 39.590 28.216 40.517 1.00 34.89 324 GLU A C 1
ATOM 2314 O O . GLU A 1 324 ? 39.734 27.751 41.652 1.00 35.02 324 GLU A O 1
ATOM 2320 N N . GLU A 1 325 ? 38.709 27.707 39.655 1.00 37.71 325 GLU A N 1
ATOM 2321 C CA . GLU A 1 325 ? 37.781 26.651 40.055 1.00 39.87 325 GLU A CA 1
ATOM 2322 C C . GLU A 1 325 ? 38.433 25.303 40.346 1.00 40.70 325 GLU A C 1
ATOM 2323 O O . GLU A 1 325 ? 37.707 24.391 40.747 1.00 41.61 325 GLU A O 1
ATOM 2329 N N . VAL A 1 326 ? 39.741 25.133 40.170 1.00 42.00 326 VAL A N 1
ATOM 2330 C CA . VAL A 1 326 ? 40.376 23.840 40.445 1.00 42.90 326 VAL A CA 1
ATOM 2331 C C . VAL A 1 326 ? 41.529 23.972 41.444 1.00 43.48 326 VAL A C 1
ATOM 2332 O O . VAL A 1 326 ? 41.793 25.052 41.977 1.00 44.55 326 VAL A O 1
ATOM 2336 N N . MET B 1 1 ? 11.516 -28.627 18.153 1.00 49.45 1 MET B N 1
ATOM 2337 C CA . MET B 1 1 ? 12.213 -27.520 18.798 1.00 46.95 1 MET B CA 1
ATOM 2338 C C . MET B 1 1 ? 11.315 -26.797 19.794 1.00 38.49 1 MET B C 1
ATOM 2339 O O . MET B 1 1 ? 10.235 -26.336 19.423 1.00 33.64 1 MET B O 1
ATOM 2344 N N . ARG B 1 2 ? 11.768 -26.705 21.051 1.00 34.41 2 ARG B N 1
ATOM 2345 C CA . ARG B 1 2 ? 11.009 -26.092 22.133 1.00 34.41 2 ARG B CA 1
ATOM 2346 C C . ARG B 1 2 ? 11.774 -24.895 22.681 1.00 33.64 2 ARG B C 1
ATOM 2347 O O . ARG B 1 2 ? 12.962 -25.002 23.000 1.00 34.77 2 ARG B O 1
ATOM 2349 N N . ILE B 1 3 ? 11.094 -23.760 22.792 1.00 29.93 3 ILE B N 1
ATOM 2350 C CA . ILE B 1 3 ? 11.684 -22.542 23.328 1.00 25.01 3 ILE B CA 1
ATOM 2351 C C . ILE B 1 3 ? 10.839 -22.090 24.509 1.00 21.33 3 ILE B C 1
ATOM 2352 O O . ILE B 1 3 ? 9.605 -22.049 24.417 1.00 21.44 3 ILE B O 1
ATOM 2357 N N . ALA B 1 4 ? 11.500 -21.785 25.624 1.00 20.92 4 ALA B N 1
ATOM 2358 C CA . ALA B 1 4 ? 10.834 -21.250 26.804 1.00 20.88 4 ALA B CA 1
ATOM 2359 C C . ALA B 1 4 ? 10.876 -19.734 26.737 1.00 21.86 4 ALA B C 1
ATOM 2360 O O . ALA B 1 4 ? 11.946 -19.150 26.549 1.00 24.87 4 ALA B O 1
ATOM 2362 N N . VAL B 1 5 ? 9.714 -19.101 26.897 1.00 22.11 5 VAL B N 1
ATOM 2363 C CA . VAL B 1 5 ? 9.581 -17.653 26.795 1.00 20.42 5 VAL B CA 1
ATOM 2364 C C . VAL B 1 5 ? 8.989 -17.118 28.093 1.00 22.67 5 VAL B C 1
ATOM 2365 O O . VAL B 1 5 ? 8.003 -17.656 28.613 1.00 24.69 5 VAL B O 1
ATOM 2369 N N . ASP B 1 6 ? 9.603 -16.065 28.616 1.00 25.35 6 ASP B N 1
ATOM 2370 C CA . ASP B 1 6 ? 9.118 -15.362 29.795 1.00 24.74 6 ASP B CA 1
ATOM 2371 C C . ASP B 1 6 ? 7.954 -14.464 29.376 1.00 24.89 6 ASP B C 1
ATOM 2372 O O . ASP B 1 6 ? 8.135 -13.504 28.620 1.00 26.03 6 ASP B O 1
ATOM 2377 N N . ALA B 1 7 ? 6.742 -14.820 29.812 1.00 23.17 7 ALA B N 1
ATOM 2378 C CA . ALA B 1 7 ? 5.546 -14.055 29.485 1.00 21.07 7 ALA B CA 1
ATOM 2379 C C . ALA B 1 7 ? 5.408 -12.758 30.286 1.00 26.45 7 ALA B C 1
ATOM 2380 O O . ALA B 1 7 ? 4.619 -11.897 29.894 1.00 29.61 7 ALA B O 1
ATOM 2382 N N . MET B 1 8 ? 6.115 -12.603 31.408 1.00 21.38 8 MET B N 1
ATOM 2383 C CA . MET B 1 8 ? 5.861 -11.482 32.307 1.00 26.23 8 MET B CA 1
ATOM 2384 C C . MET B 1 8 ? 6.804 -10.291 32.133 1.00 28.12 8 MET B C 1
ATOM 2385 O O . MET B 1 8 ? 6.407 -9.160 32.430 1.00 31.32 8 MET B O 1
ATOM 2390 N N . GLY B 1 9 ? 8.042 -10.492 31.695 1.00 28.36 9 GLY B N 1
ATOM 2391 C CA . GLY B 1 9 ? 8.955 -9.373 31.554 1.00 25.30 9 GLY B CA 1
ATOM 2392 C C . GLY B 1 9 ? 8.693 -8.529 30.317 1.00 24.51 9 GLY B C 1
ATOM 2393 O O . GLY B 1 9 ? 8.345 -9.031 29.246 1.00 23.13 9 GLY B O 1
ATOM 2394 N N . GLY B 1 10 ? 8.914 -7.231 30.464 1.00 19.21 10 GLY B N 1
ATOM 2395 C CA . GLY B 1 10 ? 8.863 -6.285 29.368 1.00 26.02 10 GLY B CA 1
ATOM 2396 C C . GLY B 1 10 ? 7.744 -5.269 29.528 1.00 28.40 10 GLY B C 1
ATOM 2397 O O . GLY B 1 10 ? 6.700 -5.543 30.128 1.00 30.80 10 GLY B O 1
ATOM 2398 N N . ASP B 1 11 ? 7.953 -4.085 28.934 1.00 30.20 11 ASP B N 1
ATOM 2399 C CA . ASP B 1 11 ? 7.021 -2.969 29.110 1.00 31.11 11 ASP B CA 1
ATOM 2400 C C . ASP B 1 11 ? 5.612 -3.321 28.649 1.00 32.06 11 ASP B C 1
ATOM 2401 O O . ASP B 1 11 ? 4.632 -2.946 29.299 1.00 35.32 11 ASP B O 1
ATOM 2406 N N . HIS B 1 12 ? 5.489 -4.026 27.526 1.00 30.64 12 HIS B N 1
ATOM 2407 C CA . HIS B 1 12 ? 4.194 -4.386 26.968 1.00 28.41 12 HIS B CA 1
ATOM 2408 C C . HIS B 1 12 ? 3.830 -5.834 27.241 1.00 30.24 12 HIS B C 1
ATOM 2409 O O . HIS B 1 12 ? 2.938 -6.378 26.577 1.00 29.85 12 HIS B O 1
ATOM 2416 N N . ALA B 1 13 ? 4.546 -6.477 28.163 1.00 27.31 13 ALA B N 1
ATOM 2417 C CA . ALA B 1 13 ? 4.190 -7.801 28.620 1.00 28.06 13 ALA B CA 1
ATOM 2418 C C . ALA B 1 13 ? 2.955 -7.712 29.514 1.00 32.76 13 ALA B C 1
ATOM 2419 O O . ALA B 1 13 ? 2.773 -6.728 30.232 1.00 36.44 13 ALA B O 1
ATOM 2421 N N . PRO B 1 14 ? 2.091 -8.735 29.498 1.00 31.95 14 PRO B N 1
ATOM 2422 C CA . PRO B 1 14 ? 2.299 -9.981 28.756 1.00 30.73 14 PRO B CA 1
ATOM 2423 C C . PRO B 1 14 ? 1.649 -10.037 27.373 1.00 33.75 14 PRO B C 1
ATOM 2424 O O . PRO B 1 14 ? 1.891 -11.002 26.658 1.00 36.78 14 PRO B O 1
ATOM 2428 N N . LYS B 1 15 ? 0.878 -9.018 26.991 1.00 36.20 15 LYS B N 1
ATOM 2429 C CA . LYS B 1 15 ? 0.098 -9.101 25.755 1.00 33.97 15 LYS B CA 1
ATOM 2430 C C . LYS B 1 15 ? 1.002 -9.199 24.525 1.00 31.09 15 LYS B C 1
ATOM 2431 O O . LYS B 1 15 ? 0.818 -10.078 23.676 1.00 26.55 15 LYS B O 1
ATOM 2435 N N . ALA B 1 16 ? 2.014 -8.330 24.437 1.00 33.01 16 ALA B N 1
ATOM 2436 C CA . ALA B 1 16 ? 2.893 -8.322 23.267 1.00 25.81 16 ALA B CA 1
ATOM 2437 C C . ALA B 1 16 ? 3.711 -9.607 23.169 1.00 23.53 16 ALA B C 1
ATOM 2438 O O . ALA B 1 16 ? 3.989 -10.086 22.062 1.00 22.10 16 ALA B O 1
ATOM 2440 N N . VAL B 1 17 ? 4.129 -10.158 24.315 1.00 23.62 17 VAL B N 1
ATOM 2441 C CA . VAL B 1 17 ? 4.881 -11.411 24.328 1.00 24.50 17 VAL B CA 1
ATOM 2442 C C . VAL B 1 17 ? 4.012 -12.567 23.840 1.00 27.15 17 VAL B C 1
ATOM 2443 O O . VAL B 1 17 ? 4.433 -13.381 23.007 1.00 27.39 17 VAL B O 1
ATOM 2447 N N . ILE B 1 18 ? 2.785 -12.658 24.355 1.00 27.70 18 ILE B N 1
ATOM 2448 C CA . ILE B 1 18 ? 1.877 -13.728 23.943 1.00 28.90 18 ILE B CA 1
ATOM 2449 C C . ILE B 1 18 ? 1.533 -13.609 22.465 1.00 26.46 18 ILE B C 1
ATOM 2450 O O . ILE B 1 18 ? 1.510 -14.610 21.738 1.00 31.58 18 ILE B O 1
ATOM 2455 N N . ASP B 1 19 ? 1.252 -12.389 21.999 1.00 22.84 19 ASP B N 1
ATOM 2456 C CA . ASP B 1 19 ? 0.967 -12.166 20.582 1.00 28.00 19 ASP B CA 1
ATOM 2457 C C . ASP B 1 19 ? 2.164 -12.508 19.697 1.00 22.42 19 ASP B C 1
ATOM 2458 O O . ASP B 1 19 ? 1.998 -13.083 18.615 1.00 29.07 19 ASP B O 1
ATOM 2463 N N . GLY B 1 20 ? 3.377 -12.166 20.140 1.00 23.72 20 GLY B N 1
ATOM 2464 C CA . GLY B 1 20 ? 4.564 -12.519 19.370 1.00 21.24 20 GLY B CA 1
ATOM 2465 C C . GLY B 1 20 ? 4.791 -14.016 19.305 1.00 21.38 20 GLY B C 1
ATOM 2466 O O . GLY B 1 20 ? 5.229 -14.547 18.275 1.00 21.79 20 GLY B O 1
ATOM 2467 N N . VAL B 1 21 ? 4.534 -14.708 20.420 1.00 21.53 21 VAL B N 1
ATOM 2468 C CA . VAL B 1 21 ? 4.624 -16.165 20.477 1.00 20.02 21 VAL B CA 1
ATOM 2469 C C . VAL B 1 21 ? 3.622 -16.799 19.518 1.00 26.26 21 VAL B C 1
ATOM 2470 O O . VAL B 1 21 ? 3.954 -17.730 18.773 1.00 28.92 21 VAL B O 1
ATOM 2474 N N . ILE B 1 22 ? 2.396 -16.277 19.490 1.00 24.29 22 ILE B N 1
ATOM 2475 C CA . ILE B 1 22 ? 1.396 -16.797 18.564 1.00 27.15 22 ILE B CA 1
ATOM 2476 C C . ILE B 1 22 ? 1.838 -16.591 17.112 1.00 27.57 22 ILE B C 1
ATOM 2477 O O . ILE B 1 22 ? 1.636 -17.469 16.260 1.00 24.61 22 ILE B O 1
ATOM 2482 N N . LYS B 1 23 ? 2.442 -15.431 16.804 1.00 27.11 23 LYS B N 1
ATOM 2483 C CA . LYS B 1 23 ? 2.978 -15.212 15.455 1.00 27.21 23 LYS B CA 1
ATOM 2484 C C . LYS B 1 23 ? 4.078 -16.211 15.110 1.00 27.74 23 LYS B C 1
ATOM 2485 O O . LYS B 1 23 ? 4.156 -16.696 13.972 1.00 25.16 23 LYS B O 1
ATOM 2491 N N . GLY B 1 24 ? 4.963 -16.502 16.064 1.00 28.64 24 GLY B N 1
ATOM 2492 C CA . GLY B 1 24 ? 5.999 -17.487 15.798 1.00 27.68 24 GLY B CA 1
ATOM 2493 C C . GLY B 1 24 ? 5.434 -18.874 15.566 1.00 26.22 24 GLY B C 1
ATOM 2494 O O . GLY B 1 24 ? 5.885 -19.600 14.676 1.00 25.27 24 GLY B O 1
ATOM 2495 N N . ILE B 1 25 ? 4.442 -19.258 16.370 1.00 28.61 25 ILE B N 1
ATOM 2496 C CA . ILE B 1 25 ? 3.783 -20.553 16.227 1.00 32.02 25 ILE B CA 1
ATOM 2497 C C . ILE B 1 25 ? 3.098 -20.652 14.867 1.00 33.78 25 ILE B C 1
ATOM 2498 O O . ILE B 1 25 ? 3.101 -21.708 14.230 1.00 35.95 25 ILE B O 1
ATOM 2503 N N . GLU B 1 26 ? 2.481 -19.562 14.410 1.00 33.17 26 GLU B N 1
ATOM 2504 C CA . GLU B 1 26 ? 1.828 -19.595 13.107 1.00 32.22 26 GLU B CA 1
ATOM 2505 C C . GLU B 1 26 ? 2.843 -19.627 11.959 1.00 29.75 26 GLU B C 1
ATOM 2506 O O . GLU B 1 26 ? 2.583 -20.243 10.922 1.00 31.47 26 GLU B O 1
ATOM 2508 N N . ALA B 1 27 ? 3.996 -18.963 12.113 1.00 27.39 27 ALA B N 1
ATOM 2509 C CA . ALA B 1 27 ? 4.987 -18.928 11.030 1.00 27.98 27 ALA B CA 1
ATOM 2510 C C . ALA B 1 27 ? 5.807 -20.211 10.934 1.00 30.14 27 ALA B C 1
ATOM 2511 O O . ALA B 1 27 ? 6.219 -20.596 9.834 1.00 26.23 27 ALA B O 1
ATOM 2513 N N . PHE B 1 28 ? 6.109 -20.852 12.063 1.00 33.34 28 PHE B N 1
ATOM 2514 C CA . PHE B 1 28 ? 7.020 -21.993 12.101 1.00 32.41 28 PHE B CA 1
ATOM 2515 C C . PHE B 1 28 ? 6.299 -23.250 12.570 1.00 39.55 28 PHE B C 1
ATOM 2516 O O . PHE B 1 28 ? 5.905 -23.350 13.738 1.00 42.75 28 PHE B O 1
ATOM 2524 N N . ASP B 1 29 ? 6.163 -24.213 11.653 1.00 44.59 29 ASP B N 1
ATOM 2525 C CA . ASP B 1 29 ? 5.501 -25.489 11.927 1.00 47.52 29 ASP B CA 1
ATOM 2526 C C . ASP B 1 29 ? 6.164 -26.251 13.069 1.00 46.97 29 ASP B C 1
ATOM 2527 O O . ASP B 1 29 ? 5.479 -26.875 13.889 1.00 49.11 29 ASP B O 1
ATOM 2532 N N . ASP B 1 30 ? 7.499 -26.257 13.103 1.00 48.98 30 ASP B N 1
ATOM 2533 C CA . ASP B 1 30 ? 8.309 -27.033 14.038 1.00 49.20 30 ASP B CA 1
ATOM 2534 C C . ASP B 1 30 ? 8.398 -26.445 15.446 1.00 43.26 30 ASP B C 1
ATOM 2535 O O . ASP B 1 30 ? 9.027 -27.060 16.309 1.00 42.98 30 ASP B O 1
ATOM 2540 N N . LEU B 1 31 ? 7.834 -25.273 15.703 1.00 40.27 31 LEU B N 1
ATOM 2541 C CA . LEU B 1 31 ? 8.103 -24.570 16.949 1.00 36.70 31 LEU B CA 1
ATOM 2542 C C . LEU B 1 31 ? 7.140 -24.982 18.063 1.00 33.62 31 LEU B C 1
ATOM 2543 O O . LEU B 1 31 ? 5.918 -24.990 17.878 1.00 30.25 31 LEU B O 1
ATOM 2548 N N . HIS B 1 32 ? 7.701 -25.277 19.233 1.00 34.23 32 HIS B N 1
ATOM 2549 C CA . HIS B 1 32 ? 6.948 -25.494 20.461 1.00 39.82 32 HIS B CA 1
ATOM 2550 C C . HIS B 1 32 ? 7.386 -24.441 21.463 1.00 37.10 32 HIS B C 1
ATOM 2551 O O . HIS B 1 32 ? 8.586 -24.193 21.621 1.00 35.09 32 HIS B O 1
ATOM 2558 N N . ILE B 1 33 ? 6.421 -23.801 22.114 1.00 33.46 33 ILE B N 1
ATOM 2559 C CA . ILE B 1 33 ? 6.712 -22.714 23.036 1.00 30.55 33 ILE B CA 1
ATOM 2560 C C . ILE B 1 33 ? 6.150 -23.052 24.407 1.00 29.40 33 ILE B C 1
ATOM 2561 O O . ILE B 1 33 ? 4.987 -23.457 24.533 1.00 29.64 33 ILE B O 1
ATOM 2566 N N . THR B 1 34 ? 6.980 -22.877 25.429 1.00 26.53 34 THR B N 1
ATOM 2567 C CA . THR B 1 34 ? 6.542 -22.913 26.813 1.00 24.04 34 THR B CA 1
ATOM 2568 C C . THR B 1 34 ? 6.468 -21.475 27.325 1.00 25.70 34 THR B C 1
ATOM 2569 O O . THR B 1 34 ? 7.490 -20.810 27.494 1.00 29.62 34 THR B O 1
ATOM 2573 N N . LEU B 1 35 ? 5.263 -21.015 27.601 1.00 30.62 35 LEU B N 1
ATOM 2574 C CA . LEU B 1 35 ? 5.012 -19.664 28.075 1.00 31.77 35 LEU B CA 1
ATOM 2575 C C . LEU B 1 35 ? 5.034 -19.705 29.597 1.00 31.16 35 LEU B C 1
ATOM 2576 O O . LEU B 1 35 ? 4.234 -20.421 30.203 1.00 27.54 35 LEU B O 1
ATOM 2581 N N . VAL B 1 36 ? 5.918 -18.926 30.217 1.00 27.49 36 VAL B N 1
ATOM 2582 C CA . VAL B 1 36 ? 6.155 -19.011 31.654 1.00 23.51 36 VAL B CA 1
ATOM 2583 C C . VAL B 1 36 ? 5.605 -17.752 32.297 1.00 21.43 36 VAL B C 1
ATOM 2584 O O . VAL B 1 36 ? 6.029 -16.640 31.965 1.00 25.88 36 VAL B O 1
ATOM 2588 N N . GLY B 1 37 ? 4.682 -17.926 33.234 1.00 22.13 37 GLY B N 1
ATOM 2589 C CA . GLY B 1 37 ? 4.139 -16.791 33.958 1.00 26.15 37 GLY B CA 1
ATOM 2590 C C . GLY B 1 37 ? 2.877 -17.179 34.704 1.00 29.08 37 GLY B C 1
ATOM 2591 O O . GLY B 1 37 ? 2.626 -18.359 34.957 1.00 29.21 37 GLY B O 1
ATOM 2592 N N . ASP B 1 38 ? 2.086 -16.166 35.039 1.00 31.95 38 ASP B N 1
ATOM 2593 C CA . ASP B 1 38 ? 0.836 -16.381 35.760 1.00 34.58 38 ASP B CA 1
ATOM 2594 C C . ASP B 1 38 ? -0.203 -17.030 34.849 1.00 35.04 38 ASP B C 1
ATOM 2595 O O . ASP B 1 38 ? -0.620 -16.427 33.854 1.00 32.43 38 ASP B O 1
ATOM 2600 N N . LYS B 1 39 ? -0.632 -18.249 35.205 1.00 36.86 39 LYS B N 1
ATOM 2601 C CA . LYS B 1 39 ? -1.459 -19.058 34.308 1.00 39.54 39 LYS B CA 1
ATOM 2602 C C . LYS B 1 39 ? -2.770 -18.357 33.956 1.00 42.59 39 LYS B C 1
ATOM 2603 O O . LYS B 1 39 ? -3.161 -18.304 32.786 1.00 46.56 39 LYS B O 1
ATOM 2605 N N . THR B 1 40 ? -3.461 -17.806 34.954 1.00 41.89 40 THR B N 1
ATOM 2606 C CA . THR B 1 40 ? -4.723 -17.118 34.695 1.00 40.61 40 THR B CA 1
ATOM 2607 C C . THR B 1 40 ? -4.518 -15.893 33.804 1.00 42.29 40 THR B C 1
ATOM 2608 O O . THR B 1 40 ? -5.264 -15.681 32.837 1.00 45.84 40 THR B O 1
ATOM 2612 N N . THR B 1 41 ? -3.493 -15.086 34.098 1.00 43.12 41 THR B N 1
ATOM 2613 C CA . THR B 1 41 ? -3.213 -13.911 33.272 1.00 42.72 41 THR B CA 1
ATOM 2614 C C . THR B 1 41 ? -2.868 -14.303 31.836 1.00 41.14 41 THR B C 1
ATOM 2615 O O . THR B 1 41 ? -3.313 -13.649 30.886 1.00 40.90 41 THR B O 1
ATOM 2619 N N . ILE B 1 42 ? -2.043 -15.343 31.657 1.00 40.67 42 ILE B N 1
ATOM 2620 C CA . ILE B 1 42 ? -1.682 -15.788 30.311 1.00 38.81 42 ILE B CA 1
ATOM 2621 C C . ILE B 1 42 ? -2.911 -16.291 29.574 1.00 47.20 42 ILE B C 1
ATOM 2622 O O . ILE B 1 42 ? -3.118 -15.991 28.392 1.00 48.95 42 ILE B O 1
ATOM 2627 N N . GLU B 1 43 ? -3.743 -17.070 30.259 1.00 52.73 43 GLU B N 1
ATOM 2628 C CA . GLU B 1 43 ? -4.929 -17.612 29.617 1.00 55.45 43 GLU B CA 1
ATOM 2629 C C . GLU B 1 43 ? -5.910 -16.513 29.238 1.00 55.25 43 GLU B C 1
ATOM 2630 O O . GLU B 1 43 ? -6.686 -16.684 28.291 1.00 57.38 43 GLU B O 1
ATOM 2636 N N . SER B 1 44 ? -5.890 -15.380 29.950 1.00 52.36 44 SER B N 1
ATOM 2637 C CA . SER B 1 44 ? -6.746 -14.267 29.546 1.00 52.20 44 SER B CA 1
ATOM 2638 C C . SER B 1 44 ? -6.393 -13.772 28.144 1.00 53.09 44 SER B C 1
ATOM 2639 O O . SER B 1 44 ? -7.285 -13.483 27.337 1.00 55.79 44 SER B O 1
ATOM 2642 N N . HIS B 1 45 ? -5.101 -13.690 27.828 1.00 49.16 45 HIS B N 1
ATOM 2643 C CA . HIS B 1 45 ? -4.636 -13.174 26.548 1.00 50.06 45 HIS B CA 1
ATOM 2644 C C . HIS B 1 45 ? -4.526 -14.220 25.447 1.00 49.36 45 HIS B C 1
ATOM 2645 O O . HIS B 1 45 ? -4.204 -13.857 24.312 1.00 48.22 45 HIS B O 1
ATOM 2652 N N . LEU B 1 46 ? -4.773 -15.497 25.725 1.00 53.20 46 LEU B N 1
ATOM 2653 C CA . LEU B 1 46 ? -4.542 -16.520 24.705 1.00 57.56 46 LEU B CA 1
ATOM 2654 C C . LEU B 1 46 ? -5.763 -16.650 23.804 1.00 65.20 46 LEU B C 1
ATOM 2655 O O . LEU B 1 46 ? -6.773 -17.253 24.175 1.00 66.26 46 LEU B O 1
ATOM 2660 N N . THR B 1 47 ? -5.663 -16.058 22.611 1.00 69.86 47 THR B N 1
ATOM 2661 C CA . THR B 1 47 ? -6.704 -16.124 21.595 1.00 74.95 47 THR B CA 1
ATOM 2662 C C . THR B 1 47 ? -6.630 -17.412 20.788 1.00 76.90 47 THR B C 1
ATOM 2663 O O . THR B 1 47 ? -7.553 -17.708 20.023 1.00 78.11 47 THR B O 1
ATOM 2667 N N . THR B 1 48 ? -5.555 -18.173 20.947 1.00 76.47 48 THR B N 1
ATOM 2668 C CA . THR B 1 48 ? -5.296 -19.395 20.207 1.00 76.36 48 THR B CA 1
ATOM 2669 C C . THR B 1 48 ? -5.554 -20.618 21.081 1.00 75.25 48 THR B C 1
ATOM 2670 O O . THR B 1 48 ? -5.467 -20.570 22.310 1.00 75.31 48 THR B O 1
ATOM 2674 N N . THR B 1 49 ? -5.882 -21.721 20.423 1.00 74.74 49 THR B N 1
ATOM 2675 C CA . THR B 1 49 ? -5.936 -23.037 21.046 1.00 73.61 49 THR B CA 1
ATOM 2676 C C . THR B 1 49 ? -4.979 -23.851 20.186 1.00 71.98 49 THR B C 1
ATOM 2677 O O . THR B 1 49 ? -5.331 -24.275 19.080 1.00 75.75 49 THR B O 1
ATOM 2681 N N . SER B 1 50 ? -3.771 -24.075 20.696 1.00 65.04 50 SER B N 1
ATOM 2682 C CA . SER B 1 50 ? -2.750 -24.796 19.951 1.00 57.02 50 SER B CA 1
ATOM 2683 C C . SER B 1 50 ? -1.989 -25.716 20.883 1.00 47.79 50 SER B C 1
ATOM 2684 O O . SER B 1 50 ? -1.589 -25.307 21.977 1.00 42.24 50 SER B O 1
ATOM 2687 N N . ASP B 1 51 ? -1.827 -26.967 20.454 1.00 45.06 51 ASP B N 1
ATOM 2688 C CA . ASP B 1 51 ? -1.122 -27.958 21.248 1.00 42.32 51 ASP B CA 1
ATOM 2689 C C . ASP B 1 51 ? 0.356 -27.621 21.396 1.00 40.01 51 ASP B C 1
ATOM 2690 O O . ASP B 1 51 ? 1.046 -28.271 22.190 1.00 42.42 51 ASP B O 1
ATOM 2692 N N . ARG B 1 52 ? 0.857 -26.621 20.672 1.00 36.07 52 ARG B N 1
ATOM 2693 C CA . ARG B 1 52 ? 2.275 -26.313 20.703 1.00 36.37 52 ARG B CA 1
ATOM 2694 C C . ARG B 1 52 ? 2.579 -25.102 21.582 1.00 35.94 52 ARG B C 1
ATOM 2695 O O . ARG B 1 52 ? 3.721 -24.634 21.612 1.00 35.06 52 ARG B O 1
ATOM 2703 N N . ILE B 1 53 ? 1.590 -24.606 22.317 1.00 34.70 53 ILE B N 1
ATOM 2704 C CA . ILE B 1 53 ? 1.795 -23.587 23.337 1.00 32.22 53 ILE B CA 1
ATOM 2705 C C . ILE B 1 53 ? 1.418 -24.245 24.656 1.00 36.69 53 ILE B C 1
ATOM 2706 O O . ILE B 1 53 ? 0.277 -24.695 24.820 1.00 37.63 53 ILE B O 1
ATOM 2711 N N . THR B 1 54 ? 2.366 -24.313 25.586 1.00 36.88 54 THR B N 1
ATOM 2712 C CA . THR B 1 54 ? 2.111 -24.836 26.921 1.00 40.59 54 THR B CA 1
ATOM 2713 C C . THR B 1 54 ? 2.351 -23.731 27.937 1.00 42.00 54 THR B C 1
ATOM 2714 O O . THR B 1 54 ? 3.253 -22.917 27.759 1.00 43.77 54 THR B O 1
ATOM 2718 N N . VAL B 1 55 ? 1.541 -23.688 28.992 1.00 40.48 55 VAL B N 1
ATOM 2719 C CA . VAL B 1 55 ? 1.636 -22.649 30.013 1.00 39.02 55 VAL B CA 1
ATOM 2720 C C . VAL B 1 55 ? 2.226 -23.240 31.282 1.00 37.92 55 VAL B C 1
ATOM 2721 O O . VAL B 1 55 ? 1.733 -24.249 31.797 1.00 37.53 55 VAL B O 1
ATOM 2725 N N . LEU B 1 56 ? 3.300 -22.627 31.768 1.00 37.24 56 LEU B N 1
ATOM 2726 C CA . LEU B 1 56 ? 3.957 -23.035 32.999 1.00 36.38 56 LEU B CA 1
ATOM 2727 C C . LEU B 1 56 ? 3.749 -21.918 34.014 1.00 37.76 56 LEU B C 1
ATOM 2728 O O . LEU B 1 56 ? 4.168 -20.775 33.777 1.00 38.36 56 LEU B O 1
ATOM 2733 N N . HIS B 1 57 ? 3.092 -22.247 35.133 1.00 33.59 57 HIS B N 1
ATOM 2734 C CA . HIS B 1 57 ? 2.717 -21.240 36.117 1.00 32.65 57 HIS B CA 1
ATOM 2735 C C . HIS B 1 57 ? 3.918 -20.791 36.941 1.00 31.66 57 HIS B C 1
ATOM 2736 O O . HIS B 1 57 ? 4.714 -21.614 37.406 1.00 31.58 57 HIS B O 1
ATOM 2743 N N . ALA B 1 58 ? 4.043 -19.475 37.103 1.00 30.41 58 ALA B N 1
ATOM 2744 C CA . ALA B 1 58 ? 5.075 -18.856 37.920 1.00 33.60 58 ALA B CA 1
ATOM 2745 C C . ALA B 1 58 ? 4.394 -17.905 38.888 1.00 37.56 58 ALA B C 1
ATOM 2746 O O . ALA B 1 58 ? 3.727 -16.955 38.459 1.00 37.38 58 ALA B O 1
ATOM 2748 N N . ASP B 1 59 ? 4.560 -18.163 40.187 1.00 40.77 59 ASP B N 1
ATOM 2749 C CA . ASP B 1 59 ? 3.872 -17.376 41.208 1.00 45.30 59 ASP B CA 1
ATOM 2750 C C . ASP B 1 59 ? 4.415 -15.956 41.322 1.00 45.22 59 ASP B C 1
ATOM 2751 O O . ASP B 1 59 ? 3.671 -15.045 41.700 1.00 45.40 59 ASP B O 1
ATOM 2753 N N . GLU B 1 60 ? 5.694 -15.742 41.035 1.00 46.23 60 GLU B N 1
ATOM 2754 C CA . GLU B 1 60 ? 6.312 -14.440 41.253 1.00 46.83 60 GLU B CA 1
ATOM 2755 C C . GLU B 1 60 ? 6.977 -13.941 39.972 1.00 44.13 60 GLU B C 1
ATOM 2756 O O . GLU B 1 60 ? 7.126 -14.672 38.989 1.00 44.77 60 GLU B O 1
ATOM 2762 N N . VAL B 1 61 ? 7.307 -12.650 39.966 1.00 39.29 61 VAL B N 1
ATOM 2763 C CA . VAL B 1 61 ? 7.969 -12.017 38.836 1.00 39.97 61 VAL B CA 1
ATOM 2764 C C . VAL B 1 61 ? 9.124 -11.167 39.349 1.00 39.14 61 VAL B C 1
ATOM 2765 O O . VAL B 1 61 ? 9.052 -10.566 40.425 1.00 37.50 61 VAL B O 1
ATOM 2769 N N . ILE B 1 62 ? 10.192 -11.109 38.561 1.00 36.98 62 ILE B N 1
ATOM 2770 C CA . ILE B 1 62 ? 11.316 -10.231 38.850 1.00 34.77 62 ILE B CA 1
ATOM 2771 C C . ILE B 1 62 ? 11.020 -8.889 38.193 1.00 35.14 62 ILE B C 1
ATOM 2772 O O . ILE B 1 62 ? 10.860 -8.808 36.972 1.00 33.91 62 ILE B O 1
ATOM 2777 N N . GLU B 1 63 ? 10.940 -7.844 39.010 1.00 38.20 63 GLU B N 1
ATOM 2778 C CA . GLU B 1 63 ? 10.551 -6.519 38.554 1.00 40.32 63 GLU B CA 1
ATOM 2779 C C . GLU B 1 63 ? 11.749 -5.792 37.961 1.00 36.35 63 GLU B C 1
ATOM 2780 O O . GLU B 1 63 ? 12.895 -6.215 38.130 1.00 33.43 63 GLU B O 1
ATOM 2786 N N . PRO B 1 64 ? 11.517 -4.693 37.236 1.00 35.68 64 PRO B N 1
ATOM 2787 C CA . PRO B 1 64 ? 12.653 -3.980 36.639 1.00 36.58 64 PRO B CA 1
ATOM 2788 C C . PRO B 1 64 ? 13.572 -3.366 37.673 1.00 38.30 64 PRO B C 1
ATOM 2789 O O . PRO B 1 64 ? 14.753 -3.166 37.374 1.00 39.13 64 PRO B O 1
ATOM 2793 N N . THR B 1 65 ? 13.078 -3.078 38.877 1.00 41.03 65 THR B N 1
ATOM 2794 C CA . THR B 1 65 ? 13.879 -2.485 39.943 1.00 42.46 65 THR B CA 1
ATOM 2795 C C . THR B 1 65 ? 14.552 -3.507 40.859 1.00 40.43 65 THR B C 1
ATOM 2796 O O . THR B 1 65 ? 15.334 -3.100 41.723 1.00 44.12 65 THR B O 1
ATOM 2800 N N . ASP B 1 66 ? 14.308 -4.809 40.688 1.00 39.59 66 ASP B N 1
ATOM 2801 C CA . ASP B 1 66 ? 14.905 -5.799 41.584 1.00 42.35 66 ASP B CA 1
ATOM 2802 C C . ASP B 1 66 ? 16.396 -5.976 41.302 1.00 40.55 66 ASP B C 1
ATOM 2803 O O . ASP B 1 66 ? 16.879 -5.712 40.200 1.00 40.90 66 ASP B O 1
ATOM 2808 N N . GLU B 1 67 ? 17.137 -6.369 42.340 1.00 38.50 67 GLU B N 1
ATOM 2809 C CA . GLU B 1 67 ? 18.567 -6.652 42.215 1.00 37.56 67 GLU B CA 1
ATOM 2810 C C . GLU B 1 67 ? 18.774 -8.000 41.537 1.00 36.59 67 GLU B C 1
ATOM 2811 O O . GLU B 1 67 ? 18.116 -8.974 41.906 1.00 40.46 67 GLU B O 1
ATOM 2817 N N . PRO B 1 68 ? 19.671 -8.104 40.556 1.00 35.90 68 PRO B N 1
ATOM 2818 C CA . PRO B 1 68 ? 19.766 -9.360 39.781 1.00 32.34 68 PRO B CA 1
ATOM 2819 C C . PRO B 1 68 ? 20.129 -10.598 40.590 1.00 29.38 68 PRO B C 1
ATOM 2820 O O . PRO B 1 68 ? 19.400 -11.598 40.529 1.00 32.55 68 PRO B O 1
ATOM 2824 N N . VAL B 1 69 ? 21.235 -10.580 41.343 1.00 28.69 69 VAL B N 1
ATOM 2825 C CA . VAL B 1 69 ? 21.625 -11.783 42.084 1.00 27.35 69 VAL B CA 1
ATOM 2826 C C . VAL B 1 69 ? 20.586 -12.110 43.149 1.00 30.51 69 VAL B C 1
ATOM 2827 O O . VAL B 1 69 ? 20.102 -13.248 43.249 1.00 30.34 69 VAL B O 1
ATOM 2831 N N . ARG B 1 70 ? 20.199 -11.102 43.936 1.00 30.45 70 ARG B N 1
ATOM 2832 C CA . ARG B 1 70 ? 19.261 -11.330 45.033 1.00 29.62 70 ARG B CA 1
ATOM 2833 C C . ARG B 1 70 ? 17.903 -11.791 44.519 1.00 28.90 70 ARG B C 1
ATOM 2834 O O . ARG B 1 70 ? 17.311 -12.724 45.068 1.00 30.07 70 ARG B O 1
ATOM 2842 N N . ALA B 1 71 ? 17.383 -11.154 43.471 1.00 29.14 71 ALA B N 1
ATOM 2843 C CA . ALA B 1 71 ? 16.100 -11.604 42.940 1.00 26.59 71 ALA B CA 1
ATOM 2844 C C . ALA B 1 71 ? 16.201 -13.014 42.375 1.00 28.44 71 ALA B C 1
ATOM 2845 O O . ALA B 1 71 ? 15.303 -13.834 42.590 1.00 28.87 71 ALA B O 1
ATOM 2847 N N . VAL B 1 72 ? 17.283 -13.322 41.653 1.00 30.18 72 VAL B N 1
ATOM 2848 C CA . VAL B 1 72 ? 17.373 -14.642 41.027 1.00 32.95 72 VAL B CA 1
ATOM 2849 C C . VAL B 1 72 ? 17.454 -15.738 42.084 1.00 33.35 72 VAL B C 1
ATOM 2850 O O . VAL B 1 72 ? 16.827 -16.796 41.945 1.00 33.18 72 VAL B O 1
ATOM 2854 N N . ARG B 1 73 ? 18.226 -15.509 43.154 1.00 34.47 73 ARG B N 1
ATOM 2855 C CA . ARG B 1 73 ? 18.332 -16.510 44.215 1.00 31.28 73 ARG B CA 1
ATOM 2856 C C . ARG B 1 73 ? 17.065 -16.571 45.064 1.00 32.34 73 ARG B C 1
ATOM 2857 O O . ARG B 1 73 ? 16.603 -17.660 45.422 1.00 32.98 73 ARG B O 1
ATOM 2865 N N . ARG B 1 74 ? 16.502 -15.413 45.413 1.00 35.47 74 ARG B N 1
ATOM 2866 C CA . ARG B 1 74 ? 15.356 -15.371 46.319 1.00 38.42 74 ARG B CA 1
ATOM 2867 C C . ARG B 1 74 ? 14.074 -15.843 45.637 1.00 41.01 74 ARG B C 1
ATOM 2868 O O . ARG B 1 74 ? 13.276 -16.573 46.237 1.00 41.73 74 ARG B O 1
ATOM 2870 N N . LYS B 1 75 ? 13.842 -15.419 44.399 1.00 42.37 75 LYS B N 1
ATOM 2871 C CA . LYS B 1 75 ? 12.572 -15.679 43.720 1.00 39.71 75 LYS B CA 1
ATOM 2872 C C . LYS B 1 75 ? 12.699 -16.907 42.817 1.00 40.91 75 LYS B C 1
ATOM 2873 O O . LYS B 1 75 ? 12.725 -16.825 41.584 1.00 40.69 75 LYS B O 1
ATOM 2879 N N . LYS B 1 76 ? 12.787 -18.067 43.477 1.00 39.00 76 LYS B N 1
ATOM 2880 C CA . LYS B 1 76 ? 12.947 -19.344 42.791 1.00 37.10 76 LYS B CA 1
ATOM 2881 C C . LYS B 1 76 ? 11.773 -19.681 41.874 1.00 35.20 76 LYS B C 1
ATOM 2882 O O . LYS B 1 76 ? 11.918 -20.532 40.988 1.00 35.71 76 LYS B O 1
ATOM 2884 N N . ASN B 1 77 ? 10.603 -19.082 42.101 1.00 32.12 77 ASN B N 1
ATOM 2885 C CA . ASN B 1 77 ? 9.404 -19.348 41.314 1.00 34.74 77 ASN B CA 1
ATOM 2886 C C . ASN B 1 77 ? 9.026 -18.170 40.426 1.00 31.10 77 ASN B C 1
ATOM 2887 O O . ASN B 1 77 ? 7.848 -18.009 40.088 1.00 28.02 77 ASN B O 1
ATOM 2892 N N . SER B 1 78 ? 9.980 -17.293 40.121 1.00 28.51 78 SER B N 1
ATOM 2893 C CA . SER B 1 78 ? 9.730 -16.218 39.177 1.00 25.89 78 SER B CA 1
ATOM 2894 C C . SER B 1 78 ? 9.659 -16.769 37.750 1.00 26.34 78 SER B C 1
ATOM 2895 O O . SER B 1 78 ? 10.154 -17.861 37.446 1.00 27.90 78 SER B O 1
ATOM 2898 N N . SER B 1 79 ? 8.988 -16.017 36.875 1.00 23.99 79 SER B N 1
ATOM 2899 C CA . SER B 1 79 ? 8.849 -16.475 35.492 1.00 23.92 79 SER B CA 1
ATOM 2900 C C . SER B 1 79 ? 10.208 -16.595 34.816 1.00 22.18 79 SER B C 1
ATOM 2901 O O . SER B 1 79 ? 10.448 -17.538 34.056 1.00 24.16 79 SER B O 1
ATOM 2904 N N . MET B 1 80 ? 11.129 -15.680 35.126 1.00 23.46 80 MET B N 1
ATOM 2905 C CA . MET B 1 80 ? 12.452 -15.714 34.509 1.00 24.31 80 MET B CA 1
ATOM 2906 C C . MET B 1 80 ? 13.255 -16.916 34.970 1.00 22.61 80 MET B C 1
ATOM 2907 O O . MET B 1 80 ? 13.947 -17.556 34.166 1.00 17.16 80 MET B O 1
ATOM 2912 N N . VAL B 1 81 ? 13.205 -17.212 36.270 1.00 28.43 81 VAL B N 1
ATOM 2913 C CA . VAL B 1 81 ? 13.974 -18.324 36.818 1.00 25.12 81 VAL B CA 1
ATOM 2914 C C . VAL B 1 81 ? 13.405 -19.650 36.343 1.00 26.35 81 VAL B C 1
ATOM 2915 O O . VAL B 1 81 ? 14.151 -20.532 35.905 1.00 30.25 81 VAL B O 1
ATOM 2919 N N . LEU B 1 82 ? 12.072 -19.801 36.381 1.00 28.32 82 LEU B N 1
ATOM 2920 C CA . LEU B 1 82 ? 11.475 -21.050 35.906 1.00 26.24 82 LEU B CA 1
ATOM 2921 C C . LEU B 1 82 ? 11.758 -21.255 34.424 1.00 25.44 82 LEU B C 1
ATOM 2922 O O . LEU B 1 82 ? 12.048 -22.378 33.989 1.00 25.61 82 LEU B O 1
ATOM 2927 N N . MET B 1 83 ? 11.753 -20.166 33.647 1.00 27.45 83 MET B N 1
ATOM 2928 C CA . MET B 1 83 ? 12.099 -20.243 32.226 1.00 28.08 83 MET B CA 1
ATOM 2929 C C . MET B 1 83 ? 13.523 -20.764 32.043 1.00 25.60 83 MET B C 1
ATOM 2930 O O . MET B 1 83 ? 13.771 -21.675 31.239 1.00 24.00 83 MET B O 1
ATOM 2935 N N . ALA B 1 84 ? 14.472 -20.210 32.801 1.00 24.44 84 ALA B N 1
ATOM 2936 C CA . ALA B 1 84 ? 15.853 -20.669 32.704 1.00 22.40 84 ALA B CA 1
ATOM 2937 C C . ALA B 1 84 ? 15.999 -22.112 33.177 1.00 24.68 84 ALA B C 1
ATOM 2938 O O . ALA B 1 84 ? 16.779 -22.884 32.603 1.00 25.28 84 ALA B O 1
ATOM 2940 N N . GLN B 1 85 ? 15.262 -22.496 34.224 1.00 28.99 85 GLN B N 1
ATOM 2941 C CA . GLN B 1 85 ? 15.338 -23.870 34.708 1.00 31.23 85 GLN B CA 1
ATOM 2942 C C . GLN B 1 85 ? 14.858 -24.856 33.649 1.00 31.45 85 GLN B C 1
ATOM 2943 O O . GLN B 1 85 ? 15.403 -25.962 33.533 1.00 35.16 85 GLN B O 1
ATOM 2949 N N . GLU B 1 86 ? 13.845 -24.474 32.860 1.00 29.18 86 GLU B N 1
ATOM 2950 C CA . GLU B 1 86 ? 13.420 -25.316 31.739 1.00 25.96 86 GLU B CA 1
ATOM 2951 C C . GLU B 1 86 ? 14.583 -25.632 30.810 1.00 24.80 86 GLU B C 1
ATOM 2952 O O . GLU B 1 86 ? 14.722 -26.762 30.336 1.00 26.14 86 GLU B O 1
ATOM 2958 N N . VAL B 1 87 ? 15.406 -24.633 30.502 1.00 27.75 87 VAL B N 1
ATOM 2959 C CA . VAL B 1 87 ? 16.564 -24.876 29.648 1.00 30.04 87 VAL B CA 1
ATOM 2960 C C . VAL B 1 87 ? 17.572 -25.776 30.356 1.00 32.79 87 VAL B C 1
ATOM 2961 O O . VAL B 1 87 ? 18.120 -26.710 29.754 1.00 30.22 87 VAL B O 1
ATOM 2965 N N . ALA B 1 88 ? 17.832 -25.506 31.644 1.00 34.95 88 ALA B N 1
ATOM 2966 C CA . ALA B 1 88 ? 18.846 -26.259 32.380 1.00 37.21 88 ALA B CA 1
ATOM 2967 C C . ALA B 1 88 ? 18.462 -27.723 32.516 1.00 39.57 88 ALA B C 1
ATOM 2968 O O . ALA B 1 88 ? 19.325 -28.605 32.452 1.00 40.96 88 ALA B O 1
ATOM 2970 N N . GLU B 1 89 ? 17.175 -27.999 32.715 1.00 41.99 89 GLU B N 1
ATOM 2971 C CA . GLU B 1 89 ? 16.659 -29.354 32.847 1.00 41.84 89 GLU B CA 1
ATOM 2972 C C . GLU B 1 89 ? 16.341 -30.005 31.503 1.00 45.05 89 GLU B C 1
ATOM 2973 O O . GLU B 1 89 ? 15.696 -31.058 31.480 1.00 45.80 89 GLU B O 1
ATOM 2976 N N . ASN B 1 90 ? 16.749 -29.390 30.389 1.00 46.70 90 ASN B N 1
ATOM 2977 C CA . ASN B 1 90 ? 16.585 -29.946 29.043 1.00 50.30 90 ASN B CA 1
ATOM 2978 C C . ASN B 1 90 ? 15.116 -30.106 28.636 1.00 48.43 90 ASN B C 1
ATOM 2979 O O . ASN B 1 90 ? 14.793 -30.928 27.777 1.00 49.53 90 ASN B O 1
ATOM 2984 N N . ARG B 1 91 ? 14.208 -29.366 29.263 1.00 44.22 91 ARG B N 1
ATOM 2985 C CA . ARG B 1 91 ? 12.824 -29.290 28.817 1.00 38.22 91 ARG B CA 1
ATOM 2986 C C . ARG B 1 91 ? 12.609 -28.198 27.771 1.00 37.58 91 ARG B C 1
ATOM 2987 O O . ARG B 1 91 ? 11.480 -28.016 27.311 1.00 39.80 91 ARG B O 1
ATOM 2989 N N . ALA B 1 92 ? 13.644 -27.423 27.449 1.00 36.13 92 ALA B N 1
ATOM 2990 C CA . ALA B 1 92 ? 13.612 -26.427 26.385 1.00 37.29 92 ALA B CA 1
ATOM 2991 C C . ALA B 1 92 ? 15.011 -26.309 25.798 1.00 36.57 92 ALA B C 1
ATOM 2992 O O . ALA B 1 92 ? 16.001 -26.554 26.492 1.00 40.94 92 ALA B O 1
ATOM 2994 N N . ASP B 1 93 ? 15.088 -25.948 24.509 1.00 32.08 93 ASP B N 1
ATOM 2995 C CA . ASP B 1 93 ? 16.365 -25.772 23.816 1.00 32.63 93 ASP B CA 1
ATOM 2996 C C . ASP B 1 93 ? 16.910 -24.349 23.874 1.00 30.69 93 ASP B C 1
ATOM 2997 O O . ASP B 1 93 ? 18.103 -24.145 23.603 1.00 27.59 93 ASP B O 1
ATOM 3002 N N . ALA B 1 94 ? 16.062 -23.367 24.172 1.00 28.57 94 ALA B N 1
ATOM 3003 C CA . ALA B 1 94 ? 16.451 -21.963 24.204 1.00 25.73 94 ALA B CA 1
ATOM 3004 C C . ALA B 1 94 ? 15.444 -21.234 25.081 1.00 25.77 94 ALA B C 1
ATOM 3005 O O . ALA B 1 94 ? 14.376 -21.769 25.396 1.00 25.42 94 ALA B O 1
ATOM 3007 N N . CYS B 1 95 ? 15.789 -20.008 25.482 1.00 20.47 95 CYS B N 1
ATOM 3008 C CA . CYS B 1 95 ? 14.827 -19.196 26.220 1.00 20.98 95 CYS B CA 1
ATOM 3009 C C . CYS B 1 95 ? 14.952 -17.728 25.835 1.00 19.67 95 CYS B C 1
ATOM 3010 O O . CYS B 1 95 ? 16.003 -17.263 25.384 1.00 20.29 95 CYS B O 1
ATOM 3013 N N . ILE B 1 96 ? 13.853 -17.004 26.004 1.00 19.60 96 ILE B N 1
ATOM 3014 C CA . ILE B 1 96 ? 13.771 -15.601 25.617 1.00 19.51 96 ILE B CA 1
ATOM 3015 C C . ILE B 1 96 ? 13.066 -14.827 26.714 1.00 19.80 96 ILE B C 1
ATOM 3016 O O . ILE B 1 96 ? 12.001 -15.243 27.188 1.00 17.72 96 ILE B O 1
ATOM 3021 N N . SER B 1 97 ? 13.637 -13.690 27.099 1.00 19.85 97 SER B N 1
ATOM 3022 C CA . SER B 1 97 ? 12.928 -12.803 28.007 1.00 21.86 97 SER B CA 1
ATOM 3023 C C . SER B 1 97 ? 13.138 -11.362 27.568 1.00 22.15 97 SER B C 1
ATOM 3024 O O . SER B 1 97 ? 14.193 -11.008 27.042 1.00 25.07 97 SER B O 1
ATOM 3027 N N . ALA B 1 98 ? 12.111 -10.539 27.756 1.00 21.30 98 ALA B N 1
ATOM 3028 C CA . ALA B 1 98 ? 12.244 -9.094 27.605 1.00 21.51 98 ALA B CA 1
ATOM 3029 C C . ALA B 1 98 ? 12.413 -8.397 28.944 1.00 22.20 98 ALA B C 1
ATOM 3030 O O . ALA B 1 98 ? 12.405 -7.164 28.995 1.00 25.94 98 ALA B O 1
ATOM 3032 N N . GLY B 1 99 ? 12.584 -9.157 30.023 1.00 22.81 99 GLY B N 1
ATOM 3033 C CA . GLY B 1 99 ? 12.634 -8.605 31.357 1.00 26.58 99 GLY B CA 1
ATOM 3034 C C . GLY B 1 99 ? 13.989 -8.026 31.709 1.00 32.03 99 GLY B C 1
ATOM 3035 O O . GLY B 1 99 ? 14.844 -7.777 30.851 1.00 31.61 99 GLY B O 1
ATOM 3036 N N . ASN B 1 100 ? 14.183 -7.841 33.015 1.00 32.63 100 ASN B N 1
ATOM 3037 C CA . ASN B 1 100 ? 15.341 -7.143 33.560 1.00 30.98 100 ASN B CA 1
ATOM 3038 C C . ASN B 1 100 ? 16.637 -7.753 33.047 1.00 25.04 100 ASN B C 1
ATOM 3039 O O . ASN B 1 100 ? 16.912 -8.941 33.266 1.00 23.75 100 ASN B O 1
ATOM 3044 N N . THR B 1 101 ? 17.442 -6.906 32.390 1.00 20.15 101 THR B N 1
ATOM 3045 C CA . THR B 1 101 ? 18.645 -7.361 31.697 1.00 22.38 101 THR B CA 1
ATOM 3046 C C . THR B 1 101 ? 19.649 -7.995 32.652 1.00 22.82 101 THR B C 1
ATOM 3047 O O . THR B 1 101 ? 20.207 -9.063 32.366 1.00 20.76 101 THR B O 1
ATOM 3051 N N . GLY B 1 102 ? 19.945 -7.315 33.761 1.00 22.61 102 GLY B N 1
ATOM 3052 C CA . GLY B 1 102 ? 20.882 -7.870 34.721 1.00 18.75 102 GLY B CA 1
ATOM 3053 C C . GLY B 1 102 ? 20.384 -9.178 35.294 1.00 20.73 102 GLY B C 1
ATOM 3054 O O . GLY B 1 102 ? 21.152 -10.132 35.456 1.00 24.71 102 GLY B O 1
ATOM 3055 N N . ALA B 1 103 ? 19.082 -9.248 35.586 1.00 20.43 103 ALA B N 1
ATOM 3056 C CA . ALA B 1 103 ? 18.501 -10.481 36.103 1.00 20.53 103 ALA B CA 1
ATOM 3057 C C . ALA B 1 103 ? 18.615 -11.612 35.094 1.00 21.61 103 ALA B C 1
ATOM 3058 O O . ALA B 1 103 ? 18.906 -12.755 35.468 1.00 25.59 103 ALA B O 1
ATOM 3060 N N . LEU B 1 104 ? 18.349 -11.322 33.812 1.00 23.05 104 LEU B N 1
ATOM 3061 C CA . LEU B 1 104 ? 18.403 -12.365 32.789 1.00 19.93 104 LEU B CA 1
ATOM 3062 C C . LEU B 1 104 ? 19.824 -12.878 32.600 1.00 20.02 104 LEU B C 1
ATOM 3063 O O . LEU B 1 104 ? 20.039 -14.080 32.426 1.00 19.64 104 LEU B O 1
ATOM 3068 N N . MET B 1 105 ? 20.807 -11.977 32.612 1.00 23.45 105 MET B N 1
ATOM 3069 C CA . MET B 1 105 ? 22.192 -12.404 32.464 1.00 27.84 105 MET B CA 1
ATOM 3070 C C . MET B 1 105 ? 22.638 -13.222 33.673 1.00 26.62 105 MET B C 1
ATOM 3071 O O . MET B 1 105 ? 23.305 -14.256 33.522 1.00 22.25 105 MET B O 1
ATOM 3076 N N . THR B 1 106 ? 22.230 -12.800 34.878 1.00 22.52 106 THR B N 1
ATOM 3077 C CA . THR B 1 106 ? 22.517 -13.580 36.082 1.00 26.30 106 THR B CA 1
ATOM 3078 C C . THR B 1 106 ? 21.876 -14.967 36.017 1.00 27.23 106 THR B C 1
ATOM 3079 O O . THR B 1 106 ? 22.517 -15.968 36.361 1.00 27.63 106 THR B O 1
ATOM 3083 N N . ALA B 1 107 ? 20.606 -15.047 35.601 1.00 27.35 107 ALA B N 1
ATOM 3084 C CA . ALA B 1 107 ? 19.952 -16.351 35.490 1.00 27.74 107 ALA B CA 1
ATOM 3085 C C . ALA B 1 107 ? 20.655 -17.226 34.464 1.00 32.00 107 ALA B C 1
ATOM 3086 O O . ALA B 1 107 ? 20.829 -18.432 34.677 1.00 35.42 107 ALA B O 1
ATOM 3088 N N . GLY B 1 108 ? 21.057 -16.641 33.335 1.00 30.72 108 GLY B N 1
ATOM 3089 C CA . GLY B 1 108 ? 21.806 -17.414 32.365 1.00 28.79 108 GLY B CA 1
ATOM 3090 C C . GLY B 1 108 ? 23.084 -17.960 32.967 1.00 23.13 108 GLY B C 1
ATOM 3091 O O . GLY B 1 108 ? 23.395 -19.145 32.830 1.00 21.20 108 GLY B O 1
ATOM 3092 N N . LEU B 1 109 ? 23.813 -17.111 33.686 1.00 26.47 109 LEU B N 1
ATOM 3093 C CA . LEU B 1 109 ? 25.066 -17.520 34.310 1.00 31.73 109 LEU B CA 1
ATOM 3094 C C . LEU B 1 109 ? 24.826 -18.579 35.392 1.00 32.47 109 LEU B C 1
ATOM 3095 O O . LEU B 1 109 ? 25.481 -19.627 35.407 1.00 32.71 109 LEU B O 1
ATOM 3100 N N . PHE B 1 110 ? 23.873 -18.320 36.297 1.00 30.36 110 PHE B N 1
ATOM 3101 C CA . PHE B 1 110 ? 23.621 -19.198 37.441 1.00 31.58 110 PHE B CA 1
ATOM 3102 C C . PHE B 1 110 ? 22.946 -20.506 37.038 1.00 31.74 110 PHE B C 1
ATOM 3103 O O . PHE B 1 110 ? 23.307 -21.573 37.542 1.00 28.59 110 PHE B O 1
ATOM 3111 N N . ILE B 1 111 ? 21.924 -20.444 36.187 1.00 33.40 111 ILE B N 1
ATOM 3112 C CA . ILE B 1 111 ? 21.078 -21.611 35.910 1.00 29.00 111 ILE B CA 1
ATOM 3113 C C . ILE B 1 111 ? 21.508 -22.343 34.645 1.00 28.46 111 ILE B C 1
ATOM 3114 O O . ILE B 1 111 ? 21.684 -23.560 34.655 1.00 31.90 111 ILE B O 1
ATOM 3119 N N . VAL B 1 112 ? 21.653 -21.621 33.533 1.00 23.59 112 VAL B N 1
ATOM 3120 C CA . VAL B 1 112 ? 22.018 -22.260 32.276 1.00 22.21 112 VAL B CA 1
ATOM 3121 C C . VAL B 1 112 ? 23.490 -22.650 32.271 1.00 26.42 112 VAL B C 1
ATOM 3122 O O . VAL B 1 112 ? 23.855 -23.747 31.831 1.00 27.87 112 VAL B O 1
ATOM 3126 N N . GLY B 1 113 ? 24.357 -21.761 32.734 1.00 29.65 113 GLY B N 1
ATOM 3127 C CA . GLY B 1 113 ? 25.763 -22.071 32.880 1.00 28.48 113 GLY B CA 1
ATOM 3128 C C . GLY B 1 113 ? 26.577 -21.739 31.638 1.00 29.47 113 GLY B C 1
ATOM 3129 O O . GLY B 1 113 ? 26.069 -21.645 30.521 1.00 28.08 113 GLY B O 1
ATOM 3130 N N . ARG B 1 114 ? 27.875 -21.569 31.852 1.00 29.97 114 ARG B N 1
ATOM 3131 C CA . ARG B 1 114 ? 28.786 -21.190 30.785 1.00 33.91 114 ARG B CA 1
ATOM 3132 C C . ARG B 1 114 ? 29.349 -22.415 30.084 1.00 32.48 114 ARG B C 1
ATOM 3133 O O . ARG B 1 114 ? 29.586 -23.455 30.703 1.00 32.25 114 ARG B O 1
ATOM 3141 N N . ILE B 1 115 ? 29.575 -22.266 28.778 1.00 29.82 115 ILE B N 1
ATOM 3142 C CA . ILE B 1 115 ? 30.328 -23.257 28.025 1.00 33.29 115 ILE B CA 1
ATOM 3143 C C . ILE B 1 115 ? 31.720 -23.387 28.624 1.00 37.49 115 ILE B C 1
ATOM 3144 O O . ILE B 1 115 ? 32.336 -22.396 29.043 1.00 36.60 115 ILE B O 1
ATOM 3149 N N . LYS B 1 116 ? 32.219 -24.622 28.681 1.00 41.79 116 LYS B N 1
ATOM 3150 C CA . LYS B 1 116 ? 33.561 -24.865 29.193 1.00 42.57 116 LYS B CA 1
ATOM 3151 C C . LYS B 1 116 ? 34.587 -24.134 28.339 1.00 41.14 116 LYS B C 1
ATOM 3152 O O . LYS B 1 116 ? 34.611 -24.279 27.113 1.00 44.10 116 LYS B O 1
ATOM 3154 N N . GLY B 1 117 ? 35.441 -23.352 28.991 1.00 38.08 117 GLY B N 1
ATOM 3155 C CA . GLY B 1 117 ? 36.450 -22.561 28.320 1.00 37.79 117 GLY B CA 1
ATOM 3156 C C . GLY B 1 117 ? 36.104 -21.105 28.099 1.00 42.10 117 GLY B C 1
ATOM 3157 O O . GLY B 1 117 ? 36.983 -20.339 27.681 1.00 46.48 117 GLY B O 1
ATOM 3158 N N . ILE B 1 118 ? 34.868 -20.692 28.365 1.00 41.56 118 ILE B N 1
ATOM 3159 C CA . ILE B 1 118 ? 34.470 -19.290 28.266 1.00 41.02 118 ILE B CA 1
ATOM 3160 C C . ILE B 1 118 ? 34.504 -18.687 29.662 1.00 39.01 118 ILE B C 1
ATOM 3161 O O . ILE B 1 118 ? 33.822 -19.172 30.571 1.00 41.27 118 ILE B O 1
ATOM 3166 N N . ASP B 1 119 ? 35.321 -17.651 29.847 1.00 38.48 119 ASP B N 1
ATOM 3167 C CA . ASP B 1 119 ? 35.368 -16.980 31.140 1.00 41.72 119 ASP B CA 1
ATOM 3168 C C . ASP B 1 119 ? 34.116 -16.135 31.366 1.00 41.64 119 ASP B C 1
ATOM 3169 O O . ASP B 1 119 ? 33.472 -16.230 32.417 1.00 39.04 119 ASP B O 1
ATOM 3174 N N . ARG B 1 120 ? 33.775 -15.272 30.408 1.00 41.76 120 ARG B N 1
ATOM 3175 C CA . ARG B 1 120 ? 32.621 -14.395 30.555 1.00 39.67 120 ARG B CA 1
ATOM 3176 C C . ARG B 1 120 ? 31.799 -14.405 29.271 1.00 38.62 120 ARG B C 1
ATOM 3177 O O . ARG B 1 120 ? 32.349 -14.162 28.185 1.00 38.47 120 ARG B O 1
ATOM 3185 N N . PRO B 1 121 ? 30.493 -14.625 29.360 1.00 37.28 121 PRO B N 1
ATOM 3186 C CA . PRO B 1 121 ? 29.645 -14.520 28.171 1.00 33.64 121 PRO B CA 1
ATOM 3187 C C . PRO B 1 121 ? 29.509 -13.065 27.738 1.00 33.77 121 PRO B C 1
ATOM 3188 O O . PRO B 1 121 ? 29.821 -12.132 28.478 1.00 33.77 121 PRO B O 1
ATOM 3192 N N . ALA B 1 122 ? 29.033 -12.875 26.508 1.00 30.67 122 ALA B N 1
ATOM 3193 C CA . ALA B 1 122 ? 28.888 -11.540 25.944 1.00 28.86 122 ALA B CA 1
ATOM 3194 C C . ALA B 1 122 ? 27.482 -11.330 25.404 1.00 28.23 122 ALA B C 1
ATOM 3195 O O . ALA B 1 122 ? 26.830 -12.261 24.932 1.00 29.84 122 ALA B O 1
ATOM 3197 N N . LEU B 1 123 ? 27.026 -10.085 25.470 1.00 25.63 123 LEU B N 1
ATOM 3198 C CA . LEU B 1 123 ? 25.744 -9.693 24.904 1.00 20.94 123 LEU B CA 1
ATOM 3199 C C . LEU B 1 123 ? 25.968 -9.244 23.460 1.00 19.89 123 LEU B C 1
ATOM 3200 O O . LEU B 1 123 ? 26.731 -8.308 23.214 1.00 23.21 123 LEU B O 1
ATOM 3205 N N . ALA B 1 124 ? 25.339 -9.928 22.507 1.00 22.00 124 ALA B N 1
ATOM 3206 C CA . ALA B 1 124 ? 25.658 -9.771 21.085 1.00 25.83 124 ALA B CA 1
ATOM 3207 C C . ALA B 1 124 ? 24.415 -9.667 20.208 1.00 25.42 124 ALA B C 1
ATOM 3208 O O . ALA B 1 124 ? 23.823 -10.700 19.848 1.00 32.13 124 ALA B O 1
ATOM 3210 N N . PRO B 1 125 ? 23.983 -8.458 19.848 1.00 22.05 125 PRO B N 1
ATOM 3211 C CA . PRO B 1 125 ? 22.913 -8.301 18.859 1.00 23.30 125 PRO B CA 1
ATOM 3212 C C . PRO B 1 125 ? 23.463 -8.175 17.442 1.00 26.91 125 PRO B C 1
ATOM 3213 O O . PRO B 1 125 ? 24.629 -7.813 17.210 1.00 25.10 125 PRO B O 1
ATOM 3217 N N . THR B 1 126 ? 22.590 -8.491 16.489 1.00 25.88 126 THR B N 1
ATOM 3218 C CA . THR B 1 126 ? 22.851 -8.278 15.069 1.00 30.97 126 THR B CA 1
ATOM 3219 C C . THR B 1 126 ? 22.216 -6.962 14.626 1.00 29.68 126 THR B C 1
ATOM 3220 O O . THR B 1 126 ? 21.012 -6.771 14.790 1.00 29.50 126 THR B O 1
ATOM 3224 N N . LEU B 1 127 ? 23.019 -6.070 14.041 1.00 29.10 127 LEU B N 1
ATOM 3225 C CA . LEU B 1 127 ? 22.616 -4.745 13.616 1.00 27.51 127 LEU B CA 1
ATOM 3226 C C . LEU B 1 127 ? 22.564 -4.672 12.094 1.00 29.07 127 LEU B C 1
ATOM 3227 O O . LEU B 1 127 ? 23.274 -5.423 11.412 1.00 30.11 127 LEU B O 1
ATOM 3232 N N . PRO B 1 128 ? 21.735 -3.786 11.537 1.00 28.56 128 PRO B N 1
ATOM 3233 C CA . PRO B 1 128 ? 21.635 -3.671 10.078 1.00 32.19 128 PRO B CA 1
ATOM 3234 C C . PRO B 1 128 ? 22.758 -2.827 9.491 1.00 34.54 128 PRO B C 1
ATOM 3235 O O . PRO B 1 128 ? 23.387 -2.008 10.163 1.00 36.92 128 PRO B O 1
ATOM 3239 N N . THR B 1 129 ? 22.990 -3.036 8.202 1.00 33.81 129 THR B N 1
ATOM 3240 C CA . THR B 1 129 ? 23.921 -2.233 7.429 1.00 36.92 129 THR B CA 1
ATOM 3241 C C . THR B 1 129 ? 23.239 -1.767 6.148 1.00 45.30 129 THR B C 1
ATOM 3242 O O . THR B 1 129 ? 22.164 -2.251 5.774 1.00 47.69 129 THR B O 1
ATOM 3246 N N . VAL B 1 130 ? 23.895 -0.824 5.465 1.00 46.73 130 VAL B N 1
ATOM 3247 C CA . VAL B 1 130 ? 23.350 -0.271 4.226 1.00 42.88 130 VAL B CA 1
ATOM 3248 C C . VAL B 1 130 ? 23.149 -1.374 3.193 1.00 43.02 130 VAL B C 1
ATOM 3249 O O . VAL B 1 130 ? 22.137 -1.406 2.483 1.00 44.45 130 VAL B O 1
ATOM 3251 N N . SER B 1 131 ? 24.103 -2.299 3.098 1.00 41.03 131 SER B N 1
ATOM 3252 C CA . SER B 1 131 ? 24.011 -3.391 2.136 1.00 41.15 131 SER B CA 1
ATOM 3253 C C . SER B 1 131 ? 22.954 -4.428 2.487 1.00 44.64 131 SER B C 1
ATOM 3254 O O . SER B 1 131 ? 22.639 -5.277 1.645 1.00 41.75 131 SER B O 1
ATOM 3257 N N . GLY B 1 132 ? 22.454 -4.440 3.720 1.00 46.35 132 GLY B N 1
ATOM 3258 C CA . GLY B 1 132 ? 21.566 -5.507 4.120 1.00 44.49 132 GLY B CA 1
ATOM 3259 C C . GLY B 1 132 ? 22.273 -6.756 4.596 1.00 43.37 132 GLY B C 1
ATOM 3260 O O . GLY B 1 132 ? 21.599 -7.725 4.968 1.00 43.53 132 GLY B O 1
ATOM 3261 N N . ASP B 1 133 ? 23.608 -6.787 4.538 1.00 41.31 133 ASP B N 1
ATOM 3262 C CA . ASP B 1 133 ? 24.358 -7.930 5.054 1.00 36.88 133 ASP B CA 1
ATOM 3263 C C . ASP B 1 133 ? 24.300 -8.008 6.579 1.00 32.35 133 ASP B C 1
ATOM 3264 O O . ASP B 1 133 ? 24.278 -9.107 7.144 1.00 30.27 133 ASP B O 1
ATOM 3266 N N . GLY B 1 134 ? 24.302 -6.860 7.264 1.00 29.64 134 GLY B N 1
ATOM 3267 C CA . GLY B 1 134 ? 24.264 -6.830 8.711 1.00 22.89 134 GLY B CA 1
ATOM 3268 C C . GLY B 1 134 ? 25.622 -7.127 9.342 1.00 24.66 134 GLY B C 1
ATOM 3269 O O . GLY B 1 134 ? 26.574 -7.556 8.689 1.00 21.33 134 GLY B O 1
ATOM 3270 N N . PHE B 1 135 ? 25.710 -6.894 10.655 1.00 24.85 135 PHE B N 1
ATOM 3271 C CA . PHE B 1 135 ? 26.927 -7.231 11.382 1.00 23.81 135 PHE B CA 1
ATOM 3272 C C . PHE B 1 135 ? 26.604 -7.473 12.852 1.00 26.80 135 PHE B C 1
ATOM 3273 O O . PHE B 1 135 ? 25.623 -6.966 13.392 1.00 28.60 135 PHE B O 1
ATOM 3281 N N . LEU B 1 136 ? 27.472 -8.226 13.504 1.00 29.32 136 LEU B N 1
ATOM 3282 C CA . LEU B 1 136 ? 27.299 -8.600 14.899 1.00 27.26 136 LEU B CA 1
ATOM 3283 C C . LEU B 1 136 ? 28.145 -7.682 15.779 1.00 27.08 136 LEU B C 1
ATOM 3284 O O . LEU B 1 136 ? 29.336 -7.488 15.514 1.00 25.39 136 LEU B O 1
ATOM 3289 N N . LEU B 1 137 ? 27.527 -7.088 16.800 1.00 25.29 137 LEU B N 1
ATOM 3290 C CA . LEU B 1 137 ? 28.245 -6.222 17.730 1.00 18.35 137 LEU B CA 1
ATOM 3291 C C . LEU B 1 137 ? 28.315 -6.861 19.111 1.00 19.59 137 LEU B C 1
ATOM 3292 O O . LEU B 1 137 ? 27.284 -7.267 19.659 1.00 19.29 137 LEU B O 1
ATOM 3297 N N . LEU B 1 138 ? 29.526 -6.976 19.662 1.00 22.52 138 LEU B N 1
ATOM 3298 C CA . LEU B 1 138 ? 29.669 -7.585 20.985 1.00 23.92 138 LEU B CA 1
ATOM 3299 C C . LEU B 1 138 ? 30.974 -7.089 21.596 1.00 26.43 138 LEU B C 1
ATOM 3300 O O . LEU B 1 138 ? 31.899 -6.721 20.871 1.00 31.15 138 LEU B O 1
ATOM 3305 N N . ASP B 1 139 ? 31.063 -7.069 22.928 1.00 30.57 139 ASP B N 1
ATOM 3306 C CA . ASP B 1 139 ? 29.997 -7.139 23.937 1.00 27.09 139 ASP B CA 1
ATOM 3307 C C . ASP B 1 139 ? 29.255 -5.822 24.175 1.00 20.94 139 ASP B C 1
ATOM 3308 O O . ASP B 1 139 ? 29.896 -4.780 24.325 1.00 23.17 139 ASP B O 1
ATOM 3313 N N . VAL B 1 140 ? 27.922 -5.837 24.195 1.00 17.84 140 VAL B N 1
ATOM 3314 C CA . VAL B 1 140 ? 27.207 -4.580 24.418 1.00 22.74 140 VAL B CA 1
ATOM 3315 C C . VAL B 1 140 ? 26.679 -4.486 25.851 1.00 27.95 140 VAL B C 1
ATOM 3316 O O . VAL B 1 140 ? 25.640 -3.864 26.093 1.00 29.32 140 VAL B O 1
ATOM 3320 N N . GLY B 1 141 ? 27.457 -4.968 26.824 1.00 33.07 141 GLY B N 1
ATOM 3321 C CA . GLY B 1 141 ? 27.102 -4.765 28.222 1.00 35.04 141 GLY B CA 1
ATOM 3322 C C . GLY B 1 141 ? 26.897 -5.928 29.177 1.00 35.88 141 GLY B C 1
ATOM 3323 O O . GLY B 1 141 ? 26.442 -5.715 30.309 1.00 38.51 141 GLY B O 1
ATOM 3324 N N . ALA B 1 142 ? 27.256 -7.148 28.773 1.00 31.27 142 ALA B N 1
ATOM 3325 C CA . ALA B 1 142 ? 27.262 -8.254 29.729 1.00 30.03 142 ALA B CA 1
ATOM 3326 C C . ALA B 1 142 ? 28.315 -8.060 30.819 1.00 29.27 142 ALA B C 1
ATOM 3327 O O . ALA B 1 142 ? 28.066 -8.373 31.989 1.00 32.93 142 ALA B O 1
ATOM 3329 N N . ASN B 1 143 ? 29.505 -7.583 30.458 1.00 30.37 143 ASN B N 1
ATOM 3330 C CA . ASN B 1 143 ? 30.576 -7.374 31.433 1.00 35.18 143 ASN B CA 1
ATOM 3331 C C . ASN B 1 143 ? 31.294 -6.066 31.135 1.00 33.81 143 ASN B C 1
ATOM 3332 O O . ASN B 1 143 ? 32.047 -5.971 30.160 1.00 36.43 143 ASN B O 1
ATOM 3337 N N . VAL B 1 144 ? 31.083 -5.076 31.999 1.00 34.57 144 VAL B N 1
ATOM 3338 C CA . VAL B 1 144 ? 31.499 -3.706 31.716 1.00 36.87 144 VAL B CA 1
ATOM 3339 C C . VAL B 1 144 ? 33.021 -3.559 31.743 1.00 40.65 144 VAL B C 1
ATOM 3340 O O . VAL B 1 144 ? 33.590 -2.775 30.970 1.00 41.17 144 VAL B O 1
ATOM 3344 N N . ASP B 1 145 ? 33.700 -4.280 32.638 1.00 42.63 145 ASP B N 1
ATOM 3345 C CA . ASP B 1 145 ? 35.159 -4.290 32.717 1.00 45.77 145 ASP B CA 1
ATOM 3346 C C . ASP B 1 145 ? 35.660 -5.573 32.076 1.00 50.52 145 ASP B C 1
ATOM 3347 O O . ASP B 1 145 ? 35.354 -6.666 32.560 1.00 60.03 145 ASP B O 1
ATOM 3352 N N . ALA B 1 146 ? 36.428 -5.448 31.003 1.00 42.62 146 ALA B N 1
ATOM 3353 C CA . ALA B 1 146 ? 36.882 -6.598 30.240 1.00 33.24 146 ALA B CA 1
ATOM 3354 C C . ALA B 1 146 ? 38.401 -6.582 30.161 1.00 29.18 146 ALA B C 1
ATOM 3355 O O . ALA B 1 146 ? 39.030 -5.522 30.249 1.00 30.44 146 ALA B O 1
ATOM 3357 N N . LYS B 1 147 ? 38.985 -7.783 30.058 1.00 23.71 147 LYS B N 1
ATOM 3358 C CA . LYS B 1 147 ? 40.391 -8.009 29.766 1.00 23.00 147 LYS B CA 1
ATOM 3359 C C . LYS B 1 147 ? 40.563 -8.374 28.296 1.00 27.73 147 LYS B C 1
ATOM 3360 O O . LYS B 1 147 ? 39.600 -8.774 27.634 1.00 31.35 147 LYS B O 1
ATOM 3362 N N . PRO B 1 148 ? 41.783 -8.271 27.783 1.00 29.12 148 PRO B N 1
ATOM 3363 C CA . PRO B 1 148 ? 42.041 -8.529 26.365 1.00 29.32 148 PRO B CA 1
ATOM 3364 C C . PRO B 1 148 ? 41.653 -9.932 25.963 1.00 27.93 148 PRO B C 1
ATOM 3365 O O . PRO B 1 148 ? 41.157 -10.135 24.864 1.00 22.85 148 PRO B O 1
ATOM 3369 N N . GLU B 1 149 ? 41.872 -10.883 26.858 1.00 30.84 149 GLU B N 1
ATOM 3370 C CA . GLU B 1 149 ? 41.517 -12.272 26.619 1.00 28.40 149 GLU B CA 1
ATOM 3371 C C . GLU B 1 149 ? 40.006 -12.431 26.419 1.00 28.70 149 GLU B C 1
ATOM 3372 O O . GLU B 1 149 ? 39.575 -13.240 25.610 1.00 30.88 149 GLU B O 1
ATOM 3378 N N . HIS B 1 150 ? 39.206 -11.682 27.171 1.00 27.99 150 HIS B N 1
ATOM 3379 C CA . HIS B 1 150 ? 37.760 -11.742 27.013 1.00 25.14 150 HIS B CA 1
ATOM 3380 C C . HIS B 1 150 ? 37.361 -11.293 25.607 1.00 20.47 150 HIS B C 1
ATOM 3381 O O . HIS B 1 150 ? 36.539 -11.926 24.965 1.00 20.21 150 HIS B O 1
ATOM 3388 N N . LEU B 1 151 ? 37.970 -10.214 25.125 1.00 19.44 151 LEU B N 1
ATOM 3389 C CA . LEU B 1 151 ? 37.667 -9.719 23.788 1.00 20.27 151 LEU B CA 1
ATOM 3390 C C . LEU B 1 151 ? 38.071 -10.735 22.722 1.00 23.06 151 LEU B C 1
ATOM 3391 O O . LEU B 1 151 ? 37.365 -10.906 21.722 1.00 22.74 151 LEU B O 1
ATOM 3396 N N . VAL B 1 152 ? 39.192 -11.436 22.933 1.00 23.43 152 VAL B N 1
ATOM 3397 C CA . VAL B 1 152 ? 39.591 -12.486 21.998 1.00 25.27 152 VAL B CA 1
ATOM 3398 C C . VAL B 1 152 ? 38.521 -13.566 21.935 1.00 26.87 152 VAL B C 1
ATOM 3399 O O . VAL B 1 152 ? 38.123 -14.013 20.847 1.00 27.70 152 VAL B O 1
ATOM 3403 N N . GLN B 1 153 ? 38.011 -13.975 23.099 1.00 27.46 153 GLN B N 1
ATOM 3404 C CA . GLN B 1 153 ? 36.934 -14.959 23.110 1.00 28.29 153 GLN B CA 1
ATOM 3405 C C . GLN B 1 153 ? 35.681 -14.432 22.414 1.00 23.08 153 GLN B C 1
ATOM 3406 O O . GLN B 1 153 ? 34.991 -15.186 21.715 1.00 24.16 153 GLN B O 1
ATOM 3412 N N . TYR B 1 154 ? 35.373 -13.142 22.586 1.00 21.97 154 TYR B N 1
ATOM 3413 C CA . TYR B 1 154 ? 34.235 -12.559 21.875 1.00 21.67 154 TYR B CA 1
ATOM 3414 C C . TYR B 1 154 ? 34.434 -12.664 20.371 1.00 24.56 154 TYR B C 1
ATOM 3415 O O . TYR B 1 154 ? 33.495 -12.971 19.630 1.00 23.24 154 TYR B O 1
ATOM 3424 N N . ALA B 1 155 ? 35.656 -12.406 19.901 1.00 28.00 155 ALA B N 1
ATOM 3425 C CA . ALA B 1 155 ? 35.929 -12.509 18.472 1.00 29.50 155 ALA B CA 1
ATOM 3426 C C . ALA B 1 155 ? 35.712 -13.931 17.978 1.00 28.23 155 ALA B C 1
ATOM 3427 O O . ALA B 1 155 ? 35.103 -14.140 16.918 1.00 27.94 155 ALA B O 1
ATOM 3429 N N . ILE B 1 156 ? 36.168 -14.925 18.751 1.00 29.93 156 ILE B N 1
ATOM 3430 C CA . ILE B 1 156 ? 35.998 -16.318 18.332 1.00 30.56 156 ILE B CA 1
ATOM 3431 C C . ILE B 1 156 ? 34.517 -16.686 18.272 1.00 30.95 156 ILE B C 1
ATOM 3432 O O . ILE B 1 156 ? 34.045 -17.278 17.286 1.00 28.12 156 ILE B O 1
ATOM 3437 N N . MET B 1 157 ? 33.755 -16.319 19.316 1.00 29.79 157 MET B N 1
ATOM 3438 C CA . MET B 1 157 ? 32.330 -16.661 19.352 1.00 30.51 157 MET B CA 1
ATOM 3439 C C . MET B 1 157 ? 31.560 -15.935 18.250 1.00 29.04 157 MET B C 1
ATOM 3440 O O . MET B 1 157 ? 30.710 -16.526 17.571 1.00 26.18 157 MET B O 1
ATOM 3445 N N . GLY B 1 158 ? 31.828 -14.643 18.073 1.00 23.19 158 GLY B N 1
ATOM 3446 C CA . GLY B 1 158 ? 31.134 -13.907 17.036 1.00 23.08 158 GLY B CA 1
ATOM 3447 C C . GLY B 1 158 ? 31.429 -14.456 15.657 1.00 26.82 158 GLY B C 1
ATOM 3448 O O . GLY B 1 158 ? 30.539 -14.546 14.808 1.00 26.12 158 GLY B O 1
ATOM 3449 N N . SER B 1 159 ? 32.685 -14.834 15.418 1.00 31.00 159 SER B N 1
ATOM 3450 C CA . SER B 1 159 ? 33.043 -15.417 14.135 1.00 33.62 159 SER B CA 1
ATOM 3451 C C . SER B 1 159 ? 32.305 -16.728 13.916 1.00 31.57 159 SER B C 1
ATOM 3452 O O . SER B 1 159 ? 31.789 -16.982 12.822 1.00 30.49 159 SER B O 1
ATOM 3455 N N . VAL B 1 160 ? 32.227 -17.564 14.954 1.00 30.55 160 VAL B N 1
ATOM 3456 C CA . VAL B 1 160 ? 31.529 -18.837 14.814 1.00 31.73 160 VAL B CA 1
ATOM 3457 C C . VAL B 1 160 ? 30.060 -18.600 14.477 1.00 31.93 160 VAL B C 1
ATOM 3458 O O . VAL B 1 160 ? 29.500 -19.234 13.574 1.00 27.25 160 VAL B O 1
ATOM 3462 N N . TYR B 1 161 ? 29.424 -17.654 15.170 1.00 33.91 161 TYR B N 1
ATOM 3463 C CA . TYR B 1 161 ? 28.023 -17.356 14.889 1.00 34.39 161 TYR B CA 1
ATOM 3464 C C . TYR B 1 161 ? 27.844 -16.817 13.472 1.00 32.05 161 TYR B C 1
ATOM 3465 O O . TYR B 1 161 ? 26.928 -17.232 12.751 1.00 33.40 161 TYR B O 1
ATOM 3474 N N . SER B 1 162 ? 28.711 -15.890 13.060 1.00 28.47 162 SER B N 1
ATOM 3475 C CA . SER B 1 162 ? 28.603 -15.289 11.733 1.00 29.51 162 SER B CA 1
ATOM 3476 C C . SER B 1 162 ? 28.767 -16.339 10.638 1.00 31.16 162 SER B C 1
ATOM 3477 O O . SER B 1 162 ? 28.075 -16.305 9.614 1.00 27.64 162 SER B O 1
ATOM 3480 N N . GLN B 1 163 ? 29.659 -17.300 10.852 1.00 36.60 163 GLN B N 1
ATOM 3481 C CA . GLN B 1 163 ? 29.882 -18.345 9.860 1.00 40.47 163 GLN B CA 1
ATOM 3482 C C . GLN B 1 163 ? 28.730 -19.346 9.824 1.00 44.19 163 GLN B C 1
ATOM 3483 O O . GLN B 1 163 ? 28.196 -19.650 8.751 1.00 45.93 163 GLN B O 1
ATOM 3489 N N . GLN B 1 164 ? 28.334 -19.872 10.987 1.00 46.65 164 GLN B N 1
ATOM 3490 C CA . GLN B 1 164 ? 27.348 -20.951 11.050 1.00 47.30 164 GLN B CA 1
ATOM 3491 C C . GLN B 1 164 ? 25.914 -20.468 10.854 1.00 47.72 164 GLN B C 1
ATOM 3492 O O . GLN B 1 164 ? 25.119 -21.141 10.191 1.00 51.52 164 GLN B O 1
ATOM 3498 N N . VAL B 1 165 ? 25.544 -19.344 11.455 1.00 43.82 165 VAL B N 1
ATOM 3499 C CA . VAL B 1 165 ? 24.156 -18.890 11.390 1.00 39.22 165 VAL B CA 1
ATOM 3500 C C . VAL B 1 165 ? 23.949 -17.880 10.270 1.00 36.87 165 VAL B C 1
ATOM 3501 O O . VAL B 1 165 ? 22.963 -17.946 9.534 1.00 36.10 165 VAL B O 1
ATOM 3505 N N . ARG B 1 166 ? 24.868 -16.938 10.116 1.00 38.66 166 ARG B N 1
ATOM 3506 C CA . ARG B 1 166 ? 24.736 -15.891 9.118 1.00 38.04 166 ARG B CA 1
ATOM 3507 C C . ARG B 1 166 ? 25.308 -16.278 7.758 1.00 37.57 166 ARG B C 1
ATOM 3508 O O . ARG B 1 166 ? 25.204 -15.489 6.813 1.00 37.98 166 ARG B O 1
ATOM 3516 N N . GLY B 1 167 ? 25.909 -17.461 7.634 1.00 36.69 167 GLY B N 1
ATOM 3517 C CA . GLY B 1 167 ? 26.420 -17.935 6.350 1.00 34.94 167 GLY B CA 1
ATOM 3518 C C . GLY B 1 167 ? 27.541 -17.120 5.739 1.00 32.79 167 GLY B C 1
ATOM 3519 O O . GLY B 1 167 ? 27.666 -17.072 4.509 1.00 38.35 167 GLY B O 1
ATOM 3520 N N . VAL B 1 168 ? 28.375 -16.497 6.558 1.00 30.48 168 VAL B N 1
ATOM 3521 C CA . VAL B 1 168 ? 29.549 -15.774 6.080 1.00 32.48 168 VAL B CA 1
ATOM 3522 C C . VAL B 1 168 ? 30.735 -16.727 6.142 1.00 35.67 168 VAL B C 1
ATOM 3523 O O . VAL B 1 168 ? 31.089 -17.209 7.221 1.00 34.49 168 VAL B O 1
ATOM 3527 N N . THR B 1 169 ? 31.338 -17.009 4.985 1.00 40.31 169 THR B N 1
ATOM 3528 C CA . THR B 1 169 ? 32.364 -18.048 4.906 1.00 46.40 169 THR B CA 1
ATOM 3529 C C . THR B 1 169 ? 33.578 -17.710 5.763 1.00 48.29 169 THR B C 1
ATOM 3530 O O . THR B 1 169 ? 34.086 -18.565 6.502 1.00 51.18 169 THR B O 1
ATOM 3534 N N . SER B 1 170 ? 34.081 -16.480 5.655 1.00 43.67 170 SER B N 1
ATOM 3535 C CA . SER B 1 170 ? 35.269 -16.047 6.393 1.00 43.92 170 SER B CA 1
ATOM 3536 C C . SER B 1 170 ? 34.967 -14.727 7.091 1.00 37.26 170 SER B C 1
ATOM 3537 O O . SER B 1 170 ? 35.300 -13.647 6.581 1.00 33.80 170 SER B O 1
ATOM 3540 N N . PRO B 1 171 ? 34.327 -14.776 8.258 1.00 33.97 171 PRO B N 1
ATOM 3541 C CA . PRO B 1 171 ? 33.854 -13.535 8.890 1.00 28.54 171 PRO B CA 1
ATOM 3542 C C . PRO B 1 171 ? 34.995 -12.566 9.159 1.00 26.36 171 PRO B C 1
ATOM 3543 O O . PRO B 1 171 ? 36.005 -12.914 9.776 1.00 28.43 171 PRO B O 1
ATOM 3547 N N . ARG B 1 172 ? 34.827 -11.346 8.671 1.00 21.15 172 ARG B N 1
ATOM 3548 C CA . ARG B 1 172 ? 35.775 -10.278 8.933 1.00 22.28 172 ARG B CA 1
ATOM 3549 C C . ARG B 1 172 ? 35.543 -9.757 10.347 1.00 23.97 172 ARG B C 1
ATOM 3550 O O . ARG B 1 172 ? 34.423 -9.350 10.688 1.00 22.43 172 ARG B O 1
ATOM 3558 N N . VAL B 1 173 ? 36.584 -9.811 11.174 1.00 22.92 173 VAL B N 1
ATOM 3559 C CA . VAL B 1 173 ? 36.525 -9.372 12.564 1.00 20.35 173 VAL B CA 1
ATOM 3560 C C . VAL B 1 173 ? 37.307 -8.076 12.695 1.00 19.33 173 VAL B C 1
ATOM 3561 O O . VAL B 1 173 ? 38.510 -8.037 12.406 1.00 17.47 173 VAL B O 1
ATOM 3565 N N . GLY B 1 174 ? 36.636 -7.025 13.157 1.00 17.82 174 GLY B N 1
ATOM 3566 C CA . GLY B 1 174 ? 37.277 -5.751 13.400 1.00 17.52 174 GLY B CA 1
ATOM 3567 C C . GLY B 1 174 ? 37.207 -5.400 14.873 1.00 18.65 174 GLY B C 1
ATOM 3568 O O . GLY B 1 174 ? 36.263 -5.776 15.572 1.00 21.50 174 GLY B O 1
ATOM 3569 N N . LEU B 1 175 ? 38.221 -4.672 15.340 1.00 17.39 175 LEU B N 1
ATOM 3570 C CA . LEU B 1 175 ? 38.285 -4.203 16.719 1.00 20.80 175 LEU B CA 1
ATOM 3571 C C . LEU B 1 175 ? 37.804 -2.757 16.732 1.00 20.04 175 LEU B C 1
ATOM 3572 O O . LEU B 1 175 ? 38.379 -1.901 16.046 1.00 17.21 175 LEU B O 1
ATOM 3577 N N . LEU B 1 176 ? 36.719 -2.493 17.462 1.00 20.80 176 LEU B N 1
ATOM 3578 C CA . LEU B 1 176 ? 36.210 -1.126 17.496 1.00 22.79 176 LEU B CA 1
ATOM 3579 C C . LEU B 1 176 ? 37.264 -0.216 18.115 1.00 21.00 176 LEU B C 1
ATOM 3580 O O . LEU B 1 176 ? 37.780 -0.499 19.196 1.00 18.21 176 LEU B O 1
ATOM 3585 N N . ASN B 1 177 ? 37.611 0.860 17.414 1.00 20.52 177 ASN B N 1
ATOM 3586 C CA . ASN B 1 177 ? 38.746 1.663 17.845 1.00 24.02 177 ASN B CA 1
ATOM 3587 C C . ASN B 1 177 ? 38.593 3.084 17.337 1.00 23.49 177 ASN B C 1
ATOM 3588 O O . ASN B 1 177 ? 37.685 3.394 16.564 1.00 23.35 177 ASN B O 1
ATOM 3593 N N . VAL B 1 178 ? 39.509 3.948 17.797 1.00 25.83 178 VAL B N 1
ATOM 3594 C CA . VAL B 1 178 ? 39.540 5.364 17.420 1.00 29.03 178 VAL B CA 1
ATOM 3595 C C . VAL B 1 178 ? 40.373 5.658 16.179 1.00 34.82 178 VAL B C 1
ATOM 3596 O O . VAL B 1 178 ? 40.378 6.805 15.712 1.00 38.31 178 VAL B O 1
ATOM 3600 N N . GLY B 1 179 ? 41.119 4.687 15.663 1.00 37.84 179 GLY B N 1
ATOM 3601 C CA . GLY B 1 179 ? 41.916 4.905 14.467 1.00 39.66 179 GLY B CA 1
ATOM 3602 C C . GLY B 1 179 ? 42.249 3.595 13.789 1.00 41.76 179 GLY B C 1
ATOM 3603 O O . GLY B 1 179 ? 42.016 2.511 14.329 1.00 45.16 179 GLY B O 1
ATOM 3604 N N . THR B 1 180 ? 42.770 3.704 12.564 1.00 40.70 180 THR B N 1
ATOM 3605 C CA . THR B 1 180 ? 43.199 2.510 11.844 1.00 42.92 180 THR B CA 1
ATOM 3606 C C . THR B 1 180 ? 44.584 2.018 12.262 1.00 43.65 180 THR B C 1
ATOM 3607 O O . THR B 1 180 ? 44.869 0.820 12.134 1.00 46.85 180 THR B O 1
ATOM 3611 N N . GLU B 1 181 ? 45.448 2.897 12.765 1.00 40.96 181 GLU B N 1
ATOM 3612 C CA . GLU B 1 181 ? 46.812 2.494 13.094 1.00 42.89 181 GLU B CA 1
ATOM 3613 C C . GLU B 1 181 ? 46.871 1.498 14.255 1.00 43.43 181 GLU B C 1
ATOM 3614 O O . GLU B 1 181 ? 46.024 1.490 15.159 1.00 39.36 181 GLU B O 1
ATOM 3620 N N . ASP B 1 182 ? 47.934 0.685 14.232 1.00 44.52 182 ASP B N 1
ATOM 3621 C CA . ASP B 1 182 ? 48.118 -0.407 15.182 1.00 44.55 182 ASP B CA 1
ATOM 3622 C C . ASP B 1 182 ? 48.230 0.105 16.606 1.00 40.35 182 ASP B C 1
ATOM 3623 O O . ASP B 1 182 ? 47.832 -0.590 17.548 1.00 43.19 182 ASP B O 1
ATOM 3628 N N . LYS B 1 183 ? 48.812 1.286 16.792 1.00 36.34 183 LYS B N 1
ATOM 3629 C CA . LYS B 1 183 ? 49.010 1.838 18.123 1.00 38.75 183 LYS B CA 1
ATOM 3630 C C . LYS B 1 183 ? 47.800 2.631 18.625 1.00 33.94 183 LYS B C 1
ATOM 3631 O O . LYS B 1 183 ? 47.920 3.339 19.625 1.00 33.50 183 LYS B O 1
ATOM 3633 N N . LYS B 1 184 ? 46.668 2.592 17.923 1.00 29.97 184 LYS B N 1
ATOM 3634 C CA . LYS B 1 184 ? 45.521 3.357 18.379 1.00 29.16 184 LYS B CA 1
ATOM 3635 C C . LYS B 1 184 ? 44.808 2.643 19.532 1.00 27.98 184 LYS B C 1
ATOM 3636 O O . LYS B 1 184 ? 44.881 1.418 19.687 1.00 29.54 184 LYS B O 1
ATOM 3642 N N . GLY B 1 185 ? 44.087 3.426 20.321 1.00 24.64 185 GLY B N 1
ATOM 3643 C CA . GLY B 1 185 ? 43.185 2.925 21.341 1.00 25.05 185 GLY B CA 1
ATOM 3644 C C . GLY B 1 185 ? 43.702 3.184 22.746 1.00 25.84 185 GLY B C 1
ATOM 3645 O O . GLY B 1 185 ? 44.820 3.650 22.965 1.00 30.59 185 GLY B O 1
ATOM 3646 N N . ASN B 1 186 ? 42.853 2.859 23.718 1.00 27.46 186 ASN B N 1
ATOM 3647 C CA . ASN B 1 186 ? 43.293 2.921 25.102 1.00 29.60 186 ASN B CA 1
ATOM 3648 C C . ASN B 1 186 ? 44.064 1.638 25.416 1.00 30.70 186 ASN B C 1
ATOM 3649 O O . ASN B 1 186 ? 44.241 0.775 24.553 1.00 31.70 186 ASN B O 1
ATOM 3654 N N . GLU B 1 187 ? 44.516 1.488 26.663 1.00 29.93 187 GLU B N 1
ATOM 3655 C CA . GLU B 1 187 ? 45.397 0.367 26.992 1.00 30.17 187 GLU B CA 1
ATOM 3656 C C . GLU B 1 187 ? 44.738 -0.967 26.646 1.00 28.02 187 GLU B C 1
ATOM 3657 O O . GLU B 1 187 ? 45.333 -1.824 25.965 1.00 26.21 187 GLU B O 1
ATOM 3659 N N . LEU B 1 188 ? 43.480 -1.133 27.059 1.00 26.07 188 LEU B N 1
ATOM 3660 C CA . LEU B 1 188 ? 42.779 -2.378 26.784 1.00 27.26 188 LEU B CA 1
ATOM 3661 C C . LEU B 1 188 ? 42.710 -2.651 25.284 1.00 27.36 188 LEU B C 1
ATOM 3662 O O . LEU B 1 188 ? 42.998 -3.766 24.829 1.00 29.47 188 LEU B O 1
ATOM 3667 N N . THR B 1 189 ? 42.396 -1.625 24.496 1.00 23.38 189 THR B N 1
ATOM 3668 C CA . THR B 1 189 ? 42.159 -1.828 23.072 1.00 26.38 189 THR B CA 1
ATOM 3669 C C . THR B 1 189 ? 43.438 -2.126 22.292 1.00 22.46 189 THR B C 1
ATOM 3670 O O . THR B 1 189 ? 43.428 -2.993 21.414 1.00 23.35 189 THR B O 1
ATOM 3674 N N . LYS B 1 190 ? 44.547 -1.431 22.577 1.00 25.49 190 LYS B N 1
ATOM 3675 C CA . LYS B 1 190 ? 45.774 -1.746 21.840 1.00 31.16 190 LYS B CA 1
ATOM 3676 C C . LYS B 1 190 ? 46.296 -3.129 22.212 1.00 29.77 190 LYS B C 1
ATOM 3677 O O . LYS B 1 190 ? 46.794 -3.868 21.347 1.00 33.60 190 LYS B O 1
ATOM 3683 N N . GLN B 1 191 ? 46.191 -3.501 23.499 1.00 25.48 191 GLN B N 1
ATOM 3684 C CA . GLN B 1 191 ? 46.597 -4.850 23.903 1.00 29.04 191 GLN B CA 1
ATOM 3685 C C . GLN B 1 191 ? 45.759 -5.901 23.193 1.00 26.10 191 GLN B C 1
ATOM 3686 O O . GLN B 1 191 ? 46.291 -6.888 22.656 1.00 26.00 191 GLN B O 1
ATOM 3692 N N . THR B 1 192 ? 44.448 -5.672 23.136 1.00 25.09 192 THR B N 1
ATOM 3693 C CA . THR B 1 192 ? 43.580 -6.585 22.412 1.00 22.09 192 THR B CA 1
ATOM 3694 C C . THR B 1 192 ? 43.981 -6.646 20.947 1.00 21.66 192 THR B C 1
ATOM 3695 O O . THR B 1 192 ? 43.995 -7.723 20.350 1.00 20.70 192 THR B O 1
ATOM 3699 N N . PHE B 1 193 ? 44.347 -5.5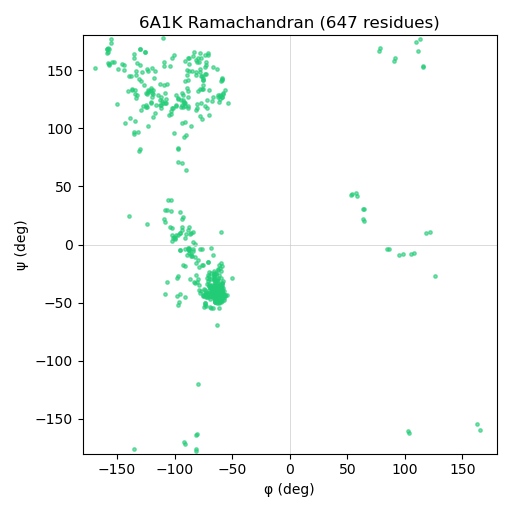07 20.353 1.00 22.19 193 PHE B N 1
ATOM 3700 C CA . PHE B 1 193 ? 44.748 -5.536 18.954 1.00 24.21 193 PHE B CA 1
ATOM 3701 C C . PHE B 1 193 ? 45.923 -6.483 18.745 1.00 27.64 193 PHE B C 1
ATOM 3702 O O . PHE B 1 193 ? 45.922 -7.285 17.799 1.00 32.19 193 PHE B O 1
ATOM 3710 N N . GLN B 1 194 ? 46.928 -6.430 19.628 1.00 26.89 194 GLN B N 1
ATOM 3711 C CA . GLN B 1 194 ? 48.080 -7.306 19.409 1.00 23.37 194 GLN B CA 1
ATOM 3712 C C . GLN B 1 194 ? 47.692 -8.774 19.562 1.00 25.74 194 GLN B C 1
ATOM 3713 O O . GLN B 1 194 ? 48.054 -9.619 18.719 1.00 32.53 194 GLN B O 1
ATOM 3715 N N . ILE B 1 195 ? 46.879 -9.090 20.575 1.00 25.38 195 ILE B N 1
ATOM 3716 C CA . ILE B 1 195 ? 46.491 -10.492 20.745 1.00 27.56 195 ILE B CA 1
ATOM 3717 C C . ILE B 1 195 ? 45.617 -10.963 19.585 1.00 28.97 195 ILE B C 1
ATOM 3718 O O . ILE B 1 195 ? 45.770 -12.088 19.094 1.00 27.88 195 ILE B O 1
ATOM 3723 N N . LEU B 1 196 ? 44.681 -10.123 19.135 1.00 32.75 196 LEU B N 1
ATOM 3724 C CA . LEU B 1 196 ? 43.801 -10.505 18.036 1.00 31.33 196 LEU B CA 1
ATOM 3725 C C . LEU B 1 196 ? 44.605 -10.756 16.770 1.00 32.47 196 LEU B C 1
ATOM 3726 O O . LEU B 1 196 ? 44.303 -11.681 16.001 1.00 30.41 196 LEU B O 1
ATOM 3731 N N . LYS B 1 197 ? 45.633 -9.932 16.535 1.00 32.48 197 LYS B N 1
ATOM 3732 C CA . LYS B 1 197 ? 46.505 -10.160 15.388 1.00 35.42 197 LYS B CA 1
ATOM 3733 C C . LYS B 1 197 ? 47.221 -11.500 15.484 1.00 35.02 197 LYS B C 1
ATOM 3734 O O . LYS B 1 197 ? 47.554 -12.099 14.453 1.00 34.25 197 LYS B O 1
ATOM 3740 N N . GLU B 1 198 ? 47.470 -11.993 16.699 1.00 33.00 198 GLU B N 1
ATOM 3741 C CA . GLU B 1 198 ? 48.141 -13.282 16.831 1.00 36.58 198 GLU B CA 1
ATOM 3742 C C . GLU B 1 198 ? 47.178 -14.455 17.015 1.00 38.95 198 GLU B C 1
ATOM 3743 O O . GLU B 1 198 ? 47.625 -15.567 17.307 1.00 42.82 198 GLU B O 1
ATOM 3749 N N . THR B 1 199 ? 45.877 -14.236 16.845 1.00 37.01 199 THR B N 1
ATOM 3750 C CA . THR B 1 199 ? 44.856 -15.247 17.106 1.00 33.74 199 THR B CA 1
ATOM 3751 C C . THR B 1 199 ? 44.589 -16.121 15.884 1.00 36.83 199 THR B C 1
ATOM 3752 O O . THR B 1 199 ? 44.327 -15.615 14.787 1.00 34.33 199 THR B O 1
ATOM 3756 N N . ALA B 1 200 ? 44.683 -17.440 16.079 1.00 38.08 200 ALA B N 1
ATOM 3757 C CA . ALA B 1 200 ? 44.700 -18.361 14.951 1.00 44.94 200 ALA B CA 1
ATOM 3758 C C . ALA B 1 200 ? 43.336 -18.509 14.288 1.00 49.45 200 ALA B C 1
ATOM 3759 O O . ALA B 1 200 ? 43.250 -18.564 13.057 1.00 55.16 200 ALA B O 1
ATOM 3760 N N . ASN B 1 201 ? 42.263 -18.585 15.068 1.00 48.81 201 ASN B N 1
ATOM 3761 C CA . ASN B 1 201 ? 40.985 -19.074 14.556 1.00 51.34 201 ASN B CA 1
ATOM 3762 C C . ASN B 1 201 ? 40.090 -17.996 13.934 1.00 51.51 201 ASN B C 1
ATOM 3763 O O . ASN B 1 201 ? 38.903 -18.264 13.696 1.00 52.52 201 ASN B O 1
ATOM 3765 N N . ILE B 1 202 ? 40.607 -16.795 13.665 1.00 44.90 202 ILE B N 1
ATOM 3766 C CA . ILE B 1 202 ? 39.770 -15.700 13.190 1.00 39.31 202 ILE B CA 1
ATOM 3767 C C . ILE B 1 202 ? 40.408 -15.015 11.987 1.00 34.86 202 ILE B C 1
ATOM 3768 O O . ILE B 1 202 ? 41.620 -15.076 11.771 1.00 32.11 202 ILE B O 1
ATOM 3773 N N . ASN B 1 203 ? 39.550 -14.367 11.191 1.00 30.62 203 ASN B N 1
ATOM 3774 C CA . ASN B 1 203 ? 39.959 -13.503 10.083 1.00 28.99 203 ASN B CA 1
ATOM 3775 C C . ASN B 1 203 ? 39.945 -12.055 10.574 1.00 26.69 203 ASN B C 1
ATOM 3776 O O . ASN B 1 203 ? 38.996 -11.302 10.352 1.00 26.13 203 ASN B O 1
ATOM 3781 N N . PHE B 1 204 ? 41.038 -11.660 11.236 1.00 27.36 204 PHE B N 1
ATOM 3782 C CA . PHE B 1 204 ? 41.157 -10.333 11.837 1.00 27.11 204 PHE B CA 1
ATOM 3783 C C . PHE B 1 204 ? 41.563 -9.307 10.780 1.00 28.52 204 PHE B C 1
ATOM 3784 O O . PHE B 1 204 ? 42.682 -9.362 10.260 1.00 28.12 204 PHE B O 1
ATOM 3792 N N . ILE B 1 205 ? 40.683 -8.340 10.498 1.00 25.98 205 ILE B N 1
ATOM 3793 C CA . ILE B 1 205 ? 40.976 -7.309 9.506 1.00 26.50 205 ILE B CA 1
ATOM 3794 C C . ILE B 1 205 ? 41.445 -6.003 10.130 1.00 25.74 205 ILE B C 1
ATOM 3795 O O . ILE B 1 205 ? 41.682 -5.028 9.402 1.00 26.49 205 ILE B O 1
ATOM 3800 N N . GLY B 1 206 ? 41.623 -5.959 11.442 1.00 22.23 206 GLY B N 1
ATOM 3801 C CA . GLY B 1 206 ? 42.201 -4.800 12.084 1.00 20.53 206 GLY B CA 1
ATOM 3802 C C . GLY B 1 206 ? 41.192 -3.920 12.787 1.00 22.58 206 GLY B C 1
ATOM 3803 O O . GLY B 1 206 ? 40.068 -4.318 13.099 1.00 22.99 206 GLY B O 1
ATOM 3804 N N . ASN B 1 207 ? 41.629 -2.692 13.056 1.00 23.38 207 ASN B N 1
ATOM 3805 C CA . ASN B 1 207 ? 40.798 -1.708 13.729 1.00 22.98 207 ASN B CA 1
ATOM 3806 C C . ASN B 1 207 ? 39.748 -1.156 12.767 1.00 28.09 207 ASN B C 1
ATOM 3807 O O . ASN B 1 207 ? 40.007 -0.998 11.572 1.00 30.20 207 ASN B O 1
ATOM 3812 N N . VAL B 1 208 ? 38.541 -0.899 13.281 1.00 28.94 208 VAL B N 1
ATOM 3813 C CA . VAL B 1 208 ? 37.475 -0.271 12.505 1.00 24.11 208 VAL B CA 1
ATOM 3814 C C . VAL B 1 208 ? 36.938 0.905 13.311 1.00 23.90 208 VAL B C 1
ATOM 3815 O O . VAL B 1 208 ? 36.877 0.844 14.542 1.00 22.61 208 VAL B O 1
ATOM 3819 N N . GLU B 1 209 ? 36.635 2.007 12.628 1.00 27.60 209 GLU B N 1
ATOM 3820 C CA . GLU B 1 209 ? 36.093 3.184 13.294 1.00 30.21 209 GLU B CA 1
ATOM 3821 C C . GLU B 1 209 ? 34.571 3.126 13.353 1.0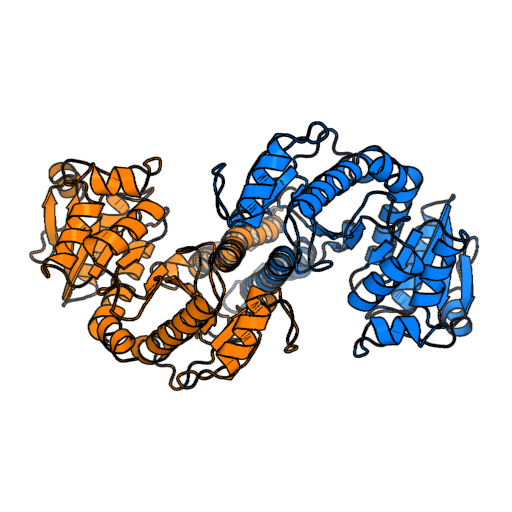0 29.54 209 GLU B C 1
ATOM 3822 O O . GLU B 1 209 ? 33.921 2.520 12.496 1.00 28.26 209 GLU B O 1
ATOM 3828 N N . ALA B 1 210 ? 34.006 3.745 14.399 1.00 27.14 210 ALA B N 1
ATOM 3829 C CA . ALA B 1 210 ? 32.566 3.644 14.628 1.00 25.93 210 ALA B CA 1
ATOM 3830 C C . ALA B 1 210 ? 31.762 4.267 13.490 1.00 26.10 210 ALA B C 1
ATOM 3831 O O . ALA B 1 210 ? 30.665 3.791 13.170 1.00 26.16 210 ALA B O 1
ATOM 3833 N N . ARG B 1 211 ? 32.319 5.285 12.830 1.00 28.44 211 ARG B N 1
ATOM 3834 C CA . ARG B 1 211 ? 31.625 5.977 11.754 1.00 30.43 211 ARG B CA 1
ATOM 3835 C C . ARG B 1 211 ? 31.261 5.046 10.599 1.00 26.35 211 ARG B C 1
ATOM 3836 O O . ARG B 1 211 ? 30.303 5.321 9.871 1.00 23.49 211 ARG B O 1
ATOM 3840 N N . ASP B 1 212 ? 31.960 3.926 10.443 1.00 25.56 212 ASP B N 1
ATOM 3841 C CA . ASP B 1 212 ? 31.705 3.019 9.334 1.00 25.80 212 ASP B CA 1
ATOM 3842 C C . ASP B 1 212 ? 30.885 1.796 9.725 1.00 25.38 212 ASP B C 1
ATOM 3843 O O . ASP B 1 212 ? 30.680 0.921 8.878 1.00 22.69 212 ASP B O 1
ATOM 3848 N N . LEU B 1 213 ? 30.388 1.721 10.968 1.00 25.89 213 LEU B N 1
ATOM 3849 C CA . LEU B 1 213 ? 29.726 0.486 11.400 1.00 27.30 213 LEU B CA 1
ATOM 3850 C C . LEU B 1 213 ? 28.564 0.114 10.481 1.00 26.83 213 LEU B C 1
ATOM 3851 O O . LEU B 1 213 ? 28.363 -1.066 10.163 1.00 24.89 213 LEU B O 1
ATOM 3856 N N . LEU B 1 214 ? 27.787 1.098 10.045 1.00 25.58 214 LEU B N 1
ATOM 3857 C CA . LEU B 1 214 ? 26.608 0.798 9.247 1.00 29.09 214 LEU B CA 1
ATOM 3858 C C . LEU B 1 214 ? 26.925 0.590 7.772 1.00 32.27 214 LEU B C 1
ATOM 3859 O O . LEU B 1 214 ? 26.003 0.327 6.994 1.00 27.57 214 LEU B O 1
ATOM 3864 N N . ASP B 1 215 ? 28.199 0.699 7.381 1.00 36.97 215 ASP B N 1
ATOM 3865 C CA . ASP B 1 215 ? 28.640 0.563 5.998 1.00 36.42 215 ASP B CA 1
ATOM 3866 C C . ASP B 1 215 ? 29.399 -0.735 5.734 1.00 29.04 215 ASP B C 1
ATOM 3867 O O . ASP B 1 215 ? 30.248 -0.775 4.855 1.00 29.49 215 ASP B O 1
ATOM 3872 N N . ASP B 1 216 ? 29.102 -1.802 6.467 1.00 27.35 216 ASP B N 1
ATOM 3873 C CA . ASP B 1 216 ? 29.711 -3.116 6.228 1.00 31.78 216 ASP B CA 1
ATOM 3874 C C . ASP B 1 216 ? 31.241 -3.090 6.304 1.00 31.77 216 ASP B C 1
ATOM 3875 O O . ASP B 1 216 ? 31.924 -3.689 5.469 1.00 33.84 216 ASP B O 1
ATOM 3880 N N . VAL B 1 217 ? 31.789 -2.415 7.319 1.00 26.67 217 VAL B N 1
ATOM 3881 C CA . VAL B 1 217 ? 33.239 -2.436 7.526 1.00 27.35 217 VAL B CA 1
ATOM 3882 C C . VAL B 1 217 ? 33.713 -3.802 8.034 1.00 28.20 217 VAL B C 1
ATOM 3883 O O . VAL B 1 217 ? 34.881 -4.173 7.847 1.00 28.51 217 VAL B O 1
ATOM 3887 N N . ALA B 1 218 ? 32.841 -4.553 8.710 1.00 23.95 218 ALA B N 1
ATOM 3888 C CA . ALA B 1 218 ? 33.212 -5.837 9.292 1.00 23.68 218 ALA B CA 1
ATOM 3889 C C . ALA B 1 218 ? 31.959 -6.688 9.471 1.00 25.52 218 ALA B C 1
ATOM 3890 O O . ALA B 1 218 ? 30.842 -6.171 9.554 1.00 27.97 218 ALA B O 1
ATOM 3892 N N . ASP B 1 219 ? 32.157 -8.009 9.503 1.00 20.24 219 ASP B N 1
ATOM 3893 C CA . ASP B 1 219 ? 31.058 -8.920 9.815 1.00 21.17 219 ASP B CA 1
ATOM 3894 C C . ASP B 1 219 ? 30.839 -9.065 11.317 1.00 20.28 219 ASP B C 1
ATOM 3895 O O . ASP B 1 219 ? 29.711 -9.317 11.755 1.00 21.95 219 ASP B O 1
ATOM 3900 N N . VAL B 1 220 ? 31.914 -8.971 12.095 1.00 21.89 220 VAL B N 1
ATOM 3901 C CA . VAL B 1 220 ? 31.916 -9.091 13.547 1.00 21.32 220 VAL B CA 1
ATOM 3902 C C . VAL B 1 220 ? 32.745 -7.942 14.096 1.00 23.51 220 VAL B C 1
ATOM 3903 O O . VAL B 1 220 ? 33.903 -7.776 13.702 1.00 21.52 220 VAL B O 1
ATOM 3907 N N . VAL B 1 221 ? 32.171 -7.167 15.016 1.00 24.61 221 VAL B N 1
ATOM 3908 C CA . VAL B 1 221 ? 32.844 -6.015 15.613 1.00 18.85 221 VAL B CA 1
ATOM 3909 C C . VAL B 1 221 ? 32.941 -6.216 17.120 1.00 22.54 221 VAL B C 1
ATOM 3910 O O . VAL B 1 221 ? 31.919 -6.395 17.809 1.00 23.46 221 VAL B O 1
ATOM 3914 N N . VAL B 1 222 ? 34.179 -6.174 17.627 1.00 23.43 222 VAL B N 1
ATOM 3915 C CA . VAL B 1 222 ? 34.493 -6.556 18.995 1.00 20.72 222 VAL B CA 1
ATOM 3916 C C . VAL B 1 222 ? 34.845 -5.325 19.827 1.00 19.48 222 VAL B C 1
ATOM 3917 O O . VAL B 1 222 ? 35.592 -4.434 19.389 1.00 17.06 222 VAL B O 1
ATOM 3921 N N . THR B 1 223 ? 34.314 -5.296 21.044 1.00 20.15 223 THR B N 1
ATOM 3922 C CA . THR B 1 223 ? 34.560 -4.200 21.969 1.00 25.36 223 THR B CA 1
ATOM 3923 C C . THR B 1 223 ? 34.324 -4.700 23.389 1.00 21.67 223 THR B C 1
ATOM 3924 O O . THR B 1 223 ? 33.805 -5.795 23.608 1.00 18.78 223 THR B O 1
ATOM 3928 N N . ASP B 1 224 ? 34.731 -3.891 24.357 1.00 21.13 224 ASP B N 1
ATOM 3929 C CA . ASP B 1 224 ? 34.355 -4.190 25.725 1.00 21.98 224 ASP B CA 1
ATOM 3930 C C . ASP B 1 224 ? 32.920 -3.728 25.996 1.00 22.96 224 ASP B C 1
ATOM 3931 O O . ASP B 1 224 ? 32.368 -2.887 25.285 1.00 25.43 224 ASP B O 1
ATOM 3936 N N . GLY B 1 225 ? 32.327 -4.294 27.052 1.00 19.39 225 GLY B N 1
ATOM 3937 C CA . GLY B 1 225 ? 30.915 -4.075 27.335 1.00 17.70 225 GLY B CA 1
ATOM 3938 C C . GLY B 1 225 ? 30.533 -2.623 27.574 1.00 17.47 225 GLY B C 1
ATOM 3939 O O . GLY B 1 225 ? 29.434 -2.201 27.215 1.00 19.14 225 GLY B O 1
ATOM 3940 N N . PHE B 1 226 ? 31.418 -1.844 28.202 1.00 15.49 226 PHE B N 1
ATOM 3941 C CA . PHE B 1 226 ? 31.115 -0.434 28.438 1.00 19.39 226 PHE B CA 1
ATOM 3942 C C . PHE B 1 226 ? 31.039 0.335 27.121 1.00 21.21 226 PHE B C 1
ATOM 3943 O O . PHE B 1 226 ? 30.025 0.986 26.820 1.00 25.25 226 PHE B O 1
ATOM 3951 N N . THR B 1 227 ? 32.100 0.249 26.313 1.00 19.86 227 THR B N 1
ATOM 3952 C CA . THR B 1 227 ? 32.112 0.914 25.009 1.00 19.74 227 THR B CA 1
ATOM 3953 C C . THR B 1 227 ? 31.029 0.362 24.087 1.00 17.94 227 THR B C 1
ATOM 3954 O O . THR B 1 227 ? 30.370 1.121 23.369 1.00 17.07 227 THR B O 1
ATOM 3958 N N . GLY B 1 228 ? 30.832 -0.959 24.086 1.00 17.48 228 GLY B N 1
ATOM 3959 C CA . GLY B 1 228 ? 29.812 -1.546 23.226 1.00 17.85 228 GLY B CA 1
ATOM 3960 C C . GLY B 1 228 ? 28.408 -1.110 23.604 1.00 22.38 228 GLY B C 1
ATOM 3961 O O . GLY B 1 228 ? 27.568 -0.850 22.735 1.00 24.49 228 GLY B O 1
ATOM 3962 N N . ASN B 1 229 ? 28.132 -1.041 24.907 1.00 17.29 229 ASN B N 1
ATOM 3963 C CA . ASN B 1 229 ? 26.850 -0.528 25.369 1.00 17.24 229 ASN B CA 1
ATOM 3964 C C . ASN B 1 229 ? 26.652 0.921 24.934 1.00 18.30 229 ASN B C 1
ATOM 3965 O O . ASN B 1 229 ? 25.597 1.277 24.382 1.00 16.69 229 ASN B O 1
ATOM 3970 N N . VAL B 1 230 ? 27.672 1.767 25.142 1.00 19.40 230 VAL B N 1
ATOM 3971 C CA . VAL B 1 230 ? 27.574 3.168 24.714 1.00 21.00 230 VAL B CA 1
ATOM 3972 C C . VAL B 1 230 ? 27.373 3.270 23.198 1.00 19.17 230 VAL B C 1
ATOM 3973 O O . VAL B 1 230 ? 26.573 4.077 22.715 1.00 19.76 230 VAL B O 1
ATOM 3977 N N . THR B 1 231 ? 28.080 2.446 22.426 1.00 18.25 231 THR B N 1
ATOM 3978 C CA . THR B 1 231 ? 27.972 2.506 20.973 1.00 16.65 231 THR B CA 1
ATOM 3979 C C . THR B 1 231 ? 26.574 2.122 20.515 1.00 18.39 231 THR B C 1
ATOM 3980 O O . THR B 1 231 ? 25.950 2.832 19.716 1.00 20.49 231 THR B O 1
ATOM 3984 N N . LEU B 1 232 ? 26.066 0.996 21.024 1.00 19.49 232 LEU B N 1
ATOM 3985 C CA . LEU B 1 232 ? 24.749 0.518 20.620 1.00 19.52 232 LEU B CA 1
ATOM 3986 C C . LEU B 1 232 ? 23.662 1.515 20.995 1.00 18.85 232 LEU B C 1
ATOM 3987 O O . LEU B 1 232 ? 22.783 1.848 20.176 1.00 19.33 232 LEU B O 1
ATOM 3992 N N . LYS B 1 233 ? 23.726 2.029 22.221 1.00 12.51 233 LYS B N 1
ATOM 3993 C CA . LYS B 1 233 ? 22.703 2.967 22.662 1.00 15.16 233 LYS B CA 1
ATOM 3994 C C . LYS B 1 233 ? 22.777 4.279 21.898 1.00 18.11 233 LYS B C 1
ATOM 3995 O O . LYS B 1 233 ? 21.739 4.915 21.646 1.00 19.14 233 LYS B O 1
ATOM 3999 N N . THR B 1 234 ? 23.993 4.715 21.552 1.00 19.44 234 THR B N 1
ATOM 4000 C CA . THR B 1 234 ? 24.133 5.895 20.712 1.00 17.54 234 THR B CA 1
ATOM 4001 C C . THR B 1 234 ? 23.441 5.677 19.381 1.00 17.43 234 THR B C 1
ATOM 4002 O O . THR B 1 234 ? 22.714 6.552 18.907 1.00 20.62 234 THR B O 1
ATOM 4006 N N . LEU B 1 235 ? 23.639 4.505 18.775 1.00 18.78 235 LEU B N 1
ATOM 4007 C CA . LEU B 1 235 ? 23.009 4.229 17.486 1.00 20.10 235 LEU B CA 1
ATOM 4008 C C . LEU B 1 235 ? 21.481 4.249 17.580 1.00 23.76 235 LEU B C 1
ATOM 4009 O O . LEU B 1 235 ? 20.805 4.849 16.734 1.00 27.81 235 LEU B O 1
ATOM 4014 N N . GLU B 1 236 ? 20.914 3.595 18.602 1.00 22.69 236 GLU B N 1
ATOM 4015 C CA . GLU B 1 236 ? 19.456 3.521 18.699 1.00 24.59 236 GLU B CA 1
ATOM 4016 C C . GLU B 1 236 ? 18.833 4.885 19.012 1.00 25.43 236 GLU B C 1
ATOM 4017 O O . GLU B 1 236 ? 17.956 5.385 18.271 1.00 26.35 236 GLU B O 1
ATOM 4019 N N . GLY B 1 237 ? 19.293 5.512 20.097 1.00 19.64 237 GLY B N 1
ATOM 4020 C CA . GLY B 1 237 ? 18.711 6.778 20.500 1.00 16.16 237 GLY B CA 1
ATOM 4021 C C . GLY B 1 237 ? 18.958 7.866 19.479 1.00 22.05 237 GLY B C 1
ATOM 4022 O O . GLY B 1 237 ? 18.073 8.670 19.185 1.00 25.56 237 GLY B O 1
ATOM 4023 N N . SER B 1 238 ? 20.161 7.883 18.906 1.00 21.67 238 SER B N 1
ATOM 4024 C CA . SER B 1 238 ? 20.496 8.887 17.909 1.00 24.72 238 SER B CA 1
ATOM 4025 C C . SER B 1 238 ? 19.687 8.695 16.630 1.00 25.52 238 SER B C 1
ATOM 4026 O O . SER B 1 238 ? 19.280 9.677 16.005 1.00 25.11 238 SER B O 1
ATOM 4029 N N . ALA B 1 239 ? 19.447 7.450 16.210 1.00 22.63 239 ALA B N 1
ATOM 4030 C CA . ALA B 1 239 ? 18.596 7.272 15.037 1.00 17.67 239 ALA B CA 1
ATOM 4031 C C . ALA B 1 239 ? 17.211 7.877 15.268 1.00 20.54 239 ALA B C 1
ATOM 4032 O O . ALA B 1 239 ? 16.688 8.596 14.396 1.00 18.40 239 ALA B O 1
ATOM 4034 N N . LEU B 1 240 ? 16.625 7.652 16.461 1.00 16.01 240 LEU B N 1
ATOM 4035 C CA . LEU B 1 240 ? 15.323 8.254 16.748 1.00 20.64 240 LEU B CA 1
ATOM 4036 C C . LEU B 1 240 ? 15.395 9.781 16.792 1.00 24.49 240 LEU B C 1
ATOM 4037 O O . LEU B 1 240 ? 14.521 10.474 16.238 1.00 23.77 240 LEU B O 1
ATOM 4042 N N . SER B 1 241 ? 16.424 10.326 17.451 1.00 23.65 241 SER B N 1
ATOM 4043 C CA . SER B 1 241 ? 16.568 11.780 17.556 1.00 24.69 241 SER B CA 1
ATOM 4044 C C . SER B 1 241 ? 16.758 12.439 16.188 1.00 19.93 241 SER B C 1
ATOM 4045 O O . SER B 1 241 ? 16.162 13.483 15.903 1.00 21.19 241 SER B O 1
ATOM 4048 N N . ILE B 1 242 ? 17.641 11.883 15.360 1.00 16.96 242 ILE B N 1
ATOM 4049 C CA . ILE B 1 242 ? 17.941 12.496 14.068 1.00 18.94 242 ILE B CA 1
ATOM 4050 C C . ILE B 1 242 ? 16.739 12.387 13.145 1.00 19.45 242 ILE B C 1
ATOM 4051 O O . ILE B 1 242 ? 16.438 13.311 12.378 1.00 19.29 242 ILE B O 1
ATOM 4056 N N . PHE B 1 243 ? 16.025 11.262 13.212 1.00 19.66 243 PHE B N 1
ATOM 4057 C CA . PHE B 1 243 ? 14.820 11.133 12.407 1.00 21.03 243 PHE B CA 1
ATOM 4058 C C . PHE B 1 243 ? 13.797 12.193 12.805 1.00 23.39 243 PHE B C 1
ATOM 4059 O O . PHE B 1 243 ? 13.168 12.818 11.941 1.00 23.89 243 PHE B O 1
ATOM 4067 N N . LYS B 1 244 ? 13.627 12.422 14.116 1.00 21.33 244 LYS B N 1
ATOM 4068 C CA . LYS B 1 244 ? 12.713 13.472 14.560 1.00 22.66 244 LYS B CA 1
ATOM 4069 C C . LYS B 1 244 ? 13.176 14.847 14.081 1.00 25.78 244 LYS B C 1
ATOM 4070 O O . LYS B 1 244 ? 12.360 15.669 13.644 1.00 27.76 244 LYS B O 1
ATOM 4073 N N . MET B 1 245 ? 14.483 15.118 14.157 1.00 23.63 245 MET B N 1
ATOM 4074 C CA . MET B 1 245 ? 14.996 16.414 13.721 1.00 25.98 245 MET B CA 1
ATOM 4075 C C . MET B 1 245 ? 14.728 16.655 12.231 1.00 26.70 245 MET B C 1
ATOM 4076 O O . MET B 1 245 ? 14.314 17.751 11.839 1.00 25.63 245 MET B O 1
ATOM 4081 N N . MET B 1 246 ? 14.964 15.643 11.387 1.00 24.84 246 MET B N 1
ATOM 4082 C CA . MET B 1 246 ? 14.752 15.809 9.948 1.00 28.39 246 MET B CA 1
ATOM 4083 C C . MET B 1 246 ? 13.271 15.924 9.612 1.00 29.21 246 MET B C 1
ATOM 4084 O O . MET B 1 246 ? 12.888 16.705 8.731 1.00 25.93 246 MET B O 1
ATOM 4089 N N . ARG B 1 247 ? 12.425 15.145 10.295 1.00 29.63 247 ARG B N 1
ATOM 4090 C CA . ARG B 1 247 ? 10.987 15.251 10.086 1.00 32.13 247 ARG B CA 1
ATOM 4091 C C . ARG B 1 247 ? 10.437 16.613 10.520 1.00 36.00 247 ARG B C 1
ATOM 4092 O O . ARG B 1 247 ? 9.450 17.083 9.945 1.00 37.39 247 ARG B O 1
ATOM 4094 N N . ASP B 1 248 ? 11.033 17.254 11.538 1.00 33.14 248 ASP B N 1
ATOM 4095 C CA . ASP B 1 248 ? 10.587 18.600 11.924 1.00 29.47 248 ASP B CA 1
ATOM 4096 C C . ASP B 1 248 ? 10.758 19.607 10.788 1.00 22.92 248 ASP B C 1
ATOM 4097 O O . ASP B 1 248 ? 10.046 20.616 10.743 1.00 20.56 248 ASP B O 1
ATOM 4102 N N . VAL B 1 249 ? 11.702 19.366 9.881 1.00 21.15 249 VAL B N 1
ATOM 4103 C CA . VAL B 1 249 ? 11.950 20.299 8.780 1.00 26.72 249 VAL B CA 1
ATOM 4104 C C . VAL B 1 249 ? 10.686 20.511 7.939 1.00 34.05 249 VAL B C 1
ATOM 4105 O O . VAL B 1 249 ? 10.426 21.623 7.457 1.00 37.25 249 VAL B O 1
ATOM 4109 N N . MET B 1 250 ? 9.890 19.463 7.737 1.00 35.55 250 MET B N 1
ATOM 4110 C CA . MET B 1 250 ? 8.687 19.558 6.901 1.00 39.08 250 MET B CA 1
ATOM 4111 C C . MET B 1 250 ? 7.428 19.950 7.688 1.00 44.36 250 MET B C 1
ATOM 4112 O O . MET B 1 250 ? 6.467 19.189 7.766 1.00 48.31 250 MET B O 1
ATOM 4117 N N . THR B 1 251 ? 7.400 21.156 8.260 1.00 47.52 251 THR B N 1
ATOM 4118 C CA . THR B 1 251 ? 6.184 21.650 8.920 1.00 49.66 251 THR B CA 1
ATOM 4119 C C . THR B 1 251 ? 5.859 23.084 8.467 1.00 53.88 251 THR B C 1
ATOM 4120 O O . THR B 1 251 ? 6.394 24.065 8.997 1.00 53.26 251 THR B O 1
ATOM 4124 N N . SER B 1 252 ? 4.952 23.164 7.489 1.00 52.37 252 SER B N 1
ATOM 4125 C CA . SER B 1 252 ? 4.323 24.225 6.700 1.00 43.15 252 SER B CA 1
ATOM 4126 C C . SER B 1 252 ? 3.194 23.503 5.987 1.00 35.98 252 SER B C 1
ATOM 4127 O O . SER B 1 252 ? 3.297 22.294 5.761 1.00 35.09 252 SER B O 1
ATOM 4130 N N . THR B 1 253 ? 2.109 24.206 5.654 1.00 30.39 253 THR B N 1
ATOM 4131 C CA . THR B 1 253 ? 0.960 23.451 5.159 1.00 30.98 253 THR B CA 1
ATOM 4132 C C . THR B 1 253 ? 1.283 22.698 3.862 1.00 28.28 253 THR B C 1
ATOM 4133 O O . THR B 1 253 ? 1.011 21.493 3.771 1.00 26.25 253 THR B O 1
ATOM 4137 N N . LEU B 1 254 ? 1.999 23.331 2.921 1.00 26.36 254 LEU B N 1
ATOM 4138 C CA . LEU B 1 254 ? 2.346 22.625 1.688 1.00 30.16 254 LEU B CA 1
ATOM 4139 C C . LEU B 1 254 ? 3.353 21.511 1.951 1.00 28.96 254 LEU B C 1
ATOM 4140 O O . LEU B 1 254 ? 3.291 20.434 1.342 1.00 29.09 254 LEU B O 1
ATOM 4145 N N . THR B 1 255 ? 4.271 21.731 2.889 1.00 28.99 255 THR B N 1
ATOM 4146 C CA . THR B 1 255 ? 5.251 20.696 3.164 1.00 26.53 255 THR B CA 1
ATOM 4147 C C . THR B 1 255 ? 4.661 19.637 4.071 1.00 22.72 255 THR B C 1
ATOM 4148 O O . THR B 1 255 ? 5.025 18.473 3.952 1.00 21.64 255 THR B O 1
ATOM 4152 N N . SER B 1 256 ? 3.750 20.016 4.970 1.00 24.06 256 SER B N 1
ATOM 4153 C CA . SER B 1 256 ? 3.020 19.006 5.721 1.00 22.43 256 SER B CA 1
ATOM 4154 C C . SER B 1 256 ? 2.284 18.070 4.771 1.00 17.82 256 SER B C 1
ATOM 4155 O O . SER B 1 256 ? 2.364 16.848 4.912 1.00 20.30 256 SER B O 1
ATOM 4158 N N . LYS B 1 257 ? 1.624 18.639 3.764 1.00 15.97 257 LYS B N 1
ATOM 4159 C CA . LYS B 1 257 ? 0.891 17.847 2.777 1.00 19.93 257 LYS B CA 1
ATOM 4160 C C . LYS B 1 257 ? 1.824 16.934 1.993 1.00 22.96 257 LYS B C 1
ATOM 4161 O O . LYS B 1 257 ? 1.532 15.763 1.791 1.00 22.61 257 LYS B O 1
ATOM 4167 N N . LEU B 1 258 ? 2.953 17.479 1.558 1.00 25.48 258 LEU B N 1
ATOM 4168 C CA . LEU B 1 258 ? 3.944 16.691 0.831 1.00 29.18 258 LEU B CA 1
ATOM 4169 C C . LEU B 1 258 ? 4.502 15.587 1.705 1.00 26.90 258 LEU B C 1
ATOM 4170 O O . LEU B 1 258 ? 4.711 14.461 1.244 1.00 29.55 258 LEU B O 1
ATOM 4172 N N . ALA B 1 259 ? 4.698 15.885 2.985 1.00 25.52 259 ALA B N 1
ATOM 4173 C CA . ALA B 1 259 ? 5.169 14.896 3.941 1.00 23.97 259 ALA B CA 1
ATOM 4174 C C . ALA B 1 259 ? 4.144 13.790 4.156 1.00 24.28 259 ALA B C 1
ATOM 4175 O O . ALA B 1 259 ? 4.506 12.614 4.268 1.00 24.96 259 ALA B O 1
ATOM 4177 N N . ALA B 1 260 ? 2.859 14.144 4.210 1.00 21.22 260 ALA B N 1
ATOM 4178 C CA . ALA B 1 260 ? 1.827 13.123 4.332 1.00 19.54 260 ALA B CA 1
ATOM 4179 C C . ALA B 1 260 ? 1.749 12.219 3.108 1.00 23.09 260 ALA B C 1
ATOM 4180 O O . ALA B 1 260 ? 1.406 11.040 3.239 1.00 21.97 260 ALA B O 1
ATOM 4182 N N . ALA B 1 261 ? 2.092 12.718 1.917 1.00 26.04 261 ALA B N 1
ATOM 4183 C CA . ALA B 1 261 ? 2.197 11.797 0.784 1.00 29.82 261 ALA B CA 1
ATOM 4184 C C . ALA B 1 261 ? 3.248 10.712 1.034 1.00 30.65 261 ALA B C 1
ATOM 4185 O O . ALA B 1 261 ? 3.054 9.557 0.650 1.00 37.00 261 ALA B O 1
ATOM 4187 N N . VAL B 1 262 ? 4.362 11.054 1.680 1.00 31.06 262 VAL B N 1
ATOM 4188 C CA . VAL B 1 262 ? 5.448 10.097 1.907 1.00 32.60 262 VAL B CA 1
ATOM 4189 C C . VAL B 1 262 ? 5.259 9.366 3.237 1.00 34.48 262 VAL B C 1
ATOM 4190 O O . VAL B 1 262 ? 6.126 8.591 3.659 1.00 32.07 262 VAL B O 1
ATOM 4194 N N . LEU B 1 263 ? 4.126 9.612 3.904 1.00 37.11 263 LEU B N 1
ATOM 4195 C CA . LEU B 1 263 ? 3.893 9.055 5.236 1.00 39.23 263 LEU B CA 1
ATOM 4196 C C . LEU B 1 263 ? 4.010 7.537 5.250 1.00 38.67 263 LEU B C 1
ATOM 4197 O O . LEU B 1 263 ? 4.629 6.974 6.155 1.00 32.49 263 LEU B O 1
ATOM 4199 N N . LYS B 1 264 ? 3.441 6.848 4.261 1.00 41.89 264 LYS B N 1
ATOM 4200 C CA . LYS B 1 264 ? 3.546 5.388 4.281 1.00 39.02 264 LYS B CA 1
ATOM 4201 C C . LYS B 1 264 ? 4.989 4.891 4.166 1.00 36.15 264 LYS B C 1
ATOM 4202 O O . LYS B 1 264 ? 5.400 4.048 4.994 1.00 31.99 264 LYS B O 1
ATOM 4204 N N . PRO B 1 265 ? 5.823 5.395 3.238 1.00 38.38 265 PRO B N 1
ATOM 4205 C CA . PRO B 1 265 ? 7.231 4.987 3.243 1.00 36.05 265 PRO B CA 1
ATOM 4206 C C . PRO B 1 265 ? 7.985 5.398 4.481 1.00 36.42 265 PRO B C 1
ATOM 4207 O O . PRO B 1 265 ? 8.988 4.761 4.795 1.00 37.24 265 PRO B O 1
ATOM 4211 N N . LYS B 1 266 ? 7.577 6.442 5.202 1.00 38.90 266 LYS B N 1
ATOM 4212 C CA . LYS B 1 266 ? 8.387 6.782 6.362 1.00 40.62 266 LYS B CA 1
ATOM 4213 C C . LYS B 1 266 ? 7.943 5.986 7.579 1.00 38.10 266 LYS B C 1
ATOM 4214 O O . LYS B 1 266 ? 8.760 5.773 8.470 1.00 34.23 266 LYS B O 1
ATOM 4220 N N . LEU B 1 267 ? 6.656 5.598 7.695 1.00 40.36 267 LEU B N 1
ATOM 4221 C CA . LEU B 1 267 ? 6.339 4.594 8.714 1.00 41.09 267 LEU B CA 1
ATOM 4222 C C . LEU B 1 267 ? 7.157 3.349 8.425 1.00 42.37 267 LEU B C 1
ATOM 4223 O O . LEU B 1 267 ? 7.735 2.746 9.342 1.00 42.92 267 LEU B O 1
ATOM 4225 N N . LYS B 1 268 ? 7.266 2.985 7.139 1.00 40.59 268 LYS B N 1
ATOM 4226 C CA . LYS B 1 268 ? 8.140 1.876 6.772 1.00 38.79 268 LYS B CA 1
ATOM 4227 C C . LYS B 1 268 ? 9.586 2.155 7.172 1.00 39.73 268 LYS B C 1
ATOM 4228 O O . LYS B 1 268 ? 10.304 1.241 7.586 1.00 42.80 268 LYS B O 1
ATOM 4230 N N . GLU B 1 269 ? 10.036 3.409 7.056 1.00 39.81 269 GLU B N 1
ATOM 4231 C CA . GLU B 1 269 ? 11.418 3.743 7.403 1.00 39.84 269 GLU B CA 1
ATOM 4232 C C . GLU B 1 269 ? 11.657 3.617 8.901 1.00 39.05 269 GLU B C 1
ATOM 4233 O O . GLU B 1 269 ? 12.661 3.042 9.333 1.00 39.51 269 GLU B O 1
ATOM 4239 N N . MET B 1 270 ? 10.725 4.117 9.712 1.00 42.76 270 MET B N 1
ATOM 4240 C CA . MET B 1 270 ? 10.835 3.949 11.155 1.00 43.78 270 MET B CA 1
ATOM 4241 C C . MET B 1 270 ? 10.864 2.472 11.527 1.00 46.26 270 MET B C 1
ATOM 4242 O O . MET B 1 270 ? 11.659 2.064 12.378 1.00 46.38 270 MET B O 1
ATOM 4244 N N . LYS B 1 271 ? 10.044 1.643 10.863 1.00 48.34 271 LYS B N 1
ATOM 4245 C CA . LYS B 1 271 ? 10.056 0.217 11.189 1.00 49.91 271 LYS B CA 1
ATOM 4246 C C . LYS B 1 271 ? 11.394 -0.411 10.814 1.00 55.28 271 LYS B C 1
ATOM 4247 O O . LYS B 1 271 ? 11.950 -1.208 11.579 1.00 58.15 271 LYS B O 1
ATOM 4250 N N . MET B 1 272 ? 11.935 -0.044 9.647 1.00 55.34 272 MET B N 1
ATOM 4251 C CA . MET B 1 272 ? 13.207 -0.590 9.181 1.00 53.37 272 MET B CA 1
ATOM 4252 C C . MET B 1 272 ? 14.353 -0.160 10.083 1.00 54.01 272 MET B C 1
ATOM 4253 O O . MET B 1 272 ? 15.382 -0.842 10.141 1.00 53.91 272 MET B O 1
ATOM 4255 N N . LYS B 1 273 ? 14.193 0.968 10.776 1.00 55.21 273 LYS B N 1
ATOM 4256 C CA . LYS B 1 273 ? 15.243 1.504 11.630 1.00 55.80 273 LYS B CA 1
ATOM 4257 C C . LYS B 1 273 ? 15.293 0.792 12.978 1.00 55.96 273 LYS B C 1
ATOM 4258 O O . LYS B 1 273 ? 16.359 0.755 13.605 1.00 53.20 273 LYS B O 1
ATOM 4260 N N . MET B 1 274 ? 14.152 0.294 13.468 1.00 56.90 274 MET B N 1
ATOM 4261 C CA . MET B 1 274 ? 14.102 -0.369 14.768 1.00 57.54 274 MET B CA 1
ATOM 4262 C C . MET B 1 274 ? 15.002 -1.596 14.750 1.00 57.48 274 MET B C 1
ATOM 4263 O O . MET B 1 274 ? 14.800 -2.515 13.949 1.00 58.81 274 MET B O 1
ATOM 4265 N N . GLU B 1 275 ? 15.965 -1.646 15.664 1.00 54.76 275 GLU B N 1
ATOM 4266 C CA . GLU B 1 275 ? 16.932 -2.729 15.615 1.00 56.40 275 GLU B CA 1
ATOM 4267 C C . GLU B 1 275 ? 16.440 -3.945 16.381 1.00 53.56 275 GLU B C 1
ATOM 4268 O O . GLU B 1 275 ? 17.066 -5.010 16.308 1.00 51.59 275 GLU B O 1
ATOM 4274 N N . TYR B 1 276 ? 15.272 -3.844 17.021 1.00 53.30 276 TYR B N 1
ATOM 4275 C CA . TYR B 1 276 ? 14.612 -5.052 17.474 1.00 56.72 276 TYR B CA 1
ATOM 4276 C C . TYR B 1 276 ? 13.795 -5.687 16.364 1.00 62.60 276 TYR B C 1
ATOM 4277 O O . TYR B 1 276 ? 13.268 -6.786 16.561 1.00 63.75 276 TYR B O 1
ATOM 4279 N N . SER B 1 277 ? 13.697 -5.030 15.203 1.00 66.31 277 SER B N 1
ATOM 4280 C CA . SER B 1 277 ? 13.064 -5.616 14.029 1.00 67.92 277 SER B CA 1
ATOM 4281 C C . SER B 1 277 ? 14.063 -6.361 13.152 1.00 71.69 277 SER B C 1
ATOM 4282 O O . SER B 1 277 ? 13.805 -7.506 12.764 1.00 69.99 277 SER B O 1
ATOM 4285 N N . ASN B 1 278 ? 15.236 -5.753 12.898 1.00 78.43 278 ASN B N 1
ATOM 4286 C CA . ASN B 1 278 ? 16.204 -6.344 11.971 1.00 81.97 278 ASN B CA 1
ATOM 4287 C C . ASN B 1 278 ? 16.746 -7.673 12.474 1.00 84.24 278 ASN B C 1
ATOM 4288 O O . ASN B 1 278 ? 17.036 -8.570 11.672 1.00 87.51 278 ASN B O 1
ATOM 4290 N N . TYR B 1 279 ? 16.856 -7.828 13.784 1.00 80.65 279 TYR B N 1
ATOM 4291 C CA . TYR B 1 279 ? 17.250 -9.082 14.389 1.00 75.75 279 TYR B CA 1
ATOM 4292 C C . TYR B 1 279 ? 16.306 -9.296 15.553 1.00 71.77 279 TYR B C 1
ATOM 4293 O O . TYR B 1 279 ? 15.376 -8.510 15.772 1.00 73.20 279 TYR B O 1
ATOM 4295 N N . GLY B 1 280 ? 16.535 -10.353 16.313 1.00 66.79 280 GLY B N 1
ATOM 4296 C CA . GLY B 1 280 ? 15.765 -10.482 17.523 1.00 60.97 280 GLY B CA 1
ATOM 4297 C C . GLY B 1 280 ? 16.371 -9.587 18.572 1.00 54.75 280 GLY B C 1
ATOM 4298 O O . GLY B 1 280 ? 16.466 -8.366 18.409 1.00 52.20 280 GLY B O 1
ATOM 4299 N N . GLY B 1 281 ? 16.800 -10.209 19.661 1.00 49.42 281 GLY B N 1
ATOM 4300 C CA . GLY B 1 281 ? 17.410 -9.518 20.768 1.00 49.35 281 GLY B CA 1
ATOM 4301 C C . GLY B 1 281 ? 18.889 -9.854 20.838 1.00 45.32 281 GLY B C 1
ATOM 4302 O O . GLY B 1 281 ? 19.433 -10.603 20.029 1.00 50.41 281 GLY B O 1
ATOM 4303 N N . ALA B 1 282 ? 19.554 -9.227 21.787 1.00 38.52 282 ALA B N 1
ATOM 4304 C CA . ALA B 1 282 ? 20.965 -9.507 21.963 1.00 35.00 282 ALA B CA 1
ATOM 4305 C C . ALA B 1 282 ? 21.114 -10.904 22.559 1.00 37.93 282 ALA B C 1
ATOM 4306 O O . ALA B 1 282 ? 20.515 -11.225 23.590 1.00 46.03 282 ALA B O 1
ATOM 4308 N N . SER B 1 283 ? 21.879 -11.748 21.879 1.00 35.65 283 SER B N 1
ATOM 4309 C CA . SER B 1 283 ? 22.081 -13.122 22.310 1.00 35.08 283 SER B CA 1
ATOM 4310 C C . SER B 1 283 ? 23.264 -13.175 23.268 1.00 29.00 283 SER B C 1
ATOM 4311 O O . SER B 1 283 ? 24.247 -12.460 23.085 1.00 26.96 283 SER B O 1
ATOM 4314 N N . LEU B 1 284 ? 23.161 -14.002 24.308 1.00 25.83 284 LEU B N 1
ATOM 4315 C CA . LEU B 1 284 ? 24.259 -14.155 25.264 1.00 29.51 284 LEU B CA 1
ATOM 4316 C C . LEU B 1 284 ? 25.187 -15.276 24.819 1.00 28.81 284 LEU B C 1
ATOM 4317 O O . LEU B 1 284 ? 24.957 -16.445 25.135 1.00 32.04 284 LEU B O 1
ATOM 4322 N N . PHE B 1 285 ? 26.250 -14.924 24.105 1.00 24.12 285 PHE B N 1
ATOM 4323 C CA . PHE B 1 285 ? 27.184 -15.926 23.619 1.00 28.12 285 PHE B CA 1
ATOM 4324 C C . PHE B 1 285 ? 28.060 -16.410 24.758 1.00 25.11 285 PHE B C 1
ATOM 4325 O O . PHE B 1 285 ? 28.594 -15.603 25.527 1.00 26.94 285 PHE B O 1
ATOM 4333 N N . GLY B 1 286 ? 28.280 -17.725 24.805 1.00 21.60 286 GLY B N 1
ATOM 4334 C CA . GLY B 1 286 ? 29.100 -18.341 25.823 1.00 22.94 286 GLY B CA 1
ATOM 4335 C C . GLY B 1 286 ? 28.335 -19.137 26.846 1.00 26.35 286 GLY B C 1
ATOM 4336 O O . GLY B 1 286 ? 28.963 -19.763 27.710 1.00 29.95 286 GLY B O 1
ATOM 4337 N N . LEU B 1 287 ? 27.011 -19.095 26.819 1.00 24.99 287 LEU B N 1
ATOM 4338 C CA . LEU B 1 287 ? 26.211 -19.974 27.653 1.00 23.49 287 LEU B CA 1
ATOM 4339 C C . LEU B 1 287 ? 25.958 -21.284 26.909 1.00 25.70 287 LEU B C 1
ATOM 4340 O O . LEU B 1 287 ? 26.102 -21.368 25.689 1.00 27.31 287 LEU B O 1
ATOM 4345 N N . LYS B 1 288 ? 25.600 -22.318 27.671 1.00 26.81 288 LYS B N 1
ATOM 4346 C CA . LYS B 1 288 ? 25.431 -23.655 27.107 1.00 29.11 288 LYS B CA 1
ATOM 4347 C C . LYS B 1 288 ? 24.232 -23.754 26.165 1.00 30.57 288 LYS B C 1
ATOM 4348 O O . LYS B 1 288 ? 24.167 -24.673 25.343 1.00 29.93 288 LYS B O 1
ATOM 4354 N N . ALA B 1 289 ? 23.246 -22.891 26.319 1.00 33.30 289 ALA B N 1
ATOM 4355 C CA . ALA B 1 289 ? 22.094 -22.865 25.426 1.00 32.19 289 ALA B CA 1
ATOM 4356 C C . ALA B 1 289 ? 21.798 -21.439 25.065 1.00 30.80 289 ALA B C 1
ATOM 4357 O O . ALA B 1 289 ? 22.230 -20.501 25.755 1.00 28.35 289 ALA B O 1
ATOM 4359 N N . PRO B 1 290 ? 21.058 -21.196 23.971 1.00 29.76 290 PRO B N 1
ATOM 4360 C CA . PRO B 1 290 ? 20.720 -19.829 23.576 1.00 28.22 290 PRO B CA 1
ATOM 4361 C C . PRO B 1 290 ? 19.769 -19.169 24.569 1.00 30.23 290 PRO B C 1
ATOM 4362 O O . PRO B 1 290 ? 18.673 -19.671 24.843 1.00 32.09 290 PRO B O 1
ATOM 4366 N N . VAL B 1 291 ? 20.197 -18.024 25.087 1.00 30.57 291 VAL B N 1
ATOM 4367 C CA .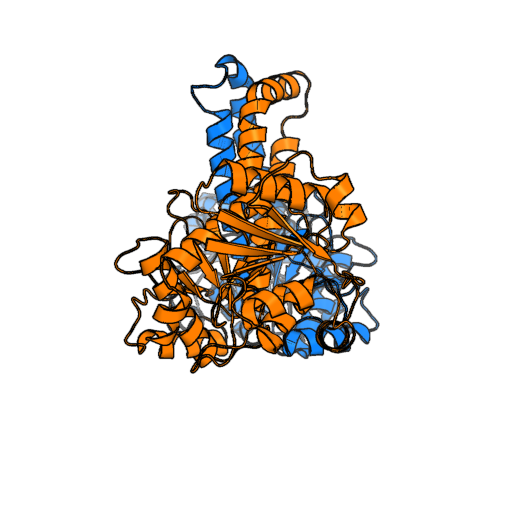 VAL B 1 291 ? 19.398 -17.184 25.968 1.00 29.35 291 VAL B CA 1
ATOM 4368 C C . VAL B 1 291 ? 19.357 -15.810 25.315 1.00 27.93 291 VAL B C 1
ATOM 4369 O O . VAL B 1 291 ? 20.405 -15.186 25.115 1.00 25.95 291 VAL B O 1
ATOM 4373 N N . ILE B 1 292 ? 18.163 -15.337 24.963 1.00 26.33 292 ILE B N 1
ATOM 4374 C CA . ILE B 1 292 ? 18.036 -14.105 24.194 1.00 21.00 292 ILE B CA 1
ATOM 4375 C C . ILE B 1 292 ? 17.341 -13.040 25.023 1.00 17.71 292 ILE B C 1
ATOM 4376 O O . ILE B 1 292 ? 16.273 -13.275 25.608 1.00 20.64 292 ILE B O 1
ATOM 4381 N N . LYS B 1 293 ? 17.975 -11.873 25.082 1.00 17.81 293 LYS B N 1
ATOM 4382 C CA . LYS B 1 293 ? 17.424 -10.697 25.739 1.00 19.19 293 LYS B CA 1
ATOM 4383 C C . LYS B 1 293 ? 16.712 -9.902 24.656 1.00 20.17 293 LYS B C 1
ATOM 4384 O O . LYS B 1 293 ? 17.354 -9.295 23.788 1.00 17.28 293 LYS B O 1
ATOM 4390 N N . ALA B 1 294 ? 15.386 -9.965 24.663 1.00 17.09 294 ALA B N 1
ATOM 4391 C CA . ALA B 1 294 ? 14.591 -9.098 23.809 1.00 15.36 294 ALA B CA 1
ATOM 4392 C C . ALA B 1 294 ? 14.525 -7.710 24.431 1.00 20.66 294 ALA B C 1
ATOM 4393 O O . ALA B 1 294 ? 14.600 -7.552 25.653 1.00 24.54 294 ALA B O 1
ATOM 4395 N N . HIS B 1 295 ? 14.390 -6.698 23.583 1.00 22.21 295 HIS B N 1
ATOM 4396 C CA . HIS B 1 295 ? 14.356 -5.330 24.080 1.00 24.44 295 HIS B CA 1
ATOM 4397 C C . HIS B 1 295 ? 13.202 -5.130 25.061 1.00 18.74 295 HIS B C 1
ATOM 4398 O O . HIS B 1 295 ? 12.103 -5.669 24.885 1.00 16.51 295 HIS B O 1
ATOM 4405 N N . GLY B 1 296 ? 13.459 -4.335 26.102 1.00 19.59 296 GLY B N 1
ATOM 4406 C CA . GLY B 1 296 ? 12.443 -4.104 27.122 1.00 25.02 296 GLY B CA 1
ATOM 4407 C C . GLY B 1 296 ? 11.148 -3.523 26.577 1.00 25.83 296 GLY B C 1
ATOM 4408 O O . GLY B 1 296 ? 10.071 -3.782 27.116 1.00 27.87 296 GLY B O 1
ATOM 4409 N N . SER B 1 297 ? 11.231 -2.722 25.521 1.00 26.98 297 SER B N 1
ATOM 4410 C CA . SER B 1 297 ? 10.052 -2.160 24.882 1.00 30.02 297 SER B CA 1
ATOM 4411 C C . SER B 1 297 ? 9.548 -3.026 23.732 1.00 29.07 297 SER B C 1
ATOM 4412 O O . SER B 1 297 ? 8.863 -2.520 22.847 1.00 30.28 297 SER B O 1
ATOM 4415 N N . SER B 1 298 ? 9.859 -4.318 23.739 1.00 31.32 298 SER B N 1
ATOM 4416 C CA . SER B 1 298 ? 9.458 -5.202 22.653 1.00 29.92 298 SER B CA 1
ATOM 4417 C C . SER B 1 298 ? 7.951 -5.218 22.469 1.00 29.93 298 SER B C 1
ATOM 4418 O O . SER B 1 298 ? 7.195 -5.428 23.422 1.00 32.37 298 SER B O 1
ATOM 4421 N N . ASP B 1 299 ? 7.522 -5.016 21.230 1.00 27.11 299 ASP B N 1
ATOM 4422 C CA . ASP B 1 299 ? 6.162 -5.308 20.815 1.00 28.22 299 ASP B CA 1
ATOM 4423 C C . ASP B 1 299 ? 6.118 -6.750 20.307 1.00 26.20 299 ASP B C 1
ATOM 4424 O O . ASP B 1 299 ? 7.096 -7.495 20.411 1.00 26.81 299 ASP B O 1
ATOM 4429 N N . SER B 1 300 ? 4.984 -7.150 19.724 1.00 24.40 300 SER B N 1
ATOM 4430 C CA . SER B 1 300 ? 4.832 -8.525 19.257 1.00 23.84 300 SER B CA 1
ATOM 4431 C C . SER B 1 300 ? 5.823 -8.852 18.145 1.00 21.34 300 SER B C 1
ATOM 4432 O O . SER B 1 300 ? 6.340 -9.975 18.070 1.00 20.62 300 SER B O 1
ATOM 4435 N N . ASN B 1 301 ? 6.069 -7.893 17.245 1.00 19.89 301 ASN B N 1
ATOM 4436 C CA . ASN B 1 301 ? 7.001 -8.130 16.145 1.00 24.21 301 ASN B CA 1
ATOM 4437 C C . ASN B 1 301 ? 8.425 -8.389 16.653 1.00 23.87 301 ASN B C 1
ATOM 4438 O O . ASN B 1 301 ? 9.102 -9.316 16.186 1.00 21.73 301 ASN B O 1
ATOM 4443 N N . ALA B 1 302 ? 8.882 -7.596 17.633 1.00 22.81 302 ALA B N 1
ATOM 4444 C CA . ALA B 1 302 ? 10.204 -7.800 18.227 1.00 21.16 302 ALA B CA 1
ATOM 4445 C C . ALA B 1 302 ? 10.305 -9.166 18.892 1.00 20.88 302 ALA B C 1
ATOM 4446 O O . ALA B 1 302 ? 11.315 -9.870 18.745 1.00 21.19 302 ALA B O 1
ATOM 4448 N N . VAL B 1 303 ? 9.259 -9.562 19.618 1.00 18.94 303 VAL B N 1
ATOM 4449 C CA . VAL B 1 303 ? 9.249 -10.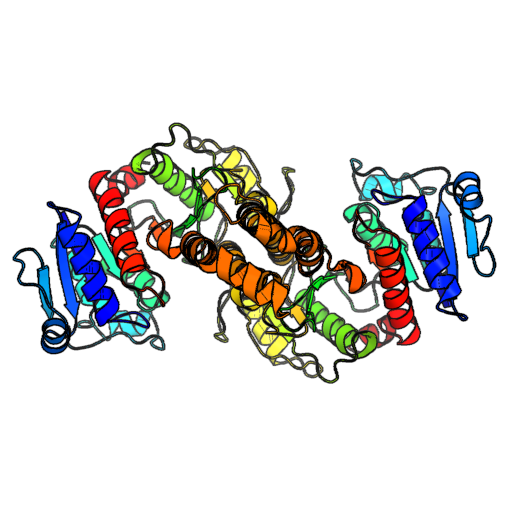876 20.251 1.00 18.21 303 VAL B CA 1
ATOM 4450 C C . VAL B 1 303 ? 9.364 -11.962 19.196 1.00 17.79 303 VAL B C 1
ATOM 4451 O O . VAL B 1 303 ? 10.147 -12.912 19.347 1.00 18.53 303 VAL B O 1
ATOM 4455 N N . PHE B 1 304 ? 8.621 -11.812 18.086 1.00 19.77 304 PHE B N 1
ATOM 4456 C CA . PHE B 1 304 ? 8.664 -12.808 17.020 1.00 17.59 304 PHE B CA 1
ATOM 4457 C C . PHE B 1 304 ? 10.074 -12.947 16.454 1.00 14.07 304 PHE B C 1
ATOM 4458 O O . PHE B 1 304 ? 10.570 -14.061 16.255 1.00 13.07 304 PHE B O 1
ATOM 4466 N N . HIS B 1 305 ? 10.731 -11.821 16.177 1.00 16.47 305 HIS B N 1
ATOM 4467 C CA . HIS B 1 305 ? 12.068 -11.903 15.602 1.00 21.85 305 HIS B CA 1
ATOM 4468 C C . HIS B 1 305 ? 13.073 -12.463 16.593 1.00 19.75 305 HIS B C 1
ATOM 4469 O O . HIS B 1 305 ? 14.053 -13.095 16.181 1.00 20.04 305 HIS B O 1
ATOM 4476 N N . ALA B 1 306 ? 12.856 -12.242 17.894 1.00 24.29 306 ALA B N 1
ATOM 4477 C CA . ALA B 1 306 ? 13.677 -12.930 18.883 1.00 19.00 306 ALA B CA 1
ATOM 4478 C C . ALA B 1 306 ? 13.475 -14.438 18.798 1.00 20.19 306 ALA B C 1
ATOM 4479 O O . ALA B 1 306 ? 14.443 -15.207 18.893 1.00 21.96 306 ALA B O 1
ATOM 4481 N N . ILE B 1 307 ? 12.223 -14.882 18.601 1.00 19.19 307 ILE B N 1
ATOM 4482 C CA . ILE B 1 307 ? 11.953 -16.313 18.456 1.00 18.03 307 ILE B CA 1
ATOM 4483 C C . ILE B 1 307 ? 12.645 -16.871 17.218 1.00 18.98 307 ILE B C 1
ATOM 4484 O O . ILE B 1 307 ? 13.271 -17.937 17.264 1.00 17.60 307 ILE B O 1
ATOM 4489 N N . ARG B 1 308 ? 12.549 -16.158 16.093 1.00 20.71 308 ARG B N 1
ATOM 4490 C CA . ARG B 1 308 ? 13.155 -16.632 14.848 1.00 22.08 308 ARG B CA 1
ATOM 4491 C C . ARG B 1 308 ? 14.669 -16.734 14.963 1.00 26.99 308 ARG B C 1
ATOM 4492 O O . ARG B 1 308 ? 15.276 -17.708 14.484 1.00 28.20 308 ARG B O 1
ATOM 4500 N N . GLN B 1 309 ? 15.295 -15.748 15.611 1.00 30.93 309 GLN B N 1
ATOM 4501 C CA . GLN B 1 309 ? 16.735 -15.816 15.817 1.00 34.55 309 GLN B CA 1
ATOM 4502 C C . GLN B 1 309 ? 17.110 -16.974 16.745 1.00 33.22 309 GLN B C 1
ATOM 4503 O O . GLN B 1 309 ? 18.087 -17.694 16.485 1.00 29.60 309 GLN B O 1
ATOM 4509 N N . ALA B 1 310 ? 16.340 -17.187 17.819 1.00 30.04 310 ALA B N 1
ATOM 4510 C CA . ALA B 1 310 ? 16.616 -18.323 18.696 1.00 30.88 310 ALA B CA 1
ATOM 4511 C C . ALA B 1 310 ? 16.496 -19.637 17.939 1.00 30.08 310 ALA B C 1
ATOM 4512 O O . ALA B 1 310 ? 17.255 -20.585 18.180 1.00 26.92 310 ALA B O 1
ATOM 4514 N N . ARG B 1 311 ? 15.510 -19.718 17.053 1.00 29.67 311 ARG B N 1
ATOM 4515 C CA . ARG B 1 311 ? 15.303 -20.905 16.238 1.00 30.62 311 ARG B CA 1
ATOM 4516 C C . ARG B 1 311 ? 16.510 -21.178 15.336 1.00 28.63 311 ARG B C 1
ATOM 4517 O O . ARG B 1 311 ? 17.001 -22.315 15.258 1.00 28.08 311 ARG B O 1
ATOM 4525 N N . GLU B 1 312 ? 17.024 -20.138 14.669 1.00 26.06 312 GLU B N 1
ATOM 4526 C CA . GLU B 1 312 ? 18.229 -20.326 13.862 1.00 23.56 312 GLU B CA 1
ATOM 4527 C C . GLU B 1 312 ? 19.419 -20.739 14.727 1.00 31.63 312 GLU B C 1
ATOM 4528 O O . GLU B 1 312 ? 20.237 -21.569 14.313 1.00 35.54 312 GLU B O 1
ATOM 4530 N N . MET B 1 313 ? 19.539 -20.168 15.932 1.00 31.66 313 MET B N 1
ATOM 4531 C CA . MET B 1 313 ? 20.649 -20.520 16.815 1.00 35.94 313 MET B CA 1
ATOM 4532 C C . MET B 1 313 ? 20.579 -21.971 17.284 1.00 36.17 313 MET B C 1
ATOM 4533 O O . MET B 1 313 ? 21.614 -22.635 17.429 1.00 31.59 313 MET B O 1
ATOM 4538 N N . VAL B 1 314 ? 19.378 -22.474 17.566 1.00 36.29 314 VAL B N 1
ATOM 4539 C CA . VAL B 1 314 ? 19.253 -23.866 17.987 1.00 36.21 314 VAL B CA 1
ATOM 4540 C C . VAL B 1 314 ? 19.559 -24.797 16.825 1.00 39.31 314 VAL B C 1
ATOM 4541 O O . VAL B 1 314 ? 20.315 -25.767 16.965 1.00 38.82 314 VAL B O 1
ATOM 4545 N N . SER B 1 315 ? 18.979 -24.513 15.656 1.00 41.18 315 SER B N 1
ATOM 4546 C CA . SER B 1 315 ? 19.104 -25.432 14.529 1.00 40.45 315 SER B CA 1
ATOM 4547 C C . SER B 1 315 ? 20.551 -25.613 14.070 1.00 41.36 315 SER B C 1
ATOM 4548 O O . SER B 1 315 ? 20.913 -26.696 13.600 1.00 43.77 315 SER B O 1
ATOM 4551 N N . GLN B 1 316 ? 21.393 -24.589 14.196 1.00 39.93 316 GLN B N 1
ATOM 4552 C CA . GLN B 1 316 ? 22.773 -24.654 13.718 1.00 42.02 316 GLN B CA 1
ATOM 4553 C C . GLN B 1 316 ? 23.797 -25.037 14.784 1.00 41.64 316 GLN B C 1
ATOM 4554 O O . GLN B 1 316 ? 24.997 -24.970 14.510 1.00 39.59 316 GLN B O 1
ATOM 4560 N N . ASN B 1 317 ? 23.369 -25.469 15.966 1.00 45.24 317 ASN B N 1
ATOM 4561 C CA . ASN B 1 317 ? 24.289 -25.950 17.006 1.00 48.49 317 ASN B CA 1
ATOM 4562 C C . ASN B 1 317 ? 25.415 -24.962 17.346 1.00 42.79 317 ASN B C 1
ATOM 4563 O O . ASN B 1 317 ? 26.568 -25.357 17.498 1.00 44.07 317 ASN B O 1
ATOM 4568 N N . VAL B 1 318 ? 25.100 -23.663 17.467 1.00 39.33 318 VAL B N 1
ATOM 4569 C CA . VAL B 1 318 ? 26.147 -22.698 17.837 1.00 40.15 318 VAL B CA 1
ATOM 4570 C C . VAL B 1 318 ? 26.744 -22.980 19.204 1.00 40.46 318 VAL B C 1
ATOM 4571 O O . VAL B 1 318 ? 27.953 -22.844 19.373 1.00 41.08 318 VAL B O 1
ATOM 4575 N N . ALA B 1 319 ? 25.940 -23.318 20.210 1.00 42.76 319 ALA B N 1
ATOM 4576 C CA . ALA B 1 319 ? 26.547 -23.562 21.519 1.00 45.06 319 ALA B CA 1
ATOM 4577 C C . ALA B 1 319 ? 27.615 -24.653 21.417 1.00 44.15 319 ALA B C 1
ATOM 4578 O O . ALA B 1 319 ? 28.746 -24.492 21.906 1.00 42.52 319 ALA B O 1
ATOM 4580 N N . ALA B 1 320 ? 27.284 -25.753 20.731 1.00 45.55 320 ALA B N 1
ATOM 4581 C CA . ALA B 1 320 ? 28.230 -26.850 20.546 1.00 45.31 320 ALA B CA 1
ATOM 4582 C C . ALA B 1 320 ? 29.439 -26.422 19.719 1.00 44.60 320 ALA B C 1
ATOM 4583 O O . ALA B 1 320 ? 30.578 -26.796 20.032 1.00 39.23 320 ALA B O 1
ATOM 4585 N N . LEU B 1 321 ? 29.201 -25.656 18.644 1.00 44.67 321 LEU B N 1
ATOM 4586 C CA . LEU B 1 321 ? 30.285 -25.203 17.772 1.00 44.66 321 LEU B CA 1
ATOM 4587 C C . LEU B 1 321 ? 31.215 -24.214 18.480 1.00 40.92 321 LEU B C 1
ATOM 4588 O O . LEU B 1 321 ? 32.440 -24.272 18.303 1.00 40.00 321 LEU B O 1
ATOM 4593 N N . ILE B 1 322 ? 30.653 -23.304 19.285 1.00 37.46 322 ILE B N 1
ATOM 4594 C CA . ILE B 1 322 ? 31.468 -22.406 20.101 1.00 38.45 322 ILE B CA 1
ATOM 4595 C C . ILE B 1 322 ? 32.303 -23.215 21.077 1.00 40.23 322 ILE B C 1
ATOM 4596 O O . ILE B 1 322 ? 33.495 -22.945 21.273 1.00 41.56 322 ILE B O 1
ATOM 4601 N N . GLN B 1 323 ? 31.696 -24.248 21.673 1.00 43.38 323 GLN B N 1
ATOM 4602 C CA . GLN B 1 323 ? 32.432 -25.108 22.592 1.00 49.55 323 GLN B CA 1
ATOM 4603 C C . GLN B 1 323 ? 33.604 -25.781 21.890 1.00 53.87 323 GLN B C 1
ATOM 4604 O O . GLN B 1 323 ? 34.716 -25.827 22.431 1.00 56.66 323 GLN B O 1
ATOM 4606 N N . GLU B 1 324 ? 33.388 -26.256 20.657 1.00 56.21 324 GLU B N 1
ATOM 4607 C CA . GLU B 1 324 ? 34.464 -26.905 19.910 1.00 58.27 324 GLU B CA 1
ATOM 4608 C C . GLU B 1 324 ? 35.658 -25.971 19.737 1.00 59.25 324 GLU B C 1
ATOM 4609 O O . GLU B 1 324 ? 36.812 -26.391 19.891 1.00 59.75 324 GLU B O 1
ATOM 4611 N N . GLU B 1 325 ? 35.404 -24.705 19.415 1.00 57.17 325 GLU B N 1
ATOM 4612 C CA . GLU B 1 325 ? 36.478 -23.728 19.266 1.00 54.08 325 GLU B CA 1
ATOM 4613 C C . GLU B 1 325 ? 37.125 -23.469 20.630 1.00 48.92 325 GLU B C 1
ATOM 4614 O O . GLU B 1 325 ? 38.258 -23.004 20.725 1.00 45.74 325 GLU B O 1
#

Solvent-accessible surface area: 25231 Å² total; per-residue (Å²): 58,24,0,0,1,3,0,32,10,28,109,99,25,35,119,11,5,0,42,0,0,29,82,0,4,129,56,28,122,66,0,92,2,17,0,0,0,56,80,106,55,0,85,76,61,10,128,101,17,70,87,59,20,86,17,48,91,4,86,58,73,18,49,116,106,64,65,46,81,50,4,8,74,200,51,54,75,0,1,5,7,34,0,1,72,16,9,40,47,135,140,6,63,0,0,3,0,6,11,51,45,22,1,1,40,15,0,1,68,121,35,8,13,116,8,69,56,5,72,96,18,0,10,1,4,2,3,8,4,45,73,45,91,4,1,5,0,0,0,8,17,31,15,51,67,24,38,24,55,20,2,16,23,0,0,16,0,0,10,17,2,4,86,45,29,77,60,43,124,68,4,86,0,0,1,2,1,24,8,86,97,88,181,89,8,25,47,34,4,86,103,0,22,118,77,1,82,87,27,78,68,21,56,39,73,9,9,2,13,3,78,41,2,3,69,32,35,2,21,0,0,0,4,10,0,3,3,0,20,2,0,26,66,0,4,42,7,2,7,102,32,12,23,95,56,0,110,60,22,20,76,51,132,102,24,63,181,151,12,66,64,1,123,114,14,19,128,45,0,86,58,77,8,57,53,62,28,75,33,1,12,13,1,5,4,2,5,131,15,12,0,0,24,2,44,27,74,8,78,22,79,4,2,39,42,0,0,100,7,0,55,55,7,34,53,68,92,2,24,61,67,3,98,141,77,66,60,27,0,0,2,3,0,49,7,26,108,99,24,24,82,12,5,0,55,0,0,32,99,0,8,90,62,27,121,48,0,84,2,19,0,0,0,45,30,102,45,0,108,88,60,42,126,46,140,37,104,60,18,76,50,53,92,4,85,59,44,9,74,109,125,36,113,41,84,181,5,5,150,73,52,58,75,0,1,4,6,32,0,1,74,40,12,51,96,133,55,6,62,0,0,2,0,6,8,34,50,22,0,0,38,18,0,1,68,75,25,13,14,106,10,93,68,18,83,71,9,0,12,2,13,17,2,44,14,80,78,66,60,9,1,1,0,0,0,5,19,20,39,38,60,20,34,15,100,24,2,18,42,0,0,36,1,0,12,13,11,2,82,59,34,75,62,41,126,68,6,82,0,0,1,2,1,18,4,91,97,82,80,85,4,29,49,36,5,81,99,0,12,52,60,0,128,146,26,82,60,22,53,38,75,12,14,5,54,4,41,52,2,28,90,34,40,2,15,0,0,0,5,10,0,3,3,0,25,2,0,37,35,0,6,29,2,4,18,116,4,0,51,51,2,3,34,78,40,11,112,66,104,144,21,46,134,10,19,60,61,3,53,77,59,16,70,60,11,50,76,67,36,46,38,24,32,50,10,6,6,12,2,5,4,1,5,124,16,12,1,0,23,2,98,23,59,6,72,23,70,7,3,32,41,0,0,90,16,0,63,36,10,32,64,74,94,1,25,59,60,12,52,88,116

Foldseek 3Di:
DEEEEECAFFPPGNQQLLLLVQVQVVVDVVYAYEYEEQQVVSVVNCPPPDDRYHYHYAPDADAQVDDQLCCLVPRCRHRLLVNLQCVLVVVGQEYEYQHHPRNNLNSLCPRQHFQPPQDFWAWWDWAAAPVRLTAIEIHAARAQDDALVNLLLVQLLRQLLCCQQVVDPAWEEAEEFQDQDACGHDPRRNVNSVVNVVQDPHNYPGHDYLVCNRHPPTRYYTDHNNVNNVSVVVQQVVLVVVLVVVCCVQVPPPDDPVSCVCVVCSVVSCCRHNDPLLCAAIWTPRGQHTYGHQHNNDGSNSSNSVVVSSVSCRVSVSNVVSSVSD/DEEEEEQAFFPPGNQQLLLLVVVLVVVDVPYAYEYFEAPVVSVVNHPDDDPRYHYHYAPAADAQPDDQVCCLVVRCRHRLLVNLQCCLVVVGQEYEYQHHPSNNLSSLCPRQHFQPPQPFWAFWAWFAAPVRLTAIEIRQARAQDDALVNQLLQQLLRQLCCCQLSVDPAWEEAEEFDDQDLPGHDPRRSVNQVVNVVDDRHNYPYHDYLVCNRVCPTRYYTDHNNVNNVSVVCLLVVVVVVVVVVVVVQDDVVSVVVVVVCVVVVVVVVQVSPSLQSAAATWTGRGLGTYGHGHSNDGSNNSNRNVVNSVSCSVRVSSVVSSVD

Organism: Bacillus subtilis (strain 168) (NCBI:txid224308)

InterPro domains:
  IPR003664 Fatty acid synthesis PlsX protein [PF02504] (1-320)
  IPR012281 Phospholipid biosynthesis protein, PlsX-like [MF_00019] (1-333)
  IPR012281 Phospholipid biosynthesis protein, PlsX-like [PIRSF002465] (1-330)
  IPR012281 Phospholipid biosynthesis protein, PlsX-like [PTHR30100] (1-330)
  IPR012281 Phospholipid biosynthesis protein, PlsX-like [TIGR00182] (1-330)

Sequence (651 aa):
MRIAVDAMGGDHAPKAVIDGVIKGIEAFDDLHITLVGDKTTIESHLTTTSDRITVLHADEVIEPTDEPVRAVRRKKNSSMVLMAQEVAENRADACISAGNTGALMTAGLFIVGRIKGIDRPALAPTLPTVSGDGFLLLDVGANVDAKPEHLVQYAIMGSVYSQQVRGVTSPRVGLLNVGTEDKKGNELTKQTFQILKETANINFIGNVEARDLLDDVADVVVTDGFTGNVTLKTLEGSALSIFKMMRDVMTSTLTSKLAAAVLKPKLKEMKMKMEYSNYGGASLFGLKAPVIKAHGSSDSNAVFHAIRQAREMVSQNVAALIQEEVMRIAVDAMGGDHAPKAVIDGVIKGIEAFDDLHITLVGDKTTIESHLTTTSDRITVLHADEVIEPTDEPVRAVRRKKNSSMVLMAQEVAENRADACISAGNTGALMTAGLFIVGRIKGIDRPALAPTLPTVSGDGFLLLDVGANVDAKPEHLVQYAIMGSVYSQQVRGVTSPRVGLLNVGTEDKKGNELTKQTFQILKETANINFIGNVEARDLLDDVADVVVTDGFTGNVTLKTLEGSALSIFKMMRDVMTSTLTSKLAAAVLKPKLKEMKMKMEYSNYGGASLFGLKAPVIKAHGSSDSNAVFHAIRQAREMVSQNVAALIQEE

Secondary structure (DSSP, 8-state):
-EEEEESS-STTTTHHHHHHHHHHHHH-TT-EEEEEE-HHHHHHH-SS--SSEEEEE-SB---TTS-HHHHHHH-TTBHHHHHHHHHHTTS-SEEEE-S-HHHHHHHIIIII-BPTT--S-EEE-EE--TTS--EEEE-SSS-SS--HHHHHHHHHHHHHHHHHTS--SS-EEEEEES-SSTT-S-HHHHHHHHHHHT-TTSEEEEEEEGGGGGGT--SEEE--HHHHHHHHHHHHHHHHHHHHHHHHHHT-TTS-SGGGGGTTHHHHHHHHHH--GGG--EEEETBSS-EEE--TT--HHHHHHHHHHHHHHHHTTHHHHHHHH-/-EEEEESS-STTTTHHHHHHHHHHHHH-TT-EEEEEE-HHHHHHH-----TTEEEEE-SB---TTS-HHHHHHH-TTBHHHHHHHHHHTTS-SEEEE-S-HHHHHHHIIIII-BPTT-SS-EEE-EE--TTS--EEEE-SSS-SS--HHHHHHHHHHHHHHHHHTS--SS-EEEEEES-SSTT-S-HHHHHHHHHHHT-TTSEEEEEEEGGGGGGTS-SEEE--HHHHHHHHHHHHHHHHHHHHHHHHT--SHHHHHHHHHTHHHHHHHHHHH-HHHHS-SEEEETBSS-EEE--TT--HHHHHHHHHHHHHHHHTTHHHHHHH-

Radius of gyration: 26.97 Å; Cα contacts (8 Å, |Δi|>4): 1518; chains: 2; bounding box: 67×77×55 Å

Nearest PDB structures (foldseek):
  6a1k-assembly1_B  TM=9.680E-01  e=5.606E-62  Bacillus subtilis subsp. subtilis str. 168
  1vi1-assembly1_A  TM=9.765E-01  e=4.162E-57  Bacillus subtilis
  1vi1-assembly2_B  TM=9.793E-01  e=6.708E-57  Bacillus subtilis
  1u7n-assembly1_B  TM=9.642E-01  e=6.033E-44  Enterococcus faecalis
  1u7n-assembly1_A  TM=9.622E-01  e=1.966E-41  Enterococcus faecalis

B-factor: mean 31.68, std 12.2, range [8.33, 92.16]